Protein AF-0000000066776545 (afdb_homodimer)

InterPro domains:
  IPR000683 Gfo/Idh/MocA-like oxidoreductase, N-terminal [PF01408] (5-121)
  IPR036291 NAD(P)-binding domain superfamily [SSF51735] (5-149)
  IPR055170 GFO/IDH/MocA-like oxidoreductase domain [PF22725] (129-250)

Solvent-accessible surface area (backbone atoms only — not comparable to full-atom values): 34126 Å² total; per-residue (Å²): 132,77,63,41,29,28,17,36,33,22,62,47,73,67,16,47,54,49,51,53,38,33,64,67,34,86,52,36,38,50,50,31,20,13,30,97,48,59,68,50,10,39,56,55,12,60,75,68,73,26,39,54,48,50,57,68,52,49,48,66,38,88,80,40,51,28,38,35,39,38,51,61,48,83,49,35,43,61,52,52,46,54,26,40,74,58,65,23,29,36,40,34,41,65,43,50,34,84,42,65,70,61,32,52,55,43,48,67,65,42,59,82,65,71,53,59,53,35,33,56,58,31,67,62,45,27,70,57,50,42,49,49,42,53,43,53,72,69,44,66,23,54,64,70,45,39,34,46,36,39,45,29,30,24,63,67,74,59,67,73,53,53,71,69,48,68,31,46,42,54,58,58,47,26,60,53,46,38,45,50,30,66,63,67,73,49,52,68,39,35,25,33,30,50,64,38,36,77,86,53,58,70,44,43,79,74,76,32,44,40,33,38,42,37,41,35,35,32,68,87,64,25,37,35,39,39,38,39,28,38,53,40,38,59,26,23,39,51,33,41,35,43,30,18,71,55,12,70,50,71,40,60,72,53,53,61,87,69,69,75,48,79,54,93,96,38,78,46,61,64,57,37,30,72,34,61,59,81,70,46,54,68,11,53,44,46,38,50,50,48,51,51,43,35,76,70,70,44,87,58,87,82,66,42,26,65,66,51,47,48,40,20,44,31,46,22,51,21,34,51,51,4,50,74,67,57,34,62,25,69,33,66,77,75,122,131,76,63,41,28,28,16,34,33,22,60,48,74,67,16,46,54,48,50,53,38,33,64,67,35,86,52,36,37,51,49,30,20,13,31,97,50,59,70,51,11,40,55,55,11,60,76,68,74,26,41,55,45,51,58,69,52,51,48,65,38,88,79,40,52,29,38,36,40,38,52,62,47,85,50,35,43,60,52,51,46,53,27,40,74,59,67,25,29,36,41,36,39,64,45,50,34,82,42,64,70,61,32,51,54,43,48,67,64,42,58,83,64,71,52,60,54,36,35,55,59,31,66,61,45,28,70,57,51,42,50,50,40,53,43,54,74,68,43,66,23,55,64,70,47,38,34,45,36,38,45,31,29,24,61,68,73,58,67,74,53,52,74,70,47,68,30,47,42,53,56,59,48,28,60,53,46,38,47,52,29,64,63,65,73,49,50,68,39,35,26,31,30,49,65,40,37,78,86,51,58,71,45,43,78,74,75,32,45,41,33,37,42,38,43,34,35,32,68,86,63,26,38,37,37,38,39,38,27,36,54,41,36,58,27,23,39,50,32,41,34,42,30,17,71,54,13,69,50,70,41,61,74,53,53,62,88,67,69,76,48,77,53,94,95,38,77,46,62,63,56,38,31,70,35,62,59,81,70,46,54,67,11,52,43,45,37,50,49,49,51,52,42,35,77,69,70,45,88,56,89,81,66,43,28,67,64,51,49,49,40,19,44,31,48,24,51,21,32,53,51,4,51,73,66,57,34,63,25,68,33,66,77,74,120

Nearest PDB structures (foldseek):
  4hkt-assembly1_D  TM=9.482E-01  e=1.417E-42  Sinorhizobium meliloti 1021
  3ezy-assembly1_B  TM=9.574E-01  e=1.382E-38  Thermotoga maritima
  3ezy-assembly1_C  TM=9.567E-01  e=5.270E-38  Thermotoga maritima
  4mkx-assembly1_A  TM=9.131E-01  e=1.022E-31  Lacticaseibacillus casei BL23
  3e82-assembly2_D  TM=7.603E-01  e=9.235E-23  Klebsiella pneumoniae subsp. pneumoniae MGH 78578

Structure (mmCIF, N/CA/C/O backbone):
data_AF-0000000066776545-model_v1
#
loop_
_entity.id
_entity.type
_entity.pdbx_description
1 polymer Oxidoreductase
#
loop_
_atom_site.group_PDB
_atom_site.id
_atom_site.type_symbol
_atom_site.label_atom_id
_atom_site.label_alt_id
_atom_site.label_comp_id
_atom_site.label_asym_id
_atom_site.label_entity_id
_atom_site.label_seq_id
_atom_site.pdbx_PDB_ins_code
_atom_site.Cartn_x
_atom_site.Cartn_y
_atom_site.Cartn_z
_atom_site.occupancy
_atom_site.B_iso_or_equiv
_atom_site.auth_seq_id
_atom_site.auth_comp_id
_atom_site.auth_asym_id
_atom_site.auth_atom_id
_atom_site.pdbx_PDB_model_num
ATOM 1 N N . MET A 1 1 ? 12.984 31.203 28.656 1 68.56 1 MET A N 1
ATOM 2 C CA . MET A 1 1 ? 12.125 31.281 27.469 1 68.56 1 MET A CA 1
ATOM 3 C C . MET A 1 1 ? 11.086 32.375 27.625 1 68.56 1 MET A C 1
ATOM 5 O O . MET A 1 1 ? 10.469 32.5 28.688 1 68.56 1 MET A O 1
ATOM 9 N N . ILE A 1 2 ? 11.094 33.375 26.734 1 89.06 2 ILE A N 1
ATOM 10 C CA . ILE A 1 2 ? 10.109 34.438 26.812 1 89.06 2 ILE A CA 1
ATOM 11 C C . ILE A 1 2 ? 8.742 33.938 26.375 1 89.06 2 ILE A C 1
ATOM 13 O O . ILE A 1 2 ? 8.625 33.281 25.328 1 89.06 2 ILE A O 1
ATOM 17 N N . CYS A 1 3 ? 7.887 34.094 27.188 1 95.44 3 CYS A N 1
ATOM 18 C CA . CYS A 1 3 ? 6.516 33.688 26.906 1 95.44 3 CYS A CA 1
ATOM 19 C C . CYS A 1 3 ? 5.953 34.438 25.703 1 95.44 3 CYS A C 1
ATOM 21 O O . CYS A 1 3 ? 6.086 35.656 25.594 1 95.44 3 CYS A O 1
ATOM 23 N N . LYS A 1 4 ? 5.375 33.719 24.797 1 98.12 4 LYS A N 1
ATOM 24 C CA . LYS A 1 4 ? 4.781 34.312 23.609 1 98.12 4 LYS A CA 1
ATOM 25 C C . LYS A 1 4 ? 3.266 34.438 23.75 1 98.12 4 LYS A C 1
ATOM 27 O O . LYS A 1 4 ? 2.592 33.469 24.125 1 98.12 4 LYS A O 1
ATOM 32 N N . ARG A 1 5 ? 2.727 35.625 23.484 1 98.19 5 ARG A N 1
ATOM 33 C CA . ARG A 1 5 ? 1.294 35.906 23.562 1 98.19 5 ARG A CA 1
ATOM 34 C C . ARG A 1 5 ? 0.607 35.625 22.234 1 98.19 5 ARG A C 1
ATOM 36 O O . ARG A 1 5 ? 0.931 36.281 21.234 1 98.19 5 ARG A O 1
ATOM 43 N N . PHE A 1 6 ? -0.38 34.688 22.281 1 98.75 6 PHE A N 1
ATOM 44 C CA . PHE A 1 6 ? -1.037 34.25 21.062 1 98.75 6 PHE A CA 1
ATOM 45 C C . PHE A 1 6 ? -2.463 34.812 21 1 98.75 6 PHE A C 1
ATOM 47 O O . PHE A 1 6 ? -3.172 34.812 22 1 98.75 6 PHE A O 1
ATOM 54 N N . ALA A 1 7 ? -2.85 35.219 19.844 1 98.88 7 ALA A N 1
ATOM 55 C CA . ALA A 1 7 ? -4.262 35.281 19.484 1 98.88 7 ALA A CA 1
ATOM 56 C C . ALA A 1 7 ? -4.676 34.062 18.656 1 98.88 7 ALA A C 1
ATOM 58 O O . ALA A 1 7 ? -3.965 33.656 17.734 1 98.88 7 ALA A O 1
ATOM 59 N N . LEU A 1 8 ? -5.77 33.438 19 1 98.88 8 LEU A N 1
ATOM 60 C CA . LEU A 1 8 ? -6.344 32.312 18.266 1 98.88 8 LEU A CA 1
ATOM 61 C C . LEU A 1 8 ? -7.535 32.781 17.422 1 98.88 8 LEU A C 1
ATOM 63 O O . LEU A 1 8 ? -8.461 33.406 17.953 1 98.88 8 LEU A O 1
ATOM 67 N N . VAL A 1 9 ? -7.434 32.562 16.172 1 98.75 9 VAL A N 1
ATOM 68 C CA . VAL A 1 9 ? -8.555 32.844 15.281 1 98.75 9 VAL A CA 1
ATOM 69 C C . VAL A 1 9 ? -9.219 31.547 14.836 1 98.75 9 VAL A C 1
ATOM 71 O O . VAL A 1 9 ? -8.609 30.766 14.102 1 98.75 9 VAL A O 1
ATOM 74 N N . GLY A 1 10 ? -10.477 31.375 15.148 1 98.19 10 GLY A N 1
ATOM 75 C CA . GLY A 1 10 ? -11.203 30.141 14.914 1 98.19 10 GLY A CA 1
ATOM 76 C C . GLY A 1 10 ? -11.414 29.312 16.172 1 98.19 10 GLY A C 1
ATOM 77 O O . GLY A 1 10 ? -10.445 28.938 16.844 1 98.19 10 GLY A O 1
ATOM 78 N N . SER A 1 11 ? -12.68 28.984 16.453 1 96.75 11 SER A N 1
ATOM 79 C CA . SER A 1 11 ? -13.008 28.281 17.703 1 96.75 11 SER A CA 1
ATOM 80 C C . SER A 1 11 ? -13.68 26.953 17.422 1 96.75 11 SER A C 1
ATOM 82 O O . SER A 1 11 ? -14.422 26.438 18.266 1 96.75 11 SER A O 1
ATOM 84 N N . GLY A 1 12 ? -13.492 26.453 16.203 1 93.75 12 GLY A N 1
ATOM 85 C CA . GLY A 1 12 ? -13.984 25.109 15.891 1 93.75 12 GLY A CA 1
ATOM 86 C C . GLY A 1 12 ? -13.195 24.016 16.594 1 93.75 12 GLY A C 1
ATOM 87 O O . GLY A 1 12 ? -12.477 24.281 17.562 1 93.75 12 GLY A O 1
ATOM 88 N N . PHE A 1 13 ? -13.398 22.812 16.141 1 91.12 13 PHE A N 1
ATOM 89 C CA . PHE A 1 13 ? -12.797 21.656 16.781 1 91.12 13 PHE A CA 1
ATOM 90 C C . PHE A 1 13 ? -11.289 21.812 16.906 1 91.12 13 PHE A C 1
ATOM 92 O O . PHE A 1 13 ? -10.719 21.688 17.984 1 91.12 13 PHE A O 1
ATOM 99 N N . ILE A 1 14 ? -10.656 22.062 15.773 1 94.62 14 ILE A N 1
ATOM 100 C CA . ILE A 1 14 ? -9.203 22.203 15.758 1 94.62 14 ILE A CA 1
ATOM 101 C C . ILE A 1 14 ? -8.797 23.422 16.578 1 94.62 14 ILE A C 1
ATOM 103 O O . ILE A 1 14 ? -7.762 23.422 17.25 1 94.62 14 ILE A O 1
ATOM 107 N N . GLY A 1 15 ? -9.602 24.516 16.453 1 97.44 15 GLY A N 1
ATOM 108 C CA . GLY A 1 15 ? -9.359 25.672 17.297 1 97.44 15 GLY A CA 1
ATOM 109 C C . GLY A 1 15 ? -9.328 25.328 18.781 1 97.44 15 GLY A C 1
ATOM 110 O O . GLY A 1 15 ? -8.469 25.812 19.516 1 97.44 15 GLY A O 1
ATOM 111 N N . GLN A 1 16 ? -10.203 24.484 19.188 1 96.88 16 GLN A N 1
ATOM 112 C CA . GLN A 1 16 ? -10.266 24.062 20.578 1 96.88 16 GLN A CA 1
ATOM 113 C C . GLN A 1 16 ? -9.031 23.25 20.953 1 96.88 16 GLN A C 1
ATOM 115 O O . GLN A 1 16 ? -8.523 23.359 22.078 1 96.88 16 GLN A O 1
ATOM 120 N N . VAL A 1 17 ? -8.578 22.422 20.078 1 96.69 17 VAL A N 1
ATOM 121 C CA . VAL A 1 17 ? -7.375 21.641 20.297 1 96.69 17 VAL A CA 1
ATOM 122 C C . VAL A 1 17 ? -6.176 22.562 20.516 1 96.69 17 VAL A C 1
ATOM 124 O O . VAL A 1 17 ? -5.391 22.359 21.438 1 96.69 17 VAL A O 1
ATOM 127 N N . HIS A 1 18 ? -6.094 23.547 19.719 1 98.44 18 HIS A N 1
ATOM 128 C CA . HIS A 1 18 ? -4.988 24.5 19.812 1 98.44 18 HIS A CA 1
ATOM 129 C C . HIS A 1 18 ? -5.094 25.344 21.078 1 98.44 18 HIS A C 1
ATOM 131 O O . HIS A 1 18 ? -4.082 25.625 21.719 1 98.44 18 HIS A O 1
ATOM 137 N N . ALA A 1 19 ? -6.316 25.75 21.422 1 98.38 19 ALA A N 1
ATOM 138 C CA . ALA A 1 19 ? -6.516 26.516 22.641 1 98.38 19 ALA A CA 1
ATOM 139 C C . ALA A 1 19 ? -6.004 25.734 23.859 1 98.38 19 ALA A C 1
ATOM 141 O O . ALA A 1 19 ? -5.316 26.297 24.719 1 98.38 19 ALA A O 1
ATOM 142 N N . ALA A 1 20 ? -6.312 24.5 23.875 1 97.25 20 ALA A N 1
ATOM 143 C CA . ALA A 1 20 ? -5.867 23.656 24.969 1 97.25 20 ALA A CA 1
ATOM 144 C C . ALA A 1 20 ? -4.344 23.562 25.016 1 97.25 20 ALA A C 1
ATOM 146 O O . ALA A 1 20 ? -3.74 23.609 26.094 1 97.25 20 ALA A O 1
ATOM 147 N N . SER A 1 21 ? -3.756 23.406 23.859 1 97.5 21 SER A N 1
ATOM 148 C CA . SER A 1 21 ? -2.303 23.328 23.766 1 97.5 21 SER A CA 1
ATOM 149 C C . SER A 1 21 ? -1.642 24.625 24.219 1 97.5 21 SER A C 1
ATOM 151 O O . SER A 1 21 ? -0.654 24.609 24.953 1 97.5 21 SER A O 1
ATOM 153 N N . LEU A 1 22 ? -2.184 25.719 23.766 1 98.06 22 LEU A N 1
ATOM 154 C CA . LEU A 1 22 ? -1.65 27.031 24.125 1 98.06 22 LEU A CA 1
ATOM 155 C C . LEU A 1 22 ? -1.731 27.266 25.625 1 98.06 22 LEU A C 1
ATOM 157 O O . LEU A 1 22 ? -0.792 27.781 26.234 1 98.06 22 LEU A O 1
ATOM 161 N N . ALA A 1 23 ? -2.803 26.844 26.188 1 96.19 23 ALA A N 1
ATOM 162 C CA . ALA A 1 23 ? -3.027 27.031 27.609 1 96.19 23 ALA A CA 1
ATOM 163 C C . ALA A 1 23 ? -2.096 26.156 28.438 1 96.19 23 ALA A C 1
ATOM 165 O O . ALA A 1 23 ? -1.678 26.547 29.531 1 96.19 23 ALA A O 1
ATOM 166 N N . ARG A 1 24 ? -1.776 25.047 27.922 1 94.88 24 ARG A N 1
ATOM 167 C CA . ARG A 1 24 ? -0.968 24.078 28.641 1 94.88 24 ARG A CA 1
ATOM 168 C C . ARG A 1 24 ? 0.519 24.391 28.5 1 94.88 24 ARG A C 1
ATOM 170 O O . ARG A 1 24 ? 1.31 24.047 29.391 1 94.88 24 ARG A O 1
ATOM 177 N N . HIS A 1 25 ? 0.893 24.984 27.5 1 96.56 25 HIS A N 1
ATOM 178 C CA . HIS A 1 25 ? 2.301 25.203 27.203 1 96.56 25 HIS A CA 1
ATOM 179 C C . HIS A 1 25 ? 2.881 26.328 28.062 1 96.56 25 HIS A C 1
ATOM 181 O O . HIS A 1 25 ? 2.359 27.438 28.062 1 96.56 25 HIS A O 1
ATOM 187 N N . GLU A 1 26 ? 3.963 26.094 28.656 1 94.62 26 GLU A N 1
ATOM 188 C CA . GLU A 1 26 ? 4.555 27.047 29.594 1 94.62 26 GLU A CA 1
ATOM 189 C C . GLU A 1 26 ? 5.145 28.234 28.859 1 94.62 26 GLU A C 1
ATOM 191 O O . GLU A 1 26 ? 5.27 29.328 29.422 1 94.62 26 GLU A O 1
ATOM 196 N N . GLY A 1 27 ? 5.438 28.078 27.609 1 96.56 27 GLY A N 1
ATOM 197 C CA . GLY A 1 27 ? 6.062 29.141 26.844 1 96.56 27 GLY A CA 1
ATOM 198 C C . GLY A 1 27 ? 5.066 29.953 26.047 1 96.56 27 GLY A C 1
ATOM 199 O O . GLY A 1 27 ? 5.457 30.766 25.188 1 96.56 27 GLY A O 1
ATOM 200 N N . SER A 1 28 ? 3.816 29.734 26.328 1 97.5 28 SER A N 1
ATOM 201 C CA . SER A 1 28 ? 2.807 30.484 25.578 1 97.5 28 SER A CA 1
ATOM 202 C C . SER A 1 28 ? 1.689 30.969 26.5 1 97.5 28 SER A C 1
ATOM 204 O O . SER A 1 28 ? 1.51 30.453 27.594 1 97.5 28 SER A O 1
ATOM 206 N N . ALA A 1 29 ? 1.019 32 26.047 1 97.5 29 ALA A N 1
ATOM 207 C CA . ALA A 1 29 ? -0.207 32.5 26.672 1 97.5 29 ALA A CA 1
ATOM 208 C C . ALA A 1 29 ? -1.297 32.719 25.625 1 97.5 29 ALA A C 1
ATOM 210 O O . ALA A 1 29 ? -1.096 33.469 24.656 1 97.5 29 ALA A O 1
ATOM 211 N N . LEU A 1 30 ? -2.383 32.094 25.844 1 98.5 30 LEU A N 1
ATOM 212 C CA . LEU A 1 30 ? -3.562 32.406 25.047 1 98.5 30 LEU A CA 1
ATOM 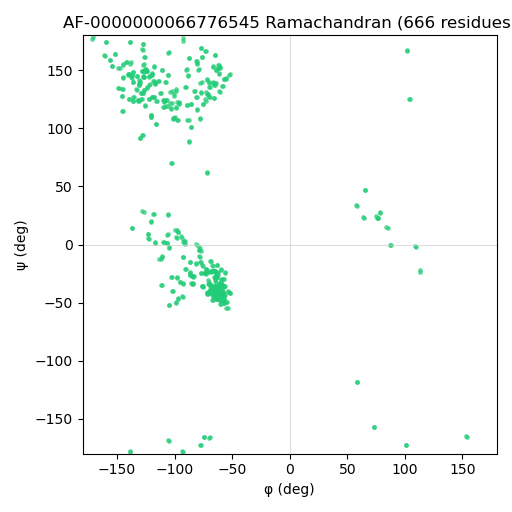213 C C . LEU A 1 30 ? -4.199 33.719 25.547 1 98.5 30 LEU A C 1
ATOM 215 O O . LEU A 1 30 ? -4.855 33.719 26.594 1 98.5 30 LEU A O 1
ATOM 219 N N . THR A 1 31 ? -4.055 34.75 24.766 1 98.25 31 THR A N 1
ATOM 220 C CA . THR A 1 31 ? -4.445 36.062 25.25 1 98.25 31 THR A CA 1
ATOM 221 C C . THR A 1 31 ? -5.801 36.469 24.672 1 98.25 31 THR A C 1
ATOM 223 O O . THR A 1 31 ? -6.609 37.094 25.359 1 98.25 31 THR A O 1
ATOM 226 N N . MET A 1 32 ? -5.949 36.125 23.406 1 98.62 32 MET A N 1
ATOM 227 C CA . MET A 1 32 ? -7.152 36.562 22.688 1 98.62 32 MET A CA 1
ATOM 228 C C . MET A 1 32 ? -7.715 35.406 21.859 1 98.62 32 MET A C 1
ATOM 230 O O . MET A 1 32 ? -6.965 34.562 21.359 1 98.62 32 MET A O 1
ATOM 234 N N . VAL A 1 33 ? -9.023 35.406 21.719 1 98.75 33 VAL A N 1
ATOM 235 C CA . VAL A 1 33 ? -9.734 34.5 20.844 1 98.75 33 VAL A CA 1
ATOM 236 C C . VAL A 1 33 ? -10.688 35.281 19.938 1 98.75 33 VAL A C 1
ATOM 238 O O . VAL A 1 33 ? -11.414 36.156 20.406 1 98.75 33 VAL A O 1
ATOM 241 N N . ALA A 1 34 ? -10.633 35.031 18.734 1 98.62 34 ALA A N 1
ATOM 242 C CA . ALA A 1 34 ? -11.539 35.625 17.75 1 98.62 34 ALA A CA 1
ATOM 243 C C . ALA A 1 34 ? -12.211 34.562 16.906 1 98.62 34 ALA A C 1
ATOM 245 O O . ALA A 1 34 ? -11.609 33.5 16.625 1 98.62 34 ALA A O 1
ATOM 246 N N . ASP A 1 35 ? -13.391 34.781 16.453 1 97.75 35 ASP A N 1
ATOM 247 C CA . ASP A 1 35 ? -14.18 33.906 15.578 1 97.75 35 ASP A CA 1
ATOM 248 C C . ASP A 1 35 ? -15.195 34.719 14.773 1 97.75 35 ASP A C 1
ATOM 250 O O . ASP A 1 35 ? -15.555 35.844 15.172 1 97.75 35 ASP A O 1
ATOM 254 N N . ALA A 1 36 ? -15.547 34.188 13.648 1 94.25 36 ALA A N 1
ATOM 255 C CA . ALA A 1 36 ? -16.609 34.844 12.875 1 94.25 36 ALA A CA 1
ATOM 256 C C . ALA A 1 36 ? -17.906 34.906 13.68 1 94.25 36 ALA A C 1
ATOM 258 O O . ALA A 1 36 ? -18.703 35.812 13.516 1 94.25 36 ALA A O 1
ATOM 259 N N . ALA A 1 37 ? -18.062 33.906 14.516 1 95.19 37 ALA A N 1
ATOM 260 C CA . ALA A 1 37 ? -19.172 33.906 15.461 1 95.19 37 ALA A CA 1
ATOM 261 C C . ALA A 1 37 ? -18.734 34.344 16.844 1 95.19 37 ALA A C 1
ATOM 263 O O . ALA A 1 37 ? -18.203 33.562 17.625 1 95.19 37 ALA A O 1
ATOM 264 N N . PRO A 1 38 ? -19.172 35.5 17.203 1 95.75 38 PRO A N 1
ATOM 265 C CA . PRO A 1 38 ? -18.656 36.062 18.469 1 95.75 38 PRO A CA 1
ATOM 266 C C . PRO A 1 38 ? -18.969 35.188 19.672 1 95.75 38 PRO A C 1
ATOM 268 O O . PRO A 1 38 ? -18.156 35.094 20.609 1 95.75 38 PRO A O 1
ATOM 271 N N . GLU A 1 39 ? -20.078 34.562 19.656 1 97.06 39 GLU A N 1
ATOM 272 C CA . GLU A 1 39 ? -20.469 33.75 20.797 1 97.06 39 GLU A CA 1
ATOM 273 C C . GLU A 1 39 ? -19.531 32.562 20.984 1 97.06 39 GLU A C 1
ATOM 275 O O . GLU A 1 39 ? -19.25 32.156 22.125 1 97.06 39 GLU A O 1
ATOM 280 N N . ARG A 1 40 ? -19.016 32.094 19.922 1 96.88 40 ARG A N 1
ATOM 281 C CA . ARG A 1 40 ? -18.078 30.969 19.984 1 96.88 40 ARG A CA 1
ATOM 282 C C . ARG A 1 40 ? -16.734 31.422 20.562 1 96.88 40 ARG A C 1
ATOM 284 O O . ARG A 1 40 ? -16.125 30.719 21.375 1 96.88 40 ARG A O 1
ATOM 291 N N . ALA A 1 41 ? -16.328 32.562 20.109 1 98 41 ALA A N 1
ATOM 292 C CA . ALA A 1 41 ? -15.102 33.125 20.641 1 98 41 ALA A CA 1
ATOM 293 C C . ALA A 1 41 ? -15.219 33.375 22.141 1 98 41 ALA A C 1
ATOM 295 O O . ALA A 1 41 ? -14.289 33.094 22.906 1 98 41 ALA A O 1
ATOM 296 N N . GLN A 1 42 ? -16.359 33.875 22.531 1 98.19 42 GLN A N 1
ATOM 297 C CA . GLN A 1 42 ? -16.594 34.188 23.938 1 98.19 42 GLN A CA 1
ATOM 298 C C . GLN A 1 42 ? -16.531 32.906 24.797 1 98.19 42 GLN A C 1
ATOM 300 O O . GLN A 1 42 ? -15.906 32.906 25.859 1 98.19 42 GLN A O 1
ATOM 305 N N . ALA A 1 43 ? -17.156 31.938 24.359 1 98.12 43 ALA A N 1
ATOM 306 C CA . ALA A 1 43 ? -17.203 30.688 25.109 1 98.12 43 ALA A CA 1
ATOM 307 C C . ALA A 1 43 ? -15.805 30.094 25.281 1 98.12 43 ALA A C 1
ATOM 309 O O . ALA A 1 43 ? -15.438 29.688 26.391 1 98.12 43 ALA A O 1
ATOM 310 N N . LEU A 1 44 ? -15.062 30.109 24.219 1 98.25 44 LEU A N 1
ATOM 311 C CA . LEU A 1 44 ? -13.727 29.531 24.281 1 98.25 44 LEU A CA 1
ATOM 312 C C . LEU A 1 44 ? -12.789 30.406 25.094 1 98.25 44 LEU A C 1
ATOM 314 O O . LEU A 1 44 ? -12 29.891 25.891 1 98.25 44 LEU A O 1
ATOM 318 N N . ALA A 1 45 ? -12.875 31.656 24.922 1 98.38 45 ALA A N 1
ATOM 319 C CA . ALA A 1 45 ? -12.047 32.594 25.688 1 98.38 45 ALA A CA 1
ATOM 320 C C . ALA A 1 45 ? -12.297 32.438 27.188 1 98.38 45 ALA A C 1
ATOM 322 O O . ALA A 1 45 ? -11.359 32.438 27.984 1 98.38 45 ALA A O 1
ATOM 323 N N . ALA A 1 46 ? -13.523 32.281 27.531 1 98.12 46 ALA A N 1
ATOM 324 C CA . ALA A 1 46 ? -13.906 32.156 28.938 1 98.12 46 ALA A CA 1
ATOM 325 C C . ALA A 1 46 ? -13.297 30.922 29.578 1 98.12 46 ALA A C 1
ATOM 327 O O . ALA A 1 46 ? -12.922 30.938 30.75 1 98.12 46 ALA A O 1
ATOM 328 N N . ARG A 1 47 ? -13.211 29.922 28.859 1 97.81 47 ARG A N 1
ATOM 329 C CA . ARG A 1 47 ? -12.688 28.656 29.359 1 97.81 47 ARG A CA 1
ATOM 330 C C . ARG A 1 47 ? -11.234 28.781 29.781 1 97.81 47 ARG A C 1
ATOM 332 O O . ARG A 1 47 ? -10.789 28.094 30.703 1 97.81 47 ARG A O 1
ATOM 339 N N . TYR A 1 48 ? -10.484 29.734 29.156 1 97.94 48 TYR A N 1
ATOM 340 C CA . TYR A 1 48 ? -9.039 29.75 29.375 1 97.94 48 TYR A CA 1
ATOM 341 C C . TYR A 1 48 ? -8.594 31.094 29.938 1 97.94 48 TYR A C 1
ATOM 343 O O . TYR A 1 48 ? -7.398 31.375 30.031 1 97.94 48 TYR A O 1
ATOM 351 N N . GLY A 1 49 ? -9.523 31.969 30.234 1 97.38 49 GLY A N 1
ATOM 352 C CA . GLY A 1 49 ? -9.203 33.281 30.797 1 97.38 49 GLY A CA 1
ATOM 353 C C . GLY A 1 49 ? -8.633 34.25 29.781 1 97.38 49 GLY A C 1
ATOM 354 O O . GLY A 1 49 ? -7.852 35.125 30.125 1 97.38 49 GLY A O 1
ATOM 355 N N . ALA A 1 50 ? -8.914 34.062 28.516 1 98.31 50 ALA A N 1
ATOM 356 C CA . ALA A 1 50 ? -8.508 34.969 27.438 1 98.31 50 ALA A CA 1
ATOM 357 C C . ALA A 1 50 ? -9.594 36 27.141 1 98.31 50 ALA A C 1
ATOM 359 O O . ALA A 1 50 ? -10.664 35.969 27.766 1 98.31 50 ALA A O 1
ATOM 360 N N . ARG A 1 51 ? -9.336 36.875 26.25 1 98.31 51 ARG A N 1
ATOM 361 C CA . ARG A 1 51 ? -10.312 37.875 25.828 1 98.31 51 ARG A CA 1
ATOM 362 C C . ARG A 1 51 ? -10.906 37.531 24.469 1 98.31 51 ARG A C 1
ATOM 364 O O . ARG A 1 51 ? -10.172 37.156 23.547 1 98.31 51 ARG A O 1
ATOM 371 N N . ALA A 1 52 ? -12.211 37.594 24.422 1 98.56 52 ALA A N 1
ATOM 372 C CA . ALA A 1 52 ? -12.867 37.5 23.125 1 98.56 52 ALA A CA 1
ATOM 373 C C . ALA A 1 52 ? -12.836 38.844 22.391 1 98.56 52 ALA A C 1
ATOM 375 O O . ALA A 1 52 ? -13.242 39.844 22.938 1 98.56 52 ALA A O 1
ATOM 376 N N . VAL A 1 53 ? -12.359 38.844 21.203 1 98.56 53 VAL A N 1
ATOM 377 C CA . VAL A 1 53 ? -12.188 40.094 20.438 1 98.56 53 VAL A CA 1
ATOM 378 C C . VAL A 1 53 ? -12.609 39.875 19 1 98.56 53 VAL A C 1
ATOM 380 O O . VAL A 1 53 ? -12.977 38.75 18.609 1 98.56 53 VAL A O 1
ATOM 383 N N . THR A 1 54 ? -12.609 40.938 18.234 1 98 54 THR A N 1
ATOM 384 C CA . THR A 1 54 ? -12.82 40.812 16.797 1 98 54 THR A CA 1
ATOM 385 C C . THR A 1 54 ? -11.555 40.281 16.109 1 98 54 THR A C 1
ATOM 387 O O . THR A 1 54 ? -10.469 40.344 16.672 1 98 54 THR A O 1
ATOM 390 N N . VAL A 1 55 ? -11.758 39.781 14.938 1 97.88 55 VAL A N 1
ATOM 391 C CA . VAL A 1 55 ? -10.625 39.25 14.164 1 97.88 55 VAL A CA 1
ATOM 392 C C . VAL A 1 55 ? -9.609 40.375 13.938 1 97.88 55 VAL A C 1
ATOM 394 O O . VAL A 1 55 ? -8.406 40.156 14.109 1 97.88 55 VAL A O 1
ATOM 397 N N . SER A 1 56 ? -10.078 41.531 13.562 1 97.56 56 SER A N 1
ATOM 398 C CA . SER A 1 56 ? -9.195 42.656 13.32 1 97.56 56 SER A CA 1
ATOM 399 C C . SER A 1 56 ? -8.391 43 14.562 1 97.56 56 SER A C 1
ATOM 401 O O . SER A 1 56 ? -7.188 43.25 14.484 1 97.56 56 SER A O 1
ATOM 403 N N . GLU A 1 57 ? -9 43.031 15.656 1 97.69 57 GLU A N 1
ATOM 404 C CA . GLU A 1 57 ? -8.305 43.344 16.906 1 97.69 57 GLU A CA 1
ATOM 405 C C . GLU A 1 57 ? -7.266 42.281 17.234 1 97.69 57 GLU A C 1
ATOM 407 O O . GLU A 1 57 ? -6.168 42.625 17.688 1 97.69 57 GLU A O 1
ATOM 412 N N . ALA A 1 58 ? -7.617 41.094 17.078 1 97.81 58 ALA A N 1
ATOM 413 C CA . ALA A 1 58 ? -6.707 39.969 17.359 1 97.81 58 ALA A CA 1
ATOM 414 C C . ALA A 1 58 ? -5.418 40.094 16.547 1 97.81 58 ALA A C 1
ATOM 416 O O . ALA A 1 58 ? -4.332 39.812 17.047 1 97.81 58 ALA A O 1
ATOM 417 N N . ILE A 1 59 ? -5.504 40.594 15.328 1 98 59 ILE A N 1
ATOM 418 C CA . ILE A 1 59 ? -4.379 40.625 14.398 1 98 59 ILE A CA 1
ATOM 419 C C . ILE A 1 59 ? -3.523 41.844 14.672 1 98 59 ILE A C 1
ATOM 421 O O . ILE A 1 59 ? -2.293 41.781 14.625 1 98 59 ILE A O 1
ATOM 425 N N . HIS A 1 60 ? -4.148 42.938 15.094 1 97.44 60 HIS A N 1
ATOM 426 C CA . HIS A 1 60 ? -3.436 44.219 15.109 1 97.44 60 HIS A CA 1
ATOM 427 C C . HIS A 1 60 ? -3.047 44.625 16.531 1 97.44 60 HIS A C 1
ATOM 429 O O . HIS A 1 60 ? -2.385 45.625 16.734 1 97.44 60 HIS A O 1
ATOM 435 N N . SER A 1 61 ? -3.453 43.812 17.453 1 97.81 61 SER A N 1
ATOM 436 C CA . SER A 1 61 ? -3.195 44.156 18.844 1 97.81 61 SER A CA 1
ATOM 437 C C . SER A 1 61 ? -1.702 44.125 19.156 1 97.81 61 SER A C 1
ATOM 439 O O . SER A 1 61 ? -1.004 43.188 18.781 1 97.81 61 SER A O 1
ATOM 441 N N . ASP A 1 62 ? -1.233 45.094 19.938 1 96.94 62 ASP A N 1
ATOM 442 C CA . ASP A 1 62 ? 0.147 45.125 20.406 1 96.94 62 ASP A CA 1
ATOM 443 C C . ASP A 1 62 ? 0.361 44.156 21.562 1 96.94 62 ASP A C 1
ATOM 445 O O . ASP A 1 62 ? 1.499 43.875 21.953 1 96.94 62 ASP A O 1
ATOM 449 N N . ALA A 1 63 ? -0.694 43.531 21.969 1 97 63 ALA A N 1
ATOM 450 C CA . ALA A 1 63 ? -0.624 42.656 23.109 1 97 63 ALA A CA 1
ATOM 451 C C . ALA A 1 63 ? -0.336 41.219 22.672 1 97 63 ALA A C 1
ATOM 453 O O . ALA A 1 63 ? -0.252 40.312 23.5 1 97 63 ALA A O 1
ATOM 454 N N . ILE A 1 64 ? -0.146 41 21.391 1 97.62 64 ILE A N 1
ATOM 455 C CA . ILE A 1 64 ? 0.1 39.656 20.922 1 97.62 64 ILE A CA 1
ATOM 456 C C . ILE A 1 64 ? 1.405 39.625 20.125 1 97.62 64 ILE A C 1
ATOM 458 O O . ILE A 1 64 ? 1.772 40.594 19.469 1 97.62 64 ILE A O 1
ATOM 462 N N . ASP A 1 65 ? 2.043 38.5 20.188 1 98.12 65 ASP A N 1
ATOM 463 C CA . ASP A 1 65 ? 3.283 38.25 19.453 1 98.12 65 ASP A CA 1
ATOM 464 C C . ASP A 1 65 ? 3.029 37.406 18.219 1 98.12 65 ASP A C 1
ATOM 466 O O . ASP A 1 65 ? 3.768 37.5 17.234 1 98.12 65 ASP A O 1
ATOM 470 N N . ALA A 1 66 ? 1.987 36.594 18.281 1 98.69 66 ALA A N 1
ATOM 471 C CA . ALA A 1 66 ? 1.725 35.594 17.234 1 98.69 66 ALA A CA 1
ATOM 472 C C . ALA A 1 66 ? 0.227 35.375 17.062 1 98.69 66 ALA A C 1
ATOM 474 O O . ALA A 1 66 ? -0.539 35.531 18.016 1 98.69 66 ALA A O 1
ATOM 475 N N . VAL A 1 67 ? -0.135 35 15.875 1 98.81 67 VAL A N 1
ATOM 476 C CA . VAL A 1 67 ? -1.516 34.656 15.562 1 98.81 67 VAL A CA 1
ATOM 477 C C . VAL A 1 67 ? -1.587 33.188 15.117 1 98.81 67 VAL A C 1
ATOM 479 O O . VAL A 1 67 ? -0.812 32.75 14.258 1 98.81 67 VAL A O 1
ATOM 482 N N . LEU A 1 68 ? -2.441 32.406 15.727 1 98.88 68 LEU A N 1
ATOM 483 C CA . LEU A 1 68 ? -2.752 31.031 15.305 1 98.88 68 LEU A CA 1
ATOM 484 C C . LEU A 1 68 ? -4.094 30.984 14.578 1 98.88 68 LEU A C 1
ATOM 486 O O . LEU A 1 68 ? -5.133 31.281 15.172 1 98.88 68 LEU A O 1
ATOM 490 N N . ILE A 1 69 ? -4.016 30.625 13.352 1 98.81 69 ILE A N 1
ATOM 491 C CA . ILE A 1 69 ? -5.191 30.609 12.484 1 98.81 69 ILE A CA 1
ATOM 492 C C . ILE A 1 69 ? -5.723 29.188 12.352 1 98.81 69 ILE A C 1
ATOM 494 O O . ILE A 1 69 ? -5.117 28.359 11.672 1 98.81 69 ILE A O 1
ATOM 498 N N . ALA A 1 70 ? -6.836 28.922 12.945 1 98.06 70 ALA A N 1
ATOM 499 C CA . ALA A 1 70 ? -7.516 27.625 12.898 1 98.06 70 ALA A CA 1
ATOM 500 C C . ALA A 1 70 ? -8.977 27.797 12.477 1 98.06 70 ALA A C 1
ATOM 502 O O . ALA A 1 70 ? -9.852 27.062 12.945 1 98.06 70 ALA A O 1
ATOM 503 N N . SER A 1 71 ? -9.25 28.844 11.695 1 95.56 71 SER A N 1
ATOM 504 C CA . SER A 1 71 ? -10.57 29.109 11.141 1 95.56 71 SER A CA 1
ATOM 505 C C . SER A 1 71 ? -10.859 28.203 9.945 1 95.56 71 SER A C 1
ATOM 507 O O . SER A 1 71 ? -10.125 27.25 9.695 1 95.56 71 SER A O 1
ATOM 509 N N . SER A 1 72 ? -11.984 28.484 9.273 1 91.56 72 SER A N 1
ATOM 510 C CA . SER A 1 72 ? -12.305 27.719 8.07 1 91.56 72 SER A CA 1
ATOM 511 C C . SER A 1 72 ? -11.312 28 6.949 1 91.56 72 SER A C 1
ATOM 513 O O . SER A 1 72 ? -10.797 29.125 6.844 1 91.56 72 SER A O 1
ATOM 515 N N . THR A 1 73 ? -11.156 27.062 6.082 1 90.62 73 THR A N 1
ATOM 516 C CA . THR A 1 73 ? -10.094 27.062 5.082 1 90.62 73 THR A CA 1
ATOM 517 C C . THR A 1 73 ? -10.195 28.281 4.18 1 90.62 73 THR A C 1
ATOM 519 O O . THR A 1 73 ? -9.195 28.938 3.898 1 90.62 73 THR A O 1
ATOM 522 N N . PRO A 1 74 ? -11.359 28.703 3.76 1 91.31 74 PRO A N 1
ATOM 523 C CA . PRO A 1 74 ? -11.438 29.844 2.828 1 91.31 74 PRO A CA 1
ATOM 524 C C . PRO A 1 74 ? -10.906 31.141 3.426 1 91.31 74 PRO A C 1
ATOM 526 O O . PRO A 1 74 ? -10.609 32.094 2.691 1 91.31 74 PRO A O 1
ATOM 529 N N . SER A 1 75 ? -10.789 31.203 4.73 1 94.69 75 SER A N 1
ATOM 530 C CA . SER A 1 75 ? -10.344 32.438 5.383 1 94.69 75 SER A CA 1
ATOM 531 C C . SER A 1 75 ? -8.836 32.438 5.594 1 94.69 75 SER A C 1
ATOM 533 O O . SER A 1 75 ? -8.25 33.469 5.938 1 94.69 75 SER A O 1
ATOM 535 N N . HIS A 1 76 ? -8.172 31.328 5.398 1 97.38 76 HIS A N 1
ATOM 536 C CA . HIS A 1 76 ? -6.781 31.156 5.793 1 97.38 76 HIS A CA 1
ATOM 537 C C . HIS A 1 76 ? -5.875 32.156 5.102 1 97.38 76 HIS A C 1
ATOM 539 O O . HIS A 1 76 ? -5.145 32.906 5.766 1 97.38 76 HIS A O 1
ATOM 545 N N . ALA A 1 77 ? -6.012 32.219 3.807 1 97.75 77 ALA A N 1
ATOM 546 C CA . ALA A 1 77 ? -5.098 33.062 3.014 1 97.75 77 ALA A CA 1
ATOM 547 C C . ALA A 1 77 ? -5.188 34.531 3.41 1 97.75 77 ALA A C 1
ATOM 549 O O . ALA A 1 77 ? -4.164 35.188 3.625 1 97.75 77 ALA A O 1
ATOM 550 N N . GLU A 1 78 ? -6.363 35 3.516 1 97.69 78 GLU A N 1
ATOM 551 C CA . GLU A 1 78 ? -6.582 36.375 3.873 1 97.69 78 GLU A CA 1
ATOM 552 C C . GLU A 1 78 ? -6.059 36.688 5.273 1 97.69 78 GLU A C 1
ATOM 554 O O . GLU A 1 78 ? -5.383 37.688 5.488 1 97.69 78 GLU A O 1
ATOM 559 N N . LEU A 1 79 ? -6.363 35.875 6.207 1 98.44 79 LEU A N 1
ATOM 560 C CA . LEU A 1 79 ? -5.934 36.062 7.59 1 98.44 79 LEU A CA 1
ATOM 561 C C . LEU A 1 79 ? -4.418 35.938 7.711 1 98.44 79 LEU A C 1
ATOM 563 O O . LEU A 1 79 ? -3.795 36.688 8.453 1 98.44 79 LEU A O 1
ATOM 567 N N . LEU A 1 80 ? -3.871 35 6.996 1 98.69 80 LEU A N 1
ATOM 568 C CA . LEU A 1 80 ? -2.424 34.812 6.957 1 98.69 80 LEU A CA 1
ATOM 569 C C . LEU A 1 80 ? -1.729 36.094 6.488 1 98.69 80 LEU A C 1
ATOM 571 O O . LEU A 1 80 ? -0.798 36.562 7.141 1 98.69 80 LEU A O 1
ATOM 575 N N . GLU A 1 81 ? -2.18 36.625 5.406 1 98.5 81 GLU A N 1
ATOM 576 C CA . GLU A 1 81 ? -1.582 37.844 4.859 1 98.5 81 GLU A CA 1
ATOM 577 C C . GLU A 1 81 ? -1.752 39 5.812 1 98.5 81 GLU A C 1
ATOM 579 O O . GLU A 1 81 ? -0.811 39.781 6.039 1 98.5 81 GLU A O 1
ATOM 584 N N . ALA A 1 82 ? -2.924 39.188 6.363 1 98.56 82 ALA A N 1
ATOM 585 C CA . ALA A 1 82 ? -3.199 40.281 7.289 1 98.56 82 ALA A CA 1
ATOM 586 C C . ALA A 1 82 ? -2.289 40.188 8.508 1 98.56 82 ALA A C 1
ATOM 588 O O . ALA A 1 82 ? -1.713 41.219 8.922 1 98.56 82 ALA A O 1
ATOM 589 N N . ALA A 1 83 ? -2.158 39.031 9.086 1 98.69 83 ALA A N 1
ATOM 590 C CA . ALA A 1 83 ? -1.331 38.844 10.273 1 98.69 83 ALA A CA 1
ATOM 591 C C . ALA A 1 83 ? 0.14 39.094 9.961 1 98.69 83 ALA A C 1
ATOM 593 O O . ALA A 1 83 ? 0.84 39.75 10.75 1 98.69 83 ALA A O 1
ATOM 594 N N . ALA A 1 84 ? 0.571 38.656 8.852 1 98.62 84 ALA A N 1
ATOM 595 C CA . ALA A 1 84 ? 1.96 38.844 8.445 1 98.62 84 ALA A CA 1
ATOM 596 C C . ALA A 1 84 ? 2.258 40.344 8.234 1 98.62 84 ALA A C 1
ATOM 598 O O . ALA A 1 84 ? 3.299 40.844 8.664 1 98.62 84 ALA A O 1
ATOM 599 N N . ARG A 1 85 ? 1.377 41.031 7.609 1 98.25 85 ARG A N 1
ATOM 600 C CA . ARG A 1 85 ? 1.552 42.469 7.359 1 98.25 85 ARG A CA 1
ATOM 601 C C . ARG A 1 85 ? 1.582 43.25 8.664 1 98.25 85 ARG A C 1
ATOM 603 O O . ARG A 1 85 ? 2.244 44.281 8.758 1 98.25 85 ARG A O 1
ATOM 610 N N . ALA A 1 86 ? 0.899 42.688 9.617 1 98.44 86 ALA A N 1
ATOM 611 C CA . ALA A 1 86 ? 0.882 43.344 10.93 1 98.44 86 ALA A CA 1
ATOM 612 C C . ALA A 1 86 ? 2.15 43 11.711 1 98.44 86 ALA A C 1
ATOM 614 O O . ALA A 1 86 ? 2.299 43.406 12.867 1 98.44 86 ALA A O 1
ATOM 615 N N . GLY A 1 87 ? 3.016 42.219 11.133 1 98.25 87 GLY A N 1
ATOM 616 C CA . GLY A 1 87 ? 4.301 41.906 11.734 1 98.25 87 GLY A CA 1
ATOM 617 C C . GLY A 1 87 ? 4.234 40.781 12.734 1 98.25 87 GLY A C 1
ATOM 618 O O . GLY A 1 87 ? 5.148 40.594 13.547 1 98.25 87 GLY A O 1
ATOM 619 N N . LYS A 1 88 ? 3.18 40.031 12.742 1 98.69 88 LYS A N 1
ATOM 620 C CA . LYS A 1 88 ? 2.996 38.938 13.703 1 98.69 88 LYS A CA 1
ATOM 621 C C . LYS A 1 88 ? 3.596 37.625 13.18 1 98.69 88 LYS A C 1
ATOM 623 O O . LYS A 1 88 ? 3.592 37.375 11.977 1 98.69 88 LYS A O 1
ATOM 628 N N . ALA A 1 89 ? 4.148 36.812 14.086 1 98.69 89 ALA A N 1
ATOM 629 C CA . ALA A 1 89 ? 4.371 35.406 13.734 1 98.69 89 ALA A CA 1
ATOM 630 C C . ALA A 1 89 ? 3.053 34.688 13.484 1 98.69 89 ALA A C 1
ATOM 632 O O . ALA A 1 89 ? 2.027 35.031 14.078 1 98.69 89 ALA A O 1
ATOM 633 N N . VAL A 1 90 ? 3.096 33.656 12.586 1 98.88 90 VAL A N 1
ATOM 634 C CA . VAL A 1 90 ? 1.811 33.062 12.227 1 98.88 90 VAL A CA 1
ATOM 635 C C . VAL A 1 90 ? 1.919 31.531 12.234 1 98.88 90 VAL A C 1
ATOM 637 O O . VAL A 1 90 ? 2.848 30.969 11.648 1 98.88 90 VAL A O 1
ATOM 640 N N . TYR A 1 91 ? 1.062 30.812 12.93 1 98.81 91 TYR A N 1
ATOM 641 C CA . TYR A 1 91 ? 0.701 29.422 12.742 1 98.81 91 TYR A CA 1
ATOM 642 C C . TYR A 1 91 ? -0.597 29.281 11.953 1 98.81 91 TYR A C 1
ATOM 644 O O . TYR A 1 91 ? -1.675 29.594 12.469 1 98.81 91 TYR A O 1
ATOM 652 N N . CYS A 1 92 ? -0.512 28.891 10.805 1 98.75 92 CYS A N 1
ATOM 653 C CA . CYS A 1 92 ? -1.688 28.75 9.953 1 98.75 92 CYS A CA 1
ATOM 654 C C . CYS A 1 92 ? -2.006 27.281 9.695 1 98.75 92 CYS A C 1
ATOM 656 O O . CYS A 1 92 ? -1.173 26.547 9.164 1 98.75 92 CYS A O 1
ATOM 658 N N . GLU A 1 93 ? -3.164 26.875 10.008 1 98.06 93 GLU A N 1
ATOM 659 C CA . GLU A 1 93 ? -3.588 25.516 9.711 1 98.06 93 GLU A CA 1
ATOM 660 C C . GLU A 1 93 ? -3.602 25.25 8.211 1 98.06 93 GLU A C 1
ATOM 662 O O . GLU A 1 93 ? -3.738 26.188 7.414 1 98.06 93 GLU A O 1
ATOM 667 N N . LYS A 1 94 ? -3.41 24.047 7.863 1 97.06 94 LYS A N 1
ATOM 668 C CA . LYS A 1 94 ? -3.459 23.625 6.465 1 97.06 94 LYS A CA 1
ATOM 669 C C . LYS A 1 94 ? -4.898 23.438 5.996 1 97.06 94 LYS A C 1
ATOM 671 O O . LYS A 1 94 ? -5.781 23.125 6.801 1 97.06 94 LYS A O 1
ATOM 676 N N . PRO A 1 95 ? -5.184 23.547 4.742 1 96.81 95 PRO A N 1
ATOM 677 C CA . PRO A 1 95 ? -4.316 24.125 3.707 1 96.81 95 PRO A CA 1
ATOM 678 C C . PRO A 1 95 ? -4.285 25.641 3.734 1 96.81 95 PRO A C 1
ATOM 680 O O . PRO A 1 95 ? -5.078 26.266 4.441 1 96.81 95 PRO A O 1
ATOM 683 N N . ILE A 1 96 ? -3.34 26.203 2.969 1 97.31 96 ILE A N 1
ATOM 684 C CA . ILE A 1 96 ? -3.197 27.656 2.938 1 97.31 96 ILE A CA 1
ATOM 685 C C . ILE A 1 96 ? -4.449 28.297 2.334 1 97.31 96 ILE A C 1
ATOM 687 O O . ILE A 1 96 ? -4.883 29.359 2.764 1 97.31 96 ILE A O 1
ATOM 691 N N . ASP A 1 97 ? -4.977 27.594 1.371 1 96.12 97 ASP A N 1
ATOM 692 C CA . ASP A 1 97 ? -6.223 27.984 0.718 1 96.12 97 ASP A CA 1
ATOM 693 C C . ASP A 1 97 ? -6.871 26.797 0.018 1 96.12 97 ASP A C 1
ATOM 695 O O . ASP A 1 97 ? -6.277 25.719 -0.059 1 96.12 97 ASP A O 1
ATOM 699 N N . LEU A 1 98 ? -8.078 27.078 -0.486 1 92.5 98 LEU A N 1
ATOM 700 C CA . LEU A 1 98 ? -8.789 26.016 -1.188 1 92.5 98 LEU A CA 1
ATOM 701 C C . LEU A 1 98 ? -8.219 25.812 -2.586 1 92.5 98 LEU A C 1
ATOM 703 O O . LEU A 1 98 ? -8.305 24.703 -3.137 1 92.5 98 LEU A O 1
ATOM 707 N N . THR A 1 99 ? -7.617 26.844 -3.107 1 94.31 99 THR A N 1
ATOM 708 C CA . THR A 1 99 ? -7.055 26.719 -4.445 1 94.31 99 THR A CA 1
ATOM 709 C C . THR A 1 99 ? -5.547 26.969 -4.426 1 94.31 99 THR A C 1
ATOM 711 O O . THR A 1 99 ? -5.062 27.812 -3.676 1 94.31 99 THR A O 1
ATOM 714 N N . LEU A 1 100 ? -4.914 26.281 -5.289 1 96.12 100 LEU A N 1
ATOM 715 C CA . LEU A 1 100 ? -3.467 26.438 -5.398 1 96.12 100 LEU A CA 1
ATOM 716 C C . LEU A 1 100 ? -3.109 27.844 -5.902 1 96.12 100 LEU A C 1
ATOM 718 O O . LEU A 1 100 ? -2.125 28.438 -5.457 1 96.12 100 LEU A O 1
ATOM 722 N N . ALA A 1 101 ? -3.857 28.344 -6.832 1 96.25 101 ALA A N 1
ATOM 723 C CA . ALA A 1 101 ? -3.604 29.672 -7.398 1 96.25 101 ALA A CA 1
ATOM 724 C C . ALA A 1 101 ? -3.627 30.75 -6.316 1 96.25 101 ALA A C 1
ATOM 726 O O . ALA A 1 101 ? -2.707 31.562 -6.223 1 96.25 101 ALA A O 1
ATOM 727 N N . ARG A 1 102 ? -4.629 30.734 -5.492 1 96.62 102 ARG A N 1
ATOM 728 C CA . ARG A 1 102 ? -4.742 31.703 -4.41 1 96.62 102 ARG A CA 1
ATOM 729 C C . ARG A 1 102 ? -3.645 31.5 -3.371 1 96.62 102 ARG A C 1
ATOM 731 O O . ARG A 1 102 ? -3.1 32.469 -2.84 1 96.62 102 ARG A O 1
ATOM 738 N N . ALA A 1 103 ? -3.346 30.266 -3.061 1 97.31 103 ALA A N 1
ATOM 739 C CA . ALA A 1 103 ? -2.26 29.969 -2.133 1 97.31 103 ALA A CA 1
ATOM 740 C C . ALA A 1 103 ? -0.937 30.531 -2.633 1 97.31 103 ALA A C 1
ATOM 742 O O . ALA A 1 103 ? -0.191 31.156 -1.871 1 97.31 103 ALA A O 1
ATOM 743 N N . ARG A 1 104 ? -0.665 30.344 -3.885 1 97.25 104 ARG A N 1
ATOM 744 C CA . ARG A 1 104 ? 0.559 30.859 -4.488 1 97.25 104 ARG A CA 1
ATOM 745 C C . ARG A 1 104 ? 0.623 32.375 -4.379 1 97.25 104 ARG A C 1
ATOM 747 O O . ARG A 1 104 ? 1.664 32.938 -4.031 1 97.25 104 ARG A O 1
ATOM 754 N N . GLU A 1 105 ? -0.433 33 -4.676 1 97.56 105 GLU A N 1
ATOM 755 C CA . GLU A 1 105 ? -0.513 34.438 -4.625 1 97.56 105 GLU A CA 1
ATOM 756 C C . GLU A 1 105 ? -0.188 34.969 -3.227 1 97.56 105 GLU A C 1
ATOM 758 O O . GLU A 1 105 ? 0.612 35.906 -3.074 1 97.56 105 GLU A O 1
ATOM 763 N N . VAL A 1 106 ? -0.77 34.375 -2.273 1 97.88 106 VAL A N 1
ATOM 764 C CA . VAL A 1 106 ? -0.6 34.844 -0.909 1 97.88 106 VAL A CA 1
ATOM 765 C C . VAL A 1 106 ? 0.82 34.562 -0.429 1 97.88 106 VAL A C 1
ATOM 767 O O . VAL A 1 106 ? 1.432 35.375 0.26 1 97.88 106 VAL A O 1
ATOM 770 N N . VAL A 1 107 ? 1.316 33.406 -0.744 1 97.88 107 VAL A N 1
ATOM 771 C CA . VAL A 1 107 ? 2.676 33.031 -0.345 1 97.88 107 VAL A CA 1
ATOM 772 C C . VAL A 1 107 ? 3.666 34.031 -0.946 1 97.88 107 VAL A C 1
ATOM 774 O O . VAL A 1 107 ? 4.59 34.5 -0.267 1 97.88 107 VAL A O 1
ATOM 777 N N . GLU A 1 108 ? 3.484 34.406 -2.172 1 97.31 108 GLU A N 1
ATOM 778 C CA . GLU A 1 108 ? 4.348 35.375 -2.85 1 97.31 108 GLU A CA 1
ATOM 779 C C . GLU A 1 108 ? 4.332 36.719 -2.135 1 97.31 108 GLU A C 1
ATOM 781 O O . GLU A 1 108 ? 5.344 37.438 -2.102 1 97.31 108 GLU A O 1
ATOM 786 N N . ARG A 1 109 ? 3.248 37.062 -1.564 1 97.88 109 ARG A N 1
ATOM 787 C CA . ARG A 1 109 ? 3.096 38.375 -0.896 1 97.88 109 ARG A CA 1
ATOM 788 C C . ARG A 1 109 ? 3.633 38.312 0.53 1 97.88 109 ARG A C 1
ATOM 790 O O . ARG A 1 109 ? 4.09 39.312 1.066 1 97.88 109 ARG A O 1
ATOM 797 N N . VAL A 1 110 ? 3.605 37.156 1.098 1 98.31 110 VAL A N 1
ATOM 798 C CA . VAL A 1 110 ? 3.902 37.062 2.521 1 98.31 110 VAL A CA 1
ATOM 799 C C . VAL A 1 110 ? 5.395 36.781 2.717 1 98.31 110 VAL A C 1
ATOM 801 O O . VAL A 1 110 ? 5.996 37.281 3.68 1 98.31 110 VAL A O 1
ATOM 804 N N . LEU A 1 111 ? 6.004 36.062 1.822 1 97.19 111 LEU A N 1
ATOM 805 C CA . LEU A 1 111 ? 7.387 3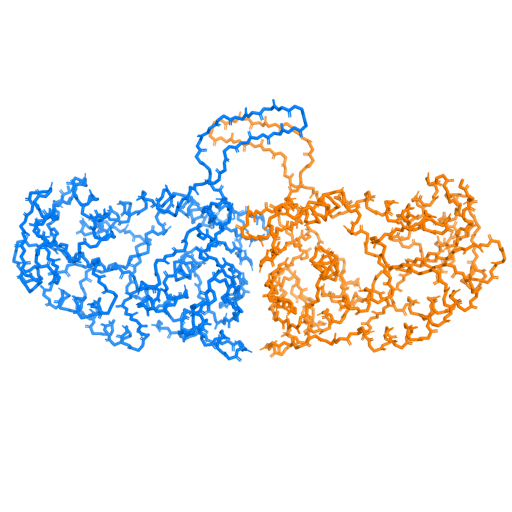5.625 1.972 1 97.19 111 LEU A CA 1
ATOM 806 C C . LEU A 1 111 ? 8.312 36.812 2.172 1 97.19 111 LEU A C 1
ATOM 808 O O . LEU A 1 111 ? 9.156 36.812 3.074 1 97.19 111 LEU A O 1
ATOM 812 N N . PRO A 1 112 ? 8.164 37.969 1.416 1 97.25 112 PRO A N 1
ATOM 813 C CA . PRO A 1 112 ? 9.078 39.094 1.543 1 97.25 112 PRO A CA 1
ATOM 814 C C . PRO A 1 112 ? 8.938 39.812 2.879 1 97.25 112 PRO A C 1
ATOM 816 O O . PRO A 1 112 ? 9.805 40.625 3.244 1 97.25 112 PRO A O 1
ATOM 819 N N . LEU A 1 113 ? 7.875 39.562 3.641 1 97.75 113 LEU A N 1
ATOM 820 C CA . LEU A 1 113 ? 7.656 40.219 4.918 1 97.75 113 LEU A CA 1
ATOM 821 C C . LEU A 1 113 ? 8.555 39.656 6 1 97.75 113 LEU A C 1
ATOM 823 O O . LEU A 1 113 ? 8.711 40.25 7.066 1 97.75 113 LEU A O 1
ATOM 827 N N . ASN A 1 114 ? 9.094 38.469 5.77 1 97 114 ASN A N 1
ATOM 828 C CA . ASN A 1 114 ? 10.117 37.812 6.586 1 97 114 ASN A CA 1
ATOM 829 C C . ASN A 1 114 ? 9.648 37.625 8.031 1 97 114 ASN A C 1
ATOM 831 O O . ASN A 1 114 ? 10.414 37.844 8.969 1 97 114 ASN A O 1
ATOM 835 N N . VAL A 1 115 ? 8.398 37.406 8.297 1 97.81 115 VAL A N 1
ATOM 836 C CA . VAL A 1 115 ? 7.895 37 9.609 1 97.81 115 VAL A CA 1
ATOM 837 C C . VAL A 1 115 ? 7.891 35.5 9.727 1 97.81 115 VAL A C 1
ATOM 839 O O . VAL A 1 115 ? 7.781 34.781 8.719 1 97.81 115 VAL A O 1
ATOM 842 N N . PRO A 1 116 ? 8.055 34.906 10.969 1 97.88 116 PRO A N 1
ATOM 843 C CA . PRO A 1 116 ? 7.98 33.469 11.125 1 97.88 116 PRO A CA 1
ATOM 844 C C . PRO A 1 116 ? 6.59 32.906 10.828 1 97.88 116 PRO A C 1
ATOM 846 O O . PRO A 1 116 ? 5.594 33.406 11.352 1 97.88 116 PRO A O 1
ATOM 849 N N . VAL A 1 117 ? 6.531 31.922 9.922 1 98.44 117 VAL A N 1
ATOM 850 C CA . VAL A 1 117 ? 5.262 31.281 9.594 1 98.44 117 VAL A CA 1
ATOM 851 C C . VAL A 1 117 ? 5.438 29.766 9.578 1 98.44 117 VAL A C 1
ATOM 853 O O . VAL A 1 117 ? 6.418 29.25 9.039 1 98.44 117 VAL A O 1
ATOM 856 N N . THR A 1 118 ? 4.508 29.062 10.219 1 98.62 118 THR A N 1
ATOM 857 C CA . THR A 1 118 ? 4.422 27.609 10.078 1 98.62 118 THR A CA 1
ATOM 858 C C . THR A 1 118 ? 3.035 27.188 9.602 1 98.62 118 THR A C 1
ATOM 860 O O . THR A 1 118 ? 2.055 27.906 9.836 1 98.62 118 THR A O 1
ATOM 863 N N . VAL A 1 119 ? 3.012 26.109 8.875 1 98.62 119 VAL A N 1
ATOM 864 C CA . VAL A 1 119 ? 1.761 25.547 8.375 1 98.62 119 VAL A CA 1
ATOM 865 C C . VAL A 1 119 ? 1.409 24.297 9.172 1 98.62 119 VAL A C 1
ATOM 867 O O . VAL A 1 119 ? 2.293 23.516 9.539 1 98.62 119 VAL A O 1
ATOM 870 N N . GLY A 1 120 ? 0.165 24.078 9.367 1 98.19 120 GLY A N 1
ATOM 871 C CA . GLY A 1 120 ? -0.36 23.078 10.289 1 98.19 120 GLY A CA 1
ATOM 872 C C . GLY A 1 120 ? -0.161 21.656 9.812 1 98.19 120 GLY A C 1
ATOM 873 O O . GLY A 1 120 ? -1.126 20.891 9.68 1 98.19 120 GLY A O 1
ATOM 874 N N . PHE A 1 121 ? 1.054 21.203 9.641 1 98.25 121 PHE A N 1
ATOM 875 C CA . PHE A 1 121 ? 1.412 19.812 9.383 1 98.25 121 PHE A CA 1
ATOM 876 C C . PHE A 1 121 ? 1.965 19.156 10.641 1 98.25 121 PHE A C 1
ATOM 878 O O . PHE A 1 121 ? 3.129 18.75 10.672 1 98.25 121 PHE A O 1
ATOM 885 N N . ASN A 1 122 ? 1.076 18.953 11.578 1 97.38 122 ASN A N 1
ATOM 886 C CA . ASN A 1 122 ? 1.428 18.469 12.914 1 97.38 122 ASN A CA 1
ATOM 887 C C . ASN A 1 122 ? 1.946 17.031 12.875 1 97.38 122 ASN A C 1
ATOM 889 O O . ASN A 1 122 ? 2.676 16.609 13.766 1 97.38 122 ASN A O 1
ATOM 893 N N . ARG A 1 123 ? 1.669 16.312 11.781 1 96.81 123 ARG A N 1
ATOM 894 C CA . ARG A 1 123 ? 2.051 14.906 11.711 1 96.81 123 ARG A CA 1
ATOM 895 C C . ARG A 1 123 ? 3.566 14.758 11.656 1 96.81 123 ARG A C 1
ATOM 897 O O . ARG A 1 123 ? 4.098 13.688 11.969 1 96.81 123 ARG A O 1
ATOM 904 N N . ARG A 1 124 ? 4.273 15.773 11.219 1 97.5 124 ARG A N 1
ATOM 905 C CA . ARG A 1 124 ? 5.73 15.734 11.258 1 97.5 124 ARG A CA 1
ATOM 906 C C . ARG A 1 124 ? 6.238 15.469 12.664 1 97.5 124 ARG A C 1
ATOM 908 O O . ARG A 1 124 ? 7.328 14.922 12.852 1 97.5 124 ARG A O 1
ATOM 915 N N . PHE A 1 125 ? 5.422 15.805 13.602 1 96.5 125 PHE A N 1
ATOM 916 C CA . PHE A 1 125 ? 5.902 15.805 14.977 1 96.5 125 PHE A CA 1
ATOM 917 C C . PHE A 1 125 ? 5.348 14.609 15.742 1 96.5 125 PHE A C 1
ATOM 919 O O . PHE A 1 125 ? 5.441 14.555 16.969 1 96.5 125 PHE A O 1
ATOM 926 N N . ASP A 1 126 ? 4.703 13.703 15.023 1 95.25 126 ASP A N 1
ATOM 927 C CA . ASP A 1 126 ? 4.414 12.391 15.594 1 95.25 126 ASP A CA 1
ATOM 928 C C . ASP A 1 126 ? 5.699 11.68 16.016 1 95.25 126 ASP A C 1
ATOM 930 O O . ASP A 1 126 ? 6.688 11.68 15.281 1 95.25 126 ASP A O 1
ATOM 934 N N . SER A 1 127 ? 5.648 11.062 17.203 1 93.75 127 SER A N 1
ATOM 935 C CA . SER A 1 127 ? 6.859 10.461 17.75 1 93.75 127 SER A CA 1
ATOM 936 C C . SER A 1 127 ? 7.426 9.398 16.812 1 93.75 127 SER A C 1
ATOM 938 O O . SER A 1 127 ? 8.641 9.32 16.625 1 93.75 127 SER A O 1
ATOM 940 N N . SER A 1 128 ? 6.625 8.586 16.281 1 94.94 128 SER A N 1
ATOM 941 C CA . SER A 1 128 ? 7.078 7.531 15.375 1 94.94 128 SER A CA 1
ATOM 942 C C . SER A 1 128 ? 7.656 8.109 14.094 1 94.94 128 SER A C 1
ATOM 944 O O . SER A 1 128 ? 8.656 7.609 13.578 1 94.94 128 SER A O 1
ATOM 946 N N . HIS A 1 129 ? 7.027 9.172 13.547 1 96.31 129 HIS A N 1
ATOM 947 C CA . HIS A 1 129 ? 7.52 9.797 12.328 1 96.31 129 HIS A CA 1
ATOM 948 C C . HIS A 1 129 ? 8.844 10.508 12.562 1 96.31 129 HIS A C 1
ATOM 950 O O . HIS A 1 129 ? 9.734 10.484 11.703 1 96.31 129 HIS A O 1
ATOM 956 N N . GLN A 1 130 ? 8.977 11.086 13.758 1 94.94 130 GLN A N 1
ATOM 957 C CA . GLN A 1 130 ? 10.25 11.688 14.125 1 94.94 130 GLN A CA 1
ATOM 958 C C . GLN A 1 130 ? 11.352 10.641 14.227 1 94.94 130 GLN A C 1
ATOM 960 O O . GLN A 1 130 ? 12.484 10.883 13.812 1 94.94 130 GLN A O 1
ATOM 965 N N . GLN A 1 131 ? 11.039 9.492 14.758 1 94.81 131 GLN A N 1
ATOM 966 C CA . GLN A 1 131 ? 12.016 8.406 14.828 1 94.81 131 GLN A CA 1
ATOM 967 C C . GLN A 1 131 ? 12.414 7.941 13.43 1 94.81 131 GLN A C 1
ATOM 969 O O . GLN A 1 131 ? 13.602 7.719 13.164 1 94.81 131 GLN A O 1
ATOM 974 N N . LEU A 1 132 ? 11.422 7.805 12.547 1 96.56 132 LEU A N 1
ATOM 975 C CA . LEU A 1 132 ? 11.727 7.453 11.156 1 96.56 132 LEU A CA 1
ATOM 976 C C . LEU A 1 132 ? 12.711 8.445 10.547 1 96.56 132 LEU A C 1
ATOM 978 O O . LEU A 1 132 ? 13.703 8.039 9.938 1 96.56 132 LEU A O 1
ATOM 982 N N . ARG A 1 133 ? 12.406 9.703 10.703 1 95.81 133 ARG A N 1
ATOM 983 C CA . ARG A 1 133 ? 13.242 10.758 10.141 1 95.81 133 ARG A CA 1
ATOM 984 C C . ARG A 1 133 ? 14.68 10.648 10.648 1 95.81 133 ARG A C 1
ATOM 986 O O . ARG A 1 133 ? 15.625 10.711 9.867 1 95.81 133 ARG A O 1
ATOM 993 N N . ARG A 1 134 ? 14.859 10.461 11.938 1 95 134 ARG A N 1
ATOM 994 C CA . ARG A 1 134 ? 16.188 10.344 12.539 1 95 134 ARG A CA 1
ATOM 995 C C . ARG A 1 134 ? 16.922 9.125 12.008 1 95 134 ARG A C 1
ATOM 997 O O . ARG A 1 134 ? 18.109 9.195 11.703 1 95 134 ARG A O 1
ATOM 1004 N N . GLN A 1 135 ? 16.266 8.047 11.922 1 96 135 GLN A N 1
ATOM 1005 C CA . GLN A 1 135 ? 16.859 6.805 11.461 1 96 135 GLN A CA 1
ATOM 1006 C C . GLN A 1 135 ? 17.234 6.895 9.984 1 96 135 GLN A C 1
ATOM 1008 O O . GLN A 1 135 ? 18.266 6.352 9.562 1 96 135 GLN A O 1
ATOM 1013 N N . LEU A 1 136 ? 16.438 7.574 9.188 1 96.19 136 LEU A N 1
ATOM 1014 C CA . LEU A 1 136 ? 16.75 7.809 7.785 1 96.19 136 LEU A CA 1
ATOM 1015 C C . LEU A 1 136 ? 18 8.688 7.648 1 96.19 136 LEU A C 1
ATOM 1017 O O . LEU A 1 136 ? 18.859 8.422 6.809 1 96.19 136 LEU A O 1
ATOM 1021 N N . GLU A 1 137 ? 18.094 9.664 8.461 1 94.69 137 GLU A N 1
ATOM 1022 C CA . GLU A 1 137 ? 19.234 10.555 8.445 1 94.69 137 GLU A CA 1
ATOM 1023 C C . GLU A 1 137 ? 20.516 9.812 8.82 1 94.69 137 GLU A C 1
ATOM 1025 O O . GLU A 1 137 ? 21.609 10.156 8.344 1 94.69 137 GLU A O 1
ATOM 1030 N N . GLN A 1 138 ? 20.344 8.773 9.633 1 96.12 138 GLN A N 1
ATOM 1031 C CA . GLN A 1 138 ? 21.484 7.961 10.031 1 96.12 138 GLN A CA 1
ATOM 1032 C C . GLN A 1 138 ? 21.891 6.996 8.922 1 96.12 138 GLN A C 1
ATOM 1034 O O . GLN A 1 138 ? 22.922 6.332 9.016 1 96.12 138 GLN A O 1
ATOM 1039 N N . GLY A 1 139 ? 21.078 6.883 7.934 1 95.81 139 GLY A N 1
ATOM 1040 C CA . GLY A 1 139 ? 21.391 6.055 6.781 1 95.81 139 GLY A CA 1
ATOM 1041 C C . GLY A 1 139 ? 21.172 4.574 7.031 1 95.81 139 GLY A C 1
ATOM 1042 O O . GLY A 1 139 ? 21.812 3.73 6.402 1 95.81 139 GLY A O 1
ATOM 1043 N N . LEU A 1 140 ? 20.297 4.227 7.875 1 94.75 140 LEU A N 1
ATOM 1044 C CA . LEU A 1 140 ? 20.156 2.854 8.344 1 94.75 140 LEU A CA 1
ATOM 1045 C C . LEU A 1 140 ? 19.656 1.946 7.223 1 94.75 140 LEU A C 1
ATOM 1047 O O . LEU A 1 140 ? 19.891 0.736 7.25 1 94.75 140 LEU A O 1
ATOM 1051 N N . ILE A 1 141 ? 18.984 2.535 6.211 1 96.38 141 ILE A N 1
ATOM 1052 C CA . ILE A 1 141 ? 18.422 1.662 5.184 1 96.38 141 ILE A CA 1
ATOM 1053 C C . ILE A 1 141 ? 18.953 2.066 3.812 1 96.38 141 ILE A C 1
ATOM 1055 O O . ILE A 1 141 ? 18.422 1.65 2.781 1 96.38 141 ILE A O 1
ATOM 1059 N N . GLY A 1 142 ? 19.906 2.928 3.76 1 95.5 142 GLY A N 1
ATOM 1060 C CA . GLY A 1 142 ? 20.391 3.463 2.494 1 95.5 142 GLY A CA 1
ATOM 1061 C C . GLY A 1 142 ? 19.422 4.453 1.864 1 95.5 142 GLY A C 1
ATOM 1062 O O . GLY A 1 142 ? 18.625 5.074 2.562 1 95.5 142 GLY A O 1
ATOM 1063 N N . ARG A 1 143 ? 19.562 4.582 0.577 1 95.19 143 ARG A N 1
ATOM 1064 C CA . ARG A 1 143 ? 18.672 5.48 -0.142 1 95.19 143 ARG A CA 1
ATOM 1065 C C . ARG A 1 143 ? 17.25 4.914 -0.2 1 95.19 143 ARG A C 1
ATOM 1067 O O . ARG A 1 143 ? 17.062 3.711 -0.406 1 95.19 143 ARG A O 1
ATOM 1074 N N . VAL A 1 144 ? 16.297 5.797 -0.024 1 97.25 144 VAL A N 1
ATOM 1075 C CA . VAL A 1 144 ? 14.898 5.359 -0.094 1 97.25 144 VAL A CA 1
ATOM 1076 C C . VAL A 1 144 ? 14.531 5.027 -1.539 1 97.25 144 VAL A C 1
ATOM 1078 O O . VAL A 1 144 ? 14.766 5.836 -2.443 1 97.25 144 VAL A O 1
ATOM 1081 N N . GLU A 1 145 ? 13.953 3.824 -1.735 1 97.62 145 GLU A N 1
ATOM 1082 C CA . GLU A 1 145 ? 13.57 3.375 -3.07 1 97.62 145 GLU A CA 1
ATOM 1083 C C . GLU A 1 145 ? 12.055 3.314 -3.217 1 97.62 145 GLU A C 1
ATOM 1085 O O . GLU A 1 145 ? 11.516 3.564 -4.301 1 97.62 145 GLU A O 1
ATOM 1090 N N . LEU A 1 146 ? 11.414 2.979 -2.186 1 98.5 146 LEU A N 1
ATOM 1091 C CA . LEU A 1 146 ? 9.969 2.764 -2.203 1 98.5 146 LEU A CA 1
ATOM 1092 C C . LEU A 1 146 ? 9.336 3.201 -0.886 1 98.5 146 LEU A C 1
ATOM 1094 O O . LEU A 1 146 ? 9.875 2.924 0.188 1 98.5 146 LEU A O 1
ATOM 1098 N N . VAL A 1 147 ? 8.25 3.924 -0.967 1 98.69 147 VAL A N 1
ATOM 1099 C CA . VAL A 1 147 ? 7.492 4.348 0.207 1 98.69 147 VAL A CA 1
ATOM 1100 C C . VAL A 1 147 ? 6.055 3.848 0.105 1 98.69 147 VAL A C 1
ATOM 1102 O O . VAL A 1 147 ? 5.387 4.062 -0.91 1 98.69 147 VAL A O 1
ATOM 1105 N N . GLN A 1 148 ? 5.582 3.146 1.075 1 98.38 148 GLN A N 1
ATOM 1106 C CA . GLN A 1 148 ? 4.184 2.74 1.193 1 98.38 148 GLN A CA 1
ATOM 1107 C C . GLN A 1 148 ? 3.49 3.482 2.332 1 98.38 148 GLN A C 1
ATOM 1109 O O . GLN A 1 148 ? 3.941 3.432 3.479 1 98.38 148 GLN A O 1
ATOM 1114 N N . MET A 1 149 ? 2.404 4.137 1.981 1 98.56 149 MET A N 1
ATOM 1115 C CA . MET A 1 149 ? 1.682 4.898 2.994 1 98.56 149 MET A CA 1
ATOM 1116 C C . MET A 1 149 ? 0.212 4.496 3.033 1 98.56 149 MET A C 1
ATOM 1118 O O . MET A 1 149 ? -0.375 4.168 2 1 98.56 149 MET A O 1
ATOM 1122 N N . VAL A 1 150 ? -0.345 4.488 4.211 1 97.88 150 VAL A N 1
ATOM 1123 C CA . VAL A 1 150 ? -1.743 4.172 4.484 1 97.88 150 VAL A CA 1
ATOM 1124 C C . VAL A 1 150 ? -2.361 5.277 5.34 1 97.88 150 VAL A C 1
ATOM 1126 O O . VAL A 1 150 ? -1.816 5.641 6.387 1 97.88 150 VAL A O 1
ATOM 1129 N N . CYS A 1 151 ? -3.412 5.824 4.895 1 97.19 151 CYS A N 1
ATOM 1130 C CA . CYS A 1 151 ? -4.215 6.781 5.648 1 97.19 151 CYS A CA 1
ATOM 1131 C C . CYS A 1 151 ? -5.688 6.391 5.629 1 97.19 151 CYS A C 1
ATOM 1133 O O . CYS A 1 151 ? -6.453 6.883 4.797 1 97.19 151 CYS A O 1
ATOM 1135 N N . ARG A 1 152 ? -6.137 5.633 6.613 1 96.69 152 ARG A N 1
ATOM 1136 C CA . ARG A 1 152 ? -7.5 5.125 6.664 1 96.69 152 ARG A CA 1
ATOM 1137 C C . ARG A 1 152 ? -8.219 5.605 7.922 1 96.69 152 ARG A C 1
ATOM 1139 O O . ARG A 1 152 ? -7.914 5.16 9.031 1 96.69 152 ARG A O 1
ATOM 1146 N N . ALA A 1 153 ? -9.188 6.465 7.68 1 93.06 153 ALA A N 1
ATOM 1147 C CA . ALA A 1 153 ? -9.961 6.996 8.789 1 93.06 153 ALA A CA 1
ATOM 1148 C C . ALA A 1 153 ? -1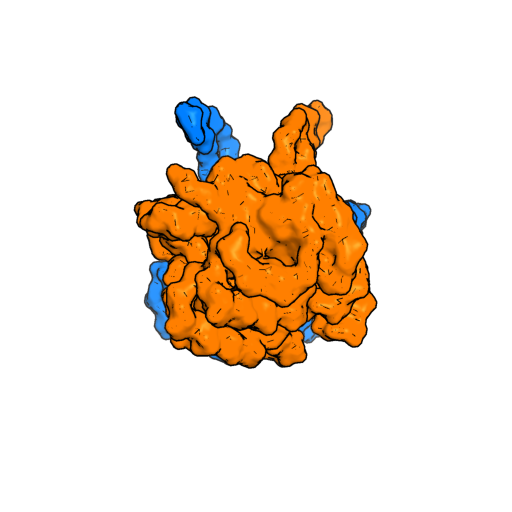1.141 6.082 9.125 1 93.06 153 ALA A C 1
ATOM 1150 O O . ALA A 1 153 ? -11.625 5.348 8.266 1 93.06 153 ALA A O 1
ATOM 1151 N N . SER A 1 154 ? -11.633 6.254 10.312 1 87.25 154 SER A N 1
ATOM 1152 C CA . SER A 1 154 ? -12.617 5.301 10.82 1 87.25 154 SER A CA 1
ATOM 1153 C C . SER A 1 154 ? -14.039 5.797 10.578 1 87.25 154 SER A C 1
ATOM 1155 O O . SER A 1 154 ? -14.953 4.996 10.383 1 87.25 154 SER A O 1
ATOM 1157 N N . SER A 1 155 ? -14.18 7.094 10.625 1 88.75 155 SER A N 1
ATOM 1158 C CA . SER A 1 155 ? -15.547 7.605 10.562 1 88.75 155 SER A CA 1
ATOM 1159 C C . SER A 1 155 ? -15.68 8.703 9.516 1 88.75 155 SER A C 1
ATOM 1161 O O . SER A 1 155 ? -14.844 9.602 9.438 1 88.75 155 SER A O 1
ATOM 1163 N N . MET A 1 156 ? -16.797 8.547 8.875 1 88.44 156 MET A N 1
ATOM 1164 C CA . MET A 1 156 ? -17.109 9.523 7.84 1 88.44 156 MET A C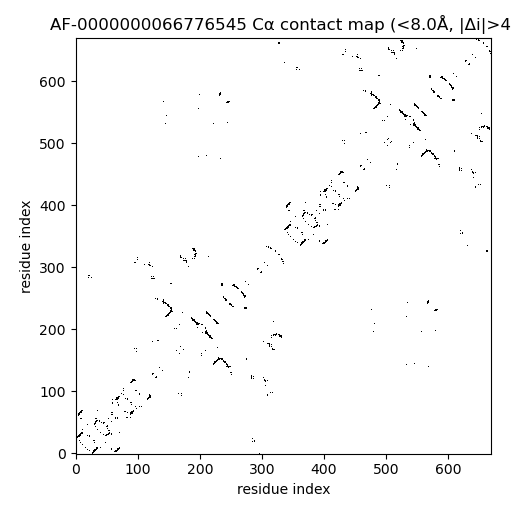A 1
ATOM 1165 C C . MET A 1 156 ? -17.438 10.883 8.453 1 88.44 156 MET A C 1
ATOM 1167 O O . MET A 1 156 ? -18.281 10.977 9.344 1 88.44 156 MET A O 1
ATOM 1171 N N . PRO A 1 157 ? -16.766 11.898 7.996 1 86.5 157 PRO A N 1
ATOM 1172 C CA . PRO A 1 157 ? -17.188 13.227 8.445 1 86.5 157 PRO A CA 1
ATOM 1173 C C . PRO A 1 157 ? -18.578 13.602 7.977 1 86.5 157 PRO A C 1
ATOM 1175 O O . PRO A 1 157 ? -19.109 12.977 7.055 1 86.5 157 PRO A O 1
ATOM 1178 N N . PRO A 1 158 ? -19.156 14.625 8.617 1 86.88 158 PRO A N 1
ATOM 1179 C CA . PRO A 1 158 ? -20.469 15.078 8.156 1 86.88 158 PRO A CA 1
ATOM 1180 C C . PRO A 1 158 ? -20.453 15.594 6.715 1 86.88 158 PRO A C 1
ATOM 1182 O O . PRO A 1 158 ? -19.453 16.203 6.289 1 86.88 158 PRO A O 1
ATOM 1185 N N . LEU A 1 159 ? -21.547 15.391 5.996 1 88.06 159 LEU A N 1
ATOM 1186 C CA . LEU A 1 159 ? -21.656 15.727 4.578 1 88.06 159 LEU A CA 1
ATOM 1187 C C . LEU A 1 159 ? -21.406 17.219 4.352 1 88.06 159 LEU A C 1
ATOM 1189 O O . LEU A 1 159 ? -20.766 17.594 3.369 1 88.06 159 LEU A O 1
ATOM 1193 N N . ASP A 1 160 ? -21.922 18.047 5.254 1 84.5 160 ASP A N 1
ATOM 1194 C CA . ASP A 1 160 ? -21.75 19.5 5.109 1 84.5 160 ASP A CA 1
ATOM 1195 C C . ASP A 1 160 ? -20.266 19.875 5.16 1 84.5 160 ASP A C 1
ATOM 1197 O O . ASP A 1 160 ? -19.828 20.766 4.418 1 84.5 160 ASP A O 1
ATOM 1201 N N . TYR A 1 161 ? -19.594 19.234 5.961 1 83.88 161 TYR A N 1
ATOM 1202 C CA . TYR A 1 161 ? -18.141 19.453 6.031 1 83.88 161 TYR A CA 1
ATOM 1203 C C . TYR A 1 161 ? -17.453 19 4.75 1 83.88 161 TYR A C 1
ATOM 1205 O O . TYR A 1 161 ? -16.609 19.719 4.207 1 83.88 161 TYR A O 1
ATOM 1213 N N . LEU A 1 162 ? -17.828 17.875 4.258 1 87.12 162 LEU A N 1
ATOM 1214 C CA . LEU A 1 162 ? -17.219 17.312 3.059 1 87.12 162 LEU A CA 1
ATOM 1215 C C . LEU A 1 162 ? -17.422 18.234 1.859 1 87.12 162 LEU A C 1
ATOM 1217 O O . LEU A 1 162 ? -16.531 18.406 1.039 1 87.12 162 LEU A O 1
ATOM 1221 N N . ARG A 1 163 ? -18.531 18.875 1.841 1 85.25 163 ARG A N 1
ATOM 1222 C CA . ARG A 1 163 ? -18.859 19.766 0.737 1 85.25 163 ARG A CA 1
ATOM 1223 C C . ARG A 1 163 ? -17.922 20.969 0.698 1 85.25 163 ARG A C 1
ATOM 1225 O O . ARG A 1 163 ? -17.594 21.469 -0.378 1 85.25 163 ARG A O 1
ATOM 1232 N N . SER A 1 164 ? -17.438 21.297 1.854 1 82 164 SER A N 1
ATOM 1233 C CA . SER A 1 164 ? -16.641 22.516 1.926 1 82 164 SER A CA 1
ATOM 1234 C C . SER A 1 164 ? -15.164 22.203 2.162 1 82 164 SER A C 1
ATOM 1236 O O . SER A 1 164 ? -14.336 23.109 2.254 1 82 164 SER A O 1
ATOM 1238 N N . SER A 1 165 ? -14.781 20.984 2.234 1 83.62 165 SER A N 1
ATOM 1239 C CA . SER A 1 165 ? -13.445 20.578 2.645 1 83.62 165 SER A CA 1
ATOM 1240 C C . SER A 1 165 ? -12.453 20.688 1.487 1 83.62 165 SER A C 1
ATOM 1242 O O . SER A 1 165 ? -11.242 20.656 1.696 1 83.62 165 SER A O 1
ATOM 1244 N N . GLY A 1 166 ? -12.961 20.781 0.273 1 87.88 166 GLY A N 1
ATOM 1245 C CA . GLY A 1 166 ? -12.109 20.812 -0.906 1 87.88 166 GLY A CA 1
ATOM 1246 C C . GLY A 1 166 ? -11.789 19.438 -1.441 1 87.88 166 GLY A C 1
ATOM 1247 O O . GLY A 1 166 ? -11.094 19.297 -2.447 1 87.88 166 GLY A O 1
ATOM 1248 N N . GLY A 1 167 ? -12.32 18.359 -0.746 1 92.75 167 GLY A N 1
ATOM 1249 C CA . GLY A 1 167 ? -12.133 17 -1.239 1 92.75 167 GLY A CA 1
ATOM 1250 C C . GLY A 1 167 ? -11.055 16.234 -0.49 1 92.75 167 GLY A C 1
ATOM 1251 O O . GLY A 1 167 ? -10.234 16.828 0.207 1 92.75 167 GLY A O 1
ATOM 1252 N N . GLN A 1 168 ? -11 14.945 -0.678 1 95.62 168 GLN A N 1
ATOM 1253 C CA . GLN A 1 168 ? -10.156 14.039 0.092 1 95.62 168 GLN A CA 1
ATOM 1254 C C . GLN A 1 168 ? -8.68 14.375 -0.085 1 95.62 168 GLN A C 1
ATOM 1256 O O . GLN A 1 168 ? -7.895 14.273 0.862 1 95.62 168 GLN A O 1
ATOM 1261 N N . MET A 1 169 ? -8.258 14.812 -1.273 1 97 169 MET A N 1
ATOM 1262 C CA . MET A 1 169 ? -6.852 15.078 -1.557 1 97 169 MET A CA 1
ATOM 1263 C C . MET A 1 169 ? -6.359 16.297 -0.783 1 97 169 MET A C 1
ATOM 1265 O O . MET A 1 169 ? -5.258 16.281 -0.228 1 97 169 MET A O 1
ATOM 1269 N N . ARG A 1 170 ? -7.156 17.312 -0.667 1 94.38 170 ARG A N 1
ATOM 1270 C CA . ARG A 1 170 ? -6.773 18.578 -0.045 1 94.38 170 ARG A CA 1
ATOM 1271 C C . ARG A 1 170 ? -6.984 18.531 1.465 1 94.38 170 ARG A C 1
ATOM 1273 O O . ARG A 1 170 ? -6.32 19.25 2.211 1 94.38 170 ARG A O 1
ATOM 1280 N N . ASP A 1 171 ? -7.824 17.703 1.845 1 92.62 171 ASP A N 1
ATOM 1281 C CA . ASP A 1 171 ? -8.25 17.672 3.24 1 92.62 171 ASP A CA 1
ATOM 1282 C C . ASP A 1 171 ? -7.508 16.578 4.012 1 92.62 171 ASP A C 1
ATOM 1284 O O . ASP A 1 171 ? -6.938 16.844 5.074 1 92.62 171 ASP A O 1
ATOM 1288 N N . GLN A 1 172 ? -7.477 15.398 3.504 1 94.38 172 GLN A N 1
ATOM 1289 C CA . GLN A 1 172 ? -6.977 14.227 4.215 1 94.38 172 GLN A CA 1
ATOM 1290 C C . GLN A 1 172 ? -5.598 13.82 3.701 1 94.38 172 GLN A C 1
ATOM 1292 O O . GLN A 1 172 ? -4.629 13.797 4.461 1 94.38 172 GLN A O 1
ATOM 1297 N N . ALA A 1 173 ? -5.457 13.664 2.441 1 97.75 173 ALA A N 1
ATOM 1298 C CA . ALA A 1 173 ? -4.238 13.117 1.848 1 97.75 173 ALA A CA 1
ATOM 1299 C C . ALA A 1 173 ? -3.084 14.109 1.949 1 97.75 173 ALA A C 1
ATOM 1301 O O . ALA A 1 173 ? -1.917 13.711 1.971 1 97.75 173 ALA A O 1
ATOM 1302 N N . ILE A 1 174 ? -3.352 15.352 2.062 1 98 174 ILE A N 1
ATOM 1303 C CA . ILE A 1 174 ? -2.35 16.406 2.021 1 98 174 ILE A CA 1
ATOM 1304 C C . ILE A 1 174 ? -1.339 16.203 3.148 1 98 174 ILE A C 1
ATOM 1306 O O . ILE A 1 174 ? -0.16 16.547 3.002 1 98 174 ILE A O 1
ATOM 1310 N N . HIS A 1 175 ? -1.766 15.672 4.309 1 98 175 HIS A N 1
ATOM 1311 C CA . HIS A 1 175 ? -0.842 15.352 5.395 1 98 175 HIS A CA 1
ATOM 1312 C C . HIS A 1 175 ? 0.242 14.391 4.926 1 98 175 HIS A C 1
ATOM 1314 O O . HIS A 1 175 ? 1.406 14.523 5.312 1 98 175 HIS A O 1
ATOM 1320 N N . PHE A 1 176 ? -0.117 13.5 4.082 1 98.5 176 PHE A N 1
ATOM 1321 C CA . PHE A 1 176 ? 0.807 12.453 3.66 1 98.5 176 PHE A CA 1
ATOM 1322 C C . PHE A 1 176 ? 1.66 12.93 2.49 1 98.5 176 PHE A C 1
ATOM 1324 O O . PHE A 1 176 ? 2.797 12.484 2.324 1 98.5 176 PHE A O 1
ATOM 1331 N N . PHE A 1 177 ? 1.103 13.867 1.74 1 98.69 177 PHE A N 1
ATOM 1332 C CA . PHE A 1 177 ? 1.949 14.523 0.748 1 98.69 177 PHE A CA 1
ATOM 1333 C C . PHE A 1 177 ? 3.094 15.273 1.421 1 98.69 177 PHE A C 1
ATOM 1335 O O . PHE A 1 177 ? 4.242 15.18 0.982 1 98.69 177 PHE A O 1
ATOM 1342 N N . ASP A 1 178 ? 2.795 15.914 2.467 1 98.62 178 ASP A N 1
ATOM 1343 C CA . ASP A 1 178 ? 3.824 16.625 3.223 1 98.62 178 ASP A CA 1
ATOM 1344 C C . ASP A 1 178 ? 4.797 15.641 3.873 1 98.62 178 ASP A C 1
ATOM 1346 O O . ASP A 1 178 ? 6.012 15.836 3.82 1 98.62 178 ASP A O 1
ATOM 1350 N N . LEU A 1 179 ? 4.281 14.609 4.527 1 98.56 179 LEU A N 1
ATOM 1351 C CA . LEU A 1 179 ? 5.121 13.625 5.199 1 98.56 179 LEU A CA 1
ATOM 1352 C C . LEU A 1 179 ? 6.07 12.953 4.211 1 98.56 179 LEU A C 1
ATOM 1354 O O . LEU A 1 179 ? 7.227 12.68 4.543 1 98.56 179 LEU A O 1
ATOM 1358 N N . LEU A 1 180 ? 5.539 12.664 3.027 1 98.75 180 LEU A N 1
ATOM 1359 C CA . LEU A 1 180 ? 6.371 12.055 1.996 1 98.75 180 LEU A CA 1
ATOM 1360 C C . LEU A 1 180 ? 7.578 12.938 1.688 1 98.75 180 LEU A C 1
ATOM 1362 O O . LEU A 1 180 ? 8.711 12.461 1.662 1 98.75 180 LEU A O 1
ATOM 1366 N N . ARG A 1 181 ? 7.367 14.195 1.503 1 98.06 181 ARG A N 1
ATOM 1367 C CA . ARG A 1 181 ? 8.43 15.156 1.248 1 98.06 181 ARG A CA 1
ATOM 1368 C C . ARG A 1 181 ? 9.367 15.273 2.451 1 98.06 181 ARG A C 1
ATOM 1370 O O . ARG A 1 181 ? 10.586 15.258 2.299 1 98.06 181 ARG A O 1
ATOM 1377 N N . PHE A 1 182 ? 8.805 15.367 3.615 1 98.19 182 PHE A N 1
ATOM 1378 C CA . PHE A 1 182 ? 9.523 15.547 4.871 1 98.19 182 PHE A CA 1
ATOM 1379 C C . PHE A 1 182 ? 10.477 14.383 5.117 1 98.19 182 PHE A C 1
ATOM 1381 O O . PHE A 1 182 ? 11.656 14.586 5.41 1 98.19 182 PHE A O 1
ATOM 1388 N N . LEU A 1 183 ? 9.984 13.164 4.961 1 98.06 183 LEU A N 1
ATOM 1389 C CA . LEU A 1 183 ? 10.758 11.977 5.297 1 98.06 183 LEU A CA 1
ATOM 1390 C C . LEU A 1 183 ? 11.82 11.695 4.234 1 98.06 183 LEU A C 1
ATOM 1392 O O . LEU A 1 183 ? 12.945 11.32 4.562 1 98.06 183 LEU A O 1
ATOM 1396 N N . THR A 1 184 ? 11.531 11.945 2.988 1 97.19 184 THR A N 1
ATOM 1397 C CA . THR A 1 184 ? 12.453 11.578 1.919 1 97.19 184 THR A CA 1
ATOM 1398 C C . THR A 1 184 ? 13.422 12.719 1.622 1 97.19 184 THR A C 1
ATOM 1400 O O . THR A 1 184 ? 14.469 12.508 1 1 97.19 184 THR A O 1
ATOM 1403 N N . GLY A 1 185 ? 13.047 13.945 2.006 1 95.88 185 GLY A N 1
ATOM 1404 C CA . GLY A 1 185 ? 13.82 15.102 1.592 1 95.88 185 GLY A CA 1
ATOM 1405 C C . GLY A 1 185 ? 13.82 15.32 0.09 1 95.88 185 GLY A C 1
ATOM 1406 O O . GLY A 1 185 ? 14.789 15.828 -0.471 1 95.88 185 GLY A O 1
ATOM 1407 N N . ASP A 1 186 ? 12.828 14.812 -0.568 1 96.69 186 ASP A N 1
ATOM 1408 C CA . ASP A 1 186 ? 12.68 14.844 -2.02 1 96.69 186 ASP A CA 1
ATOM 1409 C C . ASP A 1 186 ? 11.312 15.406 -2.42 1 96.69 186 ASP A C 1
ATOM 1411 O O . ASP A 1 186 ? 10.5 15.742 -1.561 1 96.69 186 ASP A O 1
ATOM 1415 N N . GLU A 1 187 ? 11.125 15.633 -3.738 1 98.19 187 GLU A N 1
ATOM 1416 C CA . GLU A 1 187 ? 9.867 16.188 -4.238 1 98.19 187 GLU A CA 1
ATOM 1417 C C . GLU A 1 187 ? 9.164 15.219 -5.18 1 98.19 187 GLU A C 1
ATOM 1419 O O . GLU A 1 187 ? 9.812 14.398 -5.832 1 98.19 187 GLU A O 1
ATOM 1424 N N . VAL A 1 188 ? 7.859 15.344 -5.25 1 98.56 188 VAL A N 1
ATOM 1425 C CA . VAL A 1 188 ? 7.062 14.508 -6.141 1 98.56 188 VAL A CA 1
ATOM 1426 C C . VAL A 1 188 ? 7.078 15.086 -7.551 1 98.56 188 VAL A C 1
ATOM 1428 O O . VAL A 1 188 ? 6.824 16.281 -7.738 1 98.56 188 VAL A O 1
ATOM 1431 N N . ARG A 1 189 ? 7.324 14.273 -8.516 1 98.12 189 ARG A N 1
ATOM 1432 C CA . ARG A 1 189 ? 7.371 14.695 -9.914 1 98.12 189 ARG A CA 1
ATOM 1433 C C . ARG A 1 189 ? 6.043 14.414 -10.617 1 98.12 189 ARG A C 1
ATOM 1435 O O . ARG A 1 189 ? 5.547 15.25 -11.375 1 98.12 189 ARG A O 1
ATOM 1442 N N . THR A 1 190 ? 5.523 13.234 -10.414 1 98.44 190 THR A N 1
ATOM 1443 C CA . THR A 1 190 ? 4.328 12.773 -11.109 1 98.44 190 THR A CA 1
ATOM 1444 C C . THR A 1 190 ? 3.391 12.047 -10.148 1 98.44 190 THR A C 1
ATOM 1446 O O . THR A 1 190 ? 3.846 11.328 -9.25 1 98.44 190 THR A O 1
ATOM 1449 N N . VAL A 1 191 ? 2.062 12.258 -10.406 1 98.44 191 VAL A N 1
ATOM 1450 C CA . VAL A 1 191 ? 1.052 11.586 -9.602 1 98.44 191 VAL A CA 1
ATOM 1451 C C . VAL A 1 191 ? 0.023 10.922 -10.508 1 98.44 191 VAL A C 1
ATOM 1453 O O . VAL A 1 191 ? -0.309 11.445 -11.57 1 98.44 191 VAL A O 1
ATOM 1456 N N . ALA A 1 192 ? -0.431 9.742 -10.133 1 98.69 192 ALA A N 1
ATOM 1457 C CA . ALA A 1 192 ? -1.636 9.109 -10.656 1 98.69 192 ALA A CA 1
ATOM 1458 C C . ALA A 1 192 ? -2.568 8.688 -9.523 1 98.69 192 ALA A C 1
ATOM 1460 O O . ALA A 1 192 ? -2.111 8.266 -8.461 1 98.69 192 ALA A O 1
ATOM 1461 N N . ALA A 1 193 ? -3.848 8.805 -9.797 1 98.62 193 ALA A N 1
ATOM 1462 C CA . ALA A 1 193 ? -4.805 8.484 -8.742 1 98.62 193 ALA A CA 1
ATOM 1463 C C . ALA A 1 193 ? -6.059 7.84 -9.32 1 98.62 193 ALA A C 1
ATOM 1465 O O . ALA A 1 193 ? -6.469 8.156 -10.438 1 98.62 193 ALA A O 1
ATOM 1466 N N . MET A 1 194 ? -6.617 6.883 -8.562 1 98.19 194 MET A N 1
ATOM 1467 C CA . MET A 1 194 ? -7.957 6.328 -8.734 1 98.19 194 MET A CA 1
ATOM 1468 C C . MET A 1 194 ? -8.781 6.496 -7.461 1 98.19 194 MET A C 1
ATOM 1470 O O . MET A 1 194 ? -8.234 6.465 -6.355 1 98.19 194 MET A O 1
ATOM 1474 N N . GLY A 1 195 ? -10.062 6.723 -7.645 1 97.56 195 GLY A N 1
ATOM 1475 C CA . GLY A 1 195 ? -10.922 6.859 -6.48 1 97.56 195 GLY A CA 1
ATOM 1476 C C . GLY A 1 195 ? -12.391 6.664 -6.797 1 97.56 195 GLY A C 1
ATOM 1477 O O . GLY A 1 195 ? -12.781 6.648 -7.969 1 97.56 195 GLY A O 1
ATOM 1478 N N . ALA A 1 196 ? -13.156 6.422 -5.719 1 95.81 196 ALA A N 1
ATOM 1479 C CA . ALA A 1 196 ? -14.609 6.266 -5.828 1 95.81 196 ALA A CA 1
ATOM 1480 C C . ALA A 1 196 ? -15.297 6.574 -4.504 1 95.81 196 ALA A C 1
ATOM 1482 O O . ALA A 1 196 ? -14.648 6.617 -3.455 1 95.81 196 ALA A O 1
ATOM 1483 N N . ALA A 1 197 ? -16.578 6.887 -4.637 1 95.19 197 ALA A N 1
ATOM 1484 C CA . ALA A 1 197 ? -17.438 6.984 -3.457 1 95.19 197 ALA A CA 1
ATOM 1485 C C . ALA A 1 197 ? -18.031 5.625 -3.104 1 95.19 197 ALA A C 1
ATOM 1487 O O . ALA A 1 197 ? -19.172 5.332 -3.465 1 95.19 197 ALA A O 1
ATOM 1488 N N . LEU A 1 198 ? -17.328 4.871 -2.307 1 92.5 198 LEU A N 1
ATOM 1489 C CA . LEU A 1 198 ? -17.719 3.484 -2.057 1 92.5 198 LEU A CA 1
ATOM 1490 C C . LEU A 1 198 ? -18.5 3.363 -0.751 1 92.5 198 LEU A C 1
ATOM 1492 O O . LEU A 1 198 ? -19.328 2.463 -0.599 1 92.5 198 LEU A O 1
ATOM 1496 N N . ALA A 1 199 ? -18.219 4.238 0.169 1 90.69 199 ALA A N 1
ATOM 1497 C CA . ALA A 1 199 ? -18.859 4.188 1.477 1 90.69 199 ALA A CA 1
ATOM 1498 C C . ALA A 1 199 ? -20.109 5.066 1.505 1 90.69 199 ALA A C 1
ATOM 1500 O O . ALA A 1 199 ? -21.141 4.68 2.061 1 90.69 199 ALA A O 1
ATOM 1501 N N . LEU A 1 200 ? -19.953 6.254 0.965 1 90.81 200 LEU A N 1
ATOM 1502 C CA . LEU A 1 200 ? -21.047 7.223 0.895 1 90.81 200 LEU A CA 1
ATOM 1503 C C . LEU A 1 200 ? -21.234 7.734 -0.53 1 90.81 200 LEU A C 1
ATOM 1505 O O . LEU A 1 200 ? -20.672 8.773 -0.896 1 90.81 200 LEU A O 1
ATOM 1509 N N . PRO A 1 201 ? -22.078 7.141 -1.238 1 90.25 201 PRO A N 1
ATOM 1510 C CA . PRO A 1 201 ? -22.234 7.465 -2.658 1 90.25 201 PRO A CA 1
ATOM 1511 C C . PRO A 1 201 ? -22.609 8.922 -2.895 1 90.25 201 PRO A C 1
ATOM 1513 O O . PRO A 1 201 ? -22.281 9.492 -3.938 1 90.25 201 PRO A O 1
ATOM 1516 N N . ASP A 1 202 ? -23.141 9.594 -1.952 1 89.56 202 ASP A N 1
ATOM 1517 C CA . ASP A 1 202 ? -23.641 10.961 -2.09 1 89.56 202 ASP A CA 1
ATOM 1518 C C . ASP A 1 202 ? -22.516 11.938 -2.369 1 89.56 202 ASP A C 1
ATOM 1520 O O . ASP A 1 202 ? -22.734 12.992 -2.975 1 89.56 202 ASP A O 1
ATOM 1524 N N . ILE A 1 203 ? -21.359 11.586 -2.016 1 90.06 203 ILE A N 1
ATOM 1525 C CA . ILE A 1 203 ? -20.281 12.57 -2.139 1 90.06 203 ILE A CA 1
ATOM 1526 C C . ILE A 1 203 ? -19.844 12.68 -3.598 1 90.06 203 ILE A C 1
ATOM 1528 O O . ILE A 1 203 ? -19.172 13.633 -3.977 1 90.06 203 ILE A O 1
ATOM 1532 N N . ALA A 1 204 ? -20.266 11.711 -4.363 1 88.56 204 ALA A N 1
ATOM 1533 C CA . ALA A 1 204 ? -19.984 11.766 -5.793 1 88.56 204 ALA A CA 1
ATOM 1534 C C . ALA A 1 204 ? -20.703 12.945 -6.449 1 88.56 204 ALA A C 1
ATOM 1536 O O . ALA A 1 204 ? -20.281 13.445 -7.492 1 88.56 204 ALA A O 1
ATOM 1537 N N . GLU A 1 205 ? -21.703 13.359 -5.832 1 89 205 GLU A N 1
ATOM 1538 C CA . GLU A 1 205 ? -22.516 14.438 -6.375 1 89 205 GLU A CA 1
ATOM 1539 C C . GLU A 1 205 ? -21.719 15.734 -6.477 1 89 205 GLU A C 1
ATOM 1541 O O . GLU A 1 205 ? -22.031 16.594 -7.312 1 89 205 GLU A O 1
ATOM 1546 N N . PHE A 1 206 ? -20.734 15.82 -5.621 1 87.56 206 PHE A N 1
ATOM 1547 C CA . PHE A 1 206 ? -19.938 17.031 -5.727 1 87.56 206 PHE A CA 1
ATOM 1548 C C . PHE A 1 206 ? -18.484 16.703 -6.078 1 87.56 206 PHE A C 1
ATOM 1550 O O . PHE A 1 206 ? -17.562 17.406 -5.656 1 87.56 206 PHE A O 1
ATOM 1557 N N . GLY A 1 207 ? -18.312 15.57 -6.734 1 89.31 207 GLY A N 1
ATOM 1558 C CA . GLY A 1 207 ? -17.062 15.227 -7.375 1 89.31 207 GLY A CA 1
ATOM 1559 C C . GLY A 1 207 ? -15.992 14.773 -6.391 1 89.31 207 GLY A C 1
ATOM 1560 O O . GLY A 1 207 ? -14.797 14.875 -6.672 1 89.31 207 GLY A O 1
ATOM 1561 N N . ASP A 1 208 ? -16.375 14.312 -5.234 1 92.19 208 ASP A N 1
ATOM 1562 C CA . ASP A 1 208 ? -15.422 13.844 -4.227 1 92.19 208 ASP A CA 1
ATOM 1563 C C . ASP A 1 208 ? -15.398 12.32 -4.156 1 92.19 208 ASP A C 1
ATOM 1565 O O . ASP A 1 208 ? -16.203 11.656 -4.82 1 92.19 208 ASP A O 1
ATOM 1569 N N . VAL A 1 209 ? -14.391 11.797 -3.516 1 95.62 209 VAL A N 1
ATOM 1570 C CA . VAL A 1 209 ? -14.258 10.359 -3.283 1 95.62 209 VAL A CA 1
ATOM 1571 C C . VAL A 1 209 ? -14.031 10.094 -1.797 1 95.62 209 VAL A C 1
ATOM 1573 O O . VAL A 1 209 ? -13.617 10.992 -1.057 1 95.62 209 VAL A O 1
ATOM 1576 N N . ASP A 1 210 ? -14.406 8.875 -1.333 1 96.62 210 ASP A N 1
ATOM 1577 C CA . ASP A 1 210 ? -14.141 8.508 0.055 1 96.62 210 ASP A CA 1
ATOM 1578 C C . ASP A 1 210 ? -13.102 7.395 0.14 1 96.62 210 ASP A C 1
ATOM 1580 O O . ASP A 1 210 ? -12.625 7.062 1.229 1 96.62 210 ASP A O 1
ATOM 1584 N N . THR A 1 211 ? -12.812 6.785 -0.983 1 97.38 211 THR A N 1
ATOM 1585 C CA . THR A 1 211 ? -11.773 5.773 -1.136 1 97.38 211 THR A CA 1
ATOM 1586 C C . THR A 1 211 ? -10.898 6.078 -2.35 1 97.38 211 THR A C 1
ATOM 1588 O O . THR A 1 211 ? -11.406 6.285 -3.453 1 97.38 211 THR A O 1
ATOM 1591 N N . SER A 1 212 ? -9.586 6.184 -2.111 1 98.31 212 SER A N 1
ATOM 1592 C CA . SER A 1 212 ? -8.688 6.48 -3.223 1 98.31 212 SER A CA 1
ATOM 1593 C C . SER A 1 212 ? -7.355 5.758 -3.061 1 98.31 212 SER A C 1
ATOM 1595 O O . SER A 1 212 ? -6.988 5.359 -1.954 1 98.31 212 SER A O 1
ATOM 1597 N N . ILE A 1 213 ? -6.68 5.516 -4.168 1 98.75 213 ILE A N 1
ATOM 1598 C CA . ILE A 1 213 ? -5.328 4.973 -4.23 1 98.75 213 ILE A CA 1
ATOM 1599 C C . ILE A 1 213 ? -4.477 5.824 -5.172 1 98.75 213 ILE A C 1
ATOM 1601 O O . ILE A 1 213 ? -4.961 6.297 -6.203 1 98.75 213 ILE A O 1
ATOM 1605 N N . LEU A 1 214 ? -3.234 6.074 -4.719 1 98.81 214 LEU A N 1
ATOM 1606 C CA . LEU A 1 214 ? -2.344 6.941 -5.484 1 98.81 214 LEU A CA 1
ATOM 1607 C C . LEU A 1 214 ? -0.997 6.27 -5.719 1 98.81 214 LEU A C 1
ATOM 1609 O O . LEU A 1 214 ? -0.533 5.492 -4.883 1 98.81 214 LEU A O 1
ATOM 1613 N N . MET A 1 215 ? -0.398 6.617 -6.844 1 98.75 215 MET A N 1
ATOM 1614 C CA . MET A 1 215 ? 1.013 6.391 -7.145 1 98.75 215 MET A CA 1
ATOM 1615 C C . MET A 1 215 ? 1.742 7.711 -7.367 1 98.75 215 MET A C 1
ATOM 1617 O O . MET A 1 215 ? 1.201 8.625 -7.992 1 98.75 215 MET A O 1
ATOM 1621 N N . MET A 1 216 ? 2.926 7.754 -6.875 1 98.81 216 MET A N 1
ATOM 1622 C CA . MET A 1 216 ? 3.752 8.945 -7.059 1 98.81 216 MET A CA 1
ATOM 1623 C C . MET A 1 216 ? 5.184 8.562 -7.43 1 98.81 216 MET A C 1
ATOM 1625 O O . MET A 1 216 ? 5.727 7.59 -6.898 1 98.81 216 MET A O 1
ATOM 1629 N N . GLN A 1 217 ? 5.734 9.297 -8.32 1 98.62 217 GLN A N 1
ATOM 1630 C CA . GLN A 1 217 ? 7.152 9.219 -8.648 1 98.62 217 GLN A CA 1
ATOM 1631 C C . GLN A 1 217 ? 7.906 10.438 -8.109 1 98.62 217 GLN A C 1
ATOM 1633 O O . GLN A 1 217 ? 7.547 11.578 -8.414 1 98.62 217 GLN A O 1
ATOM 1638 N N . MET A 1 218 ? 8.906 10.141 -7.34 1 98.31 218 MET A N 1
ATOM 1639 C CA . MET A 1 218 ? 9.734 11.211 -6.793 1 98.31 218 MET A CA 1
ATOM 1640 C C . MET A 1 218 ? 10.758 11.688 -7.82 1 98.31 218 MET A C 1
ATOM 1642 O O . MET A 1 218 ? 11.133 10.938 -8.719 1 98.31 218 MET A O 1
ATOM 1646 N N . ARG A 1 219 ? 11.266 12.883 -7.684 1 97.44 219 ARG A N 1
ATOM 1647 C CA . ARG A 1 219 ? 12.281 13.43 -8.578 1 97.44 219 ARG A CA 1
ATOM 1648 C C . ARG A 1 219 ? 13.562 12.609 -8.516 1 97.44 219 ARG A C 1
ATOM 1650 O O . ARG A 1 219 ? 14.219 12.391 -9.539 1 97.44 219 ARG A O 1
ATOM 1657 N N . GLY A 1 220 ? 13.859 12.148 -7.344 1 96.06 220 GLY A N 1
ATOM 1658 C CA . GLY A 1 220 ? 15.07 11.359 -7.156 1 96.06 220 GLY A CA 1
ATOM 1659 C C . GLY A 1 220 ? 14.922 9.922 -7.621 1 96.06 220 GLY A C 1
ATOM 1660 O O . GLY A 1 220 ? 15.875 9.148 -7.551 1 96.06 220 GLY A O 1
ATOM 1661 N N . GLY A 1 221 ? 13.781 9.531 -8.031 1 95.75 221 GLY A N 1
ATOM 1662 C CA . GLY A 1 221 ? 13.617 8.211 -8.625 1 95.75 221 GLY A CA 1
ATOM 1663 C C . GLY A 1 221 ? 12.766 7.281 -7.785 1 95.75 221 GLY A C 1
ATOM 1664 O O . GLY A 1 221 ? 12.195 6.32 -8.297 1 95.75 221 GLY A O 1
ATOM 1665 N N . ALA A 1 222 ? 12.641 7.48 -6.52 1 97.56 222 ALA A N 1
ATOM 1666 C CA . ALA A 1 222 ? 11.852 6.617 -5.641 1 97.56 222 ALA A CA 1
ATOM 1667 C C . ALA A 1 222 ? 10.383 6.613 -6.051 1 97.56 222 ALA A C 1
ATOM 1669 O O . ALA A 1 222 ? 9.914 7.539 -6.715 1 97.56 222 ALA A O 1
ATOM 1670 N N . LEU A 1 223 ? 9.734 5.543 -5.703 1 98.62 223 LEU A N 1
ATOM 1671 C CA . LEU A 1 223 ? 8.297 5.414 -5.934 1 98.62 223 LEU A CA 1
ATOM 1672 C C . LEU A 1 223 ? 7.535 5.438 -4.613 1 98.62 223 LEU A C 1
ATOM 1674 O O . LEU A 1 223 ? 8.062 5.023 -3.578 1 98.62 223 LEU A O 1
ATOM 1678 N N . ALA A 1 224 ? 6.309 5.945 -4.68 1 98.81 224 ALA A N 1
ATOM 1679 C CA . ALA A 1 224 ? 5.492 6 -3.469 1 98.81 224 ALA A CA 1
ATOM 1680 C C . ALA A 1 224 ? 4.039 5.641 -3.768 1 98.81 224 ALA A C 1
ATOM 1682 O O . ALA A 1 224 ? 3.523 5.957 -4.84 1 98.81 224 ALA A O 1
ATOM 1683 N N . GLN A 1 225 ? 3.396 4.988 -2.777 1 98.75 225 GLN A N 1
ATOM 1684 C CA . GLN A 1 225 ? 1.975 4.664 -2.822 1 98.75 225 GLN A CA 1
ATOM 1685 C C . GLN A 1 225 ? 1.247 5.203 -1.595 1 98.75 225 GLN A C 1
ATOM 1687 O O . GLN A 1 225 ? 1.835 5.312 -0.516 1 98.75 225 GLN A O 1
ATOM 1692 N N . LEU A 1 226 ? -0.006 5.48 -1.833 1 98.75 226 LEU A N 1
ATOM 1693 C CA . LEU A 1 226 ? -0.883 5.91 -0.75 1 98.75 226 LEU A CA 1
ATOM 1694 C C . LEU A 1 226 ? -2.301 5.391 -0.958 1 98.75 226 LEU A C 1
ATOM 1696 O O . LEU A 1 226 ? -2.84 5.469 -2.064 1 98.75 226 LEU A O 1
ATOM 1700 N N . ASP A 1 227 ? -2.871 4.762 -0.004 1 98 227 ASP A N 1
ATOM 1701 C CA . ASP A 1 227 ? -4.312 4.539 -0.057 1 98 227 ASP A CA 1
ATOM 1702 C C . ASP A 1 227 ? -5.027 5.297 1.061 1 98 227 ASP A C 1
ATOM 1704 O O . ASP A 1 227 ? -4.496 5.426 2.166 1 98 227 ASP A O 1
ATOM 1708 N N . ASN A 1 228 ? -6.152 5.844 0.745 1 97.12 228 ASN A N 1
ATOM 1709 C CA . ASN A 1 228 ? -6.957 6.691 1.621 1 97.12 228 ASN A CA 1
ATOM 1710 C C . ASN A 1 228 ? -8.391 6.188 1.718 1 97.12 228 ASN A C 1
ATOM 1712 O O . ASN A 1 228 ? -9.016 5.879 0.702 1 97.12 228 ASN A O 1
ATOM 1716 N N . THR A 1 229 ? -8.883 6.121 2.957 1 96.75 229 THR A N 1
ATOM 1717 C CA . THR A 1 229 ? -10.312 5.898 3.15 1 96.75 229 THR A CA 1
ATOM 1718 C C . THR A 1 229 ? -10.875 6.879 4.176 1 96.75 229 THR A C 1
ATOM 1720 O O . THR A 1 229 ? -10.188 7.242 5.137 1 96.75 229 THR A O 1
ATOM 1723 N N . ARG A 1 230 ? -12.086 7.309 3.99 1 95.56 230 ARG A N 1
ATOM 1724 C CA . ARG A 1 230 ? -12.773 8.156 4.961 1 95.56 230 ARG A CA 1
ATOM 1725 C C . ARG A 1 230 ? -13.477 7.312 6.02 1 95.56 230 ARG A C 1
ATOM 1727 O O . ARG A 1 230 ? -13.883 7.828 7.062 1 95.56 230 ARG A O 1
ATOM 1734 N N . ARG A 1 231 ? -13.609 6.059 5.727 1 92.62 231 ARG A N 1
ATOM 1735 C CA . ARG A 1 231 ? -14.305 5.156 6.641 1 92.62 231 ARG A CA 1
ATOM 1736 C C . ARG A 1 231 ? -13.727 3.748 6.562 1 92.62 231 ARG A C 1
ATOM 1738 O O . ARG A 1 231 ? -13.43 3.252 5.473 1 92.62 231 ARG A O 1
ATOM 1745 N N . THR A 1 232 ? -13.523 3.205 7.762 1 91.69 232 THR A N 1
ATOM 1746 C CA . THR A 1 232 ? -13.18 1.791 7.84 1 91.69 232 THR A CA 1
ATOM 1747 C C . THR A 1 232 ? -14.102 1.062 8.82 1 91.69 232 THR A C 1
ATOM 1749 O O . THR A 1 232 ? -14.859 1.696 9.555 1 91.69 232 THR A O 1
ATOM 1752 N N . GLY A 1 233 ? -14.047 -0.278 8.797 1 91.62 233 GLY A N 1
ATOM 1753 C CA . GLY A 1 233 ? -14.711 -1.089 9.805 1 91.62 233 GLY A CA 1
ATOM 1754 C C . GLY A 1 233 ? -13.758 -1.586 10.883 1 91.62 233 GLY A C 1
ATOM 1755 O O . GLY A 1 233 ? -14.117 -2.463 11.672 1 91.62 233 GLY A O 1
ATOM 1756 N N . HIS A 1 234 ? -12.508 -1.014 10.938 1 92.5 234 HIS A N 1
ATOM 1757 C CA . HIS A 1 234 ? -11.523 -1.634 11.82 1 92.5 234 HIS A CA 1
ATOM 1758 C C . HIS A 1 234 ? -10.742 -0.582 12.594 1 92.5 234 HIS A C 1
ATOM 1760 O O . HIS A 1 234 ? -9.656 -0.864 13.109 1 92.5 234 HIS A O 1
ATOM 1766 N N . GLY A 1 235 ? -11.148 0.647 12.641 1 93.12 235 GLY A N 1
ATOM 1767 C CA . GLY A 1 235 ? -10.453 1.687 13.391 1 93.12 235 GLY A CA 1
ATOM 1768 C C . GLY A 1 235 ? -9.594 2.576 12.516 1 93.12 235 GLY A C 1
ATOM 1769 O O . GLY A 1 235 ? -9.688 2.529 11.289 1 93.12 235 GLY A O 1
ATOM 1770 N N . TYR A 1 236 ? -8.82 3.443 13.148 1 94.56 236 TYR A N 1
ATOM 1771 C CA . TYR A 1 236 ? -7.949 4.367 12.43 1 94.56 236 TYR A CA 1
ATOM 1772 C C . TYR A 1 236 ? -6.613 3.711 12.102 1 94.56 236 TYR A C 1
ATOM 1774 O O . TYR A 1 236 ? -5.891 3.275 13 1 94.56 236 TYR A O 1
ATOM 1782 N N . ASP A 1 237 ? -6.309 3.652 10.828 1 95.62 237 ASP A N 1
ATOM 1783 C CA . ASP A 1 237 ? -5.094 2.982 10.367 1 95.62 237 ASP A CA 1
ATOM 1784 C C . ASP A 1 237 ? -4.184 3.951 9.609 1 95.62 237 ASP A C 1
ATOM 1786 O O . ASP A 1 237 ? -4.516 4.395 8.516 1 95.62 237 ASP A O 1
ATOM 1790 N N . GLU A 1 238 ? -3.088 4.301 10.195 1 95.88 238 GLU A N 1
ATOM 1791 C CA . GLU A 1 238 ? -2.053 5.16 9.625 1 95.88 238 GLU A CA 1
ATOM 1792 C C . GLU A 1 238 ? -0.687 4.48 9.672 1 95.88 238 GLU A C 1
ATOM 1794 O O . GLU A 1 238 ? -0.204 4.117 10.75 1 95.88 238 GLU A O 1
ATOM 1799 N N . ARG A 1 239 ? -0.066 4.254 8.508 1 96.69 239 ARG A N 1
ATOM 1800 C CA . ARG A 1 239 ? 1.225 3.582 8.414 1 96.69 239 ARG A CA 1
ATOM 1801 C C . ARG A 1 239 ? 2.105 4.242 7.355 1 96.69 239 ARG A C 1
ATOM 1803 O O . ARG A 1 239 ? 1.604 4.75 6.352 1 96.69 239 ARG A O 1
ATOM 1810 N N . ILE A 1 240 ? 3.344 4.23 7.605 1 98.31 240 ILE A N 1
ATOM 1811 C CA . ILE A 1 240 ? 4.344 4.625 6.617 1 98.31 240 ILE A CA 1
ATOM 1812 C C . ILE A 1 240 ? 5.508 3.637 6.641 1 98.31 240 ILE A C 1
ATOM 1814 O O . ILE A 1 240 ? 6.102 3.393 7.695 1 98.31 240 ILE A O 1
ATOM 1818 N N . THR A 1 241 ? 5.82 3.047 5.535 1 98.06 241 THR A N 1
ATOM 1819 C CA . THR A 1 241 ? 6.965 2.154 5.383 1 98.06 241 THR A CA 1
ATOM 1820 C C . THR A 1 241 ? 7.93 2.691 4.328 1 98.06 241 THR A C 1
ATOM 1822 O O . THR A 1 241 ? 7.52 3.029 3.217 1 98.06 241 THR A O 1
ATOM 1825 N N . LEU A 1 242 ? 9.148 2.818 4.672 1 98.12 242 LEU A N 1
ATOM 1826 C CA . LEU A 1 242 ? 10.203 3.217 3.75 1 98.12 242 LEU A CA 1
ATOM 1827 C C . LEU A 1 242 ? 11.18 2.07 3.52 1 98.12 242 LEU A C 1
ATOM 1829 O O . LEU A 1 242 ? 11.664 1.457 4.473 1 98.12 242 LEU A O 1
ATOM 1833 N N . LEU A 1 243 ? 11.438 1.821 2.254 1 97.56 243 LEU A N 1
ATOM 1834 C CA . LEU A 1 243 ? 12.336 0.734 1.881 1 97.56 243 LEU A CA 1
ATOM 1835 C C . LEU A 1 243 ? 13.57 1.271 1.161 1 97.56 243 LEU A C 1
ATOM 1837 O O . LEU A 1 243 ? 13.461 2.146 0.301 1 97.56 243 LEU A O 1
ATOM 1841 N N . GLY A 1 244 ? 14.688 0.688 1.529 1 96.12 244 GLY A N 1
ATOM 1842 C CA . GLY A 1 244 ? 15.945 0.874 0.83 1 96.12 244 GLY A CA 1
ATOM 1843 C C . GLY A 1 244 ? 16.734 -0.41 0.68 1 96.12 244 GLY A C 1
ATOM 1844 O O . GLY A 1 244 ? 16.266 -1.487 1.046 1 96.12 244 GLY A O 1
ATOM 1845 N N . ALA A 1 245 ? 17.875 -0.295 0.116 1 93.31 245 ALA A N 1
ATOM 1846 C CA . ALA A 1 245 ? 18.688 -1.455 -0.225 1 93.31 245 ALA A CA 1
ATOM 1847 C C . ALA A 1 245 ? 19.109 -2.225 1.027 1 93.31 245 ALA A C 1
ATOM 1849 O O . ALA A 1 245 ? 19.328 -3.438 0.973 1 93.31 245 ALA A O 1
ATOM 1850 N N . GLU A 1 246 ? 19.156 -1.559 2.166 1 95.12 246 GLU A N 1
ATOM 1851 C CA . GLU A 1 246 ? 19.734 -2.186 3.35 1 95.12 246 GLU A CA 1
ATOM 1852 C C . GLU A 1 246 ? 18.656 -2.57 4.355 1 95.12 246 GLU A C 1
ATOM 1854 O O . GLU A 1 246 ? 18.969 -3.047 5.449 1 95.12 246 GLU A O 1
ATOM 1859 N N . GLY A 1 247 ? 17.469 -2.309 3.994 1 95.75 247 GLY A N 1
ATOM 1860 C CA . GLY A 1 247 ? 16.391 -2.672 4.91 1 95.75 247 GLY A CA 1
ATOM 1861 C C . GLY A 1 247 ? 15.156 -1.811 4.75 1 95.75 247 GLY A C 1
ATOM 1862 O O . GLY A 1 247 ? 14.953 -1.188 3.703 1 95.75 247 GLY A O 1
ATOM 1863 N N . ALA A 1 248 ? 14.305 -1.935 5.809 1 96.75 248 ALA A N 1
ATOM 1864 C CA . ALA A 1 248 ? 13.07 -1.159 5.828 1 96.75 248 ALA A CA 1
ATOM 1865 C C . ALA A 1 248 ? 12.812 -0.568 7.215 1 96.75 248 ALA A C 1
ATOM 1867 O O . ALA A 1 248 ? 13.211 -1.151 8.227 1 96.75 248 ALA A O 1
ATOM 1868 N N . LEU A 1 249 ? 12.219 0.637 7.238 1 97.19 249 LEU A N 1
ATOM 1869 C CA . LEU A 1 249 ? 11.734 1.305 8.438 1 97.19 249 LEU A CA 1
ATOM 1870 C C . LEU A 1 249 ? 10.219 1.491 8.375 1 97.19 249 LEU A C 1
ATOM 1872 O O . LEU A 1 249 ? 9.672 1.817 7.324 1 97.19 249 LEU A O 1
ATOM 1876 N N . GLU A 1 250 ? 9.57 1.243 9.57 1 96.88 250 GLU A N 1
ATOM 1877 C CA . GLU A 1 250 ? 8.117 1.344 9.523 1 96.88 250 GLU A CA 1
ATOM 1878 C C . GLU A 1 250 ? 7.574 2.033 10.773 1 96.88 250 GLU A C 1
ATOM 1880 O O . GLU A 1 250 ? 7.965 1.695 11.898 1 96.88 250 GLU A O 1
ATOM 1885 N N . SER A 1 251 ? 6.762 3.135 10.562 1 97.12 251 SER A N 1
ATOM 1886 C CA . SER A 1 251 ? 5.73 3.535 11.516 1 97.12 251 SER A CA 1
ATOM 1887 C C . SER A 1 251 ? 4.426 2.785 11.266 1 97.12 251 SER A C 1
ATOM 1889 O O . SER A 1 251 ? 3.676 3.123 10.352 1 97.12 251 SER A O 1
ATOM 1891 N N . GLY A 1 252 ? 4.168 1.754 12.086 1 95.12 252 GLY A N 1
ATOM 1892 C CA . GLY A 1 252 ? 3.088 0.822 11.797 1 95.12 252 GLY A CA 1
ATOM 1893 C C . GLY A 1 252 ? 1.783 1.198 12.477 1 95.12 252 GLY A C 1
ATOM 1894 O O . GLY A 1 252 ? 1.683 2.256 13.102 1 95.12 252 GLY A O 1
ATOM 1895 N N . SER A 1 253 ? 0.779 0.309 12.25 1 93.88 253 SER A N 1
ATOM 1896 C CA . SER A 1 253 ? -0.512 0.476 12.906 1 93.88 253 SER A CA 1
ATOM 1897 C C . SER A 1 253 ? -0.359 0.506 14.43 1 93.88 253 SER A C 1
ATOM 1899 O O . SER A 1 253 ? 0.453 -0.232 14.984 1 93.88 253 SER A O 1
ATOM 1901 N N . GLN A 1 254 ? -1.16 1.357 15.039 1 92.44 254 GLN A N 1
ATOM 1902 C CA . GLN A 1 254 ? -1.004 1.524 16.484 1 92.44 254 GLN A CA 1
ATOM 1903 C C . GLN A 1 254 ? -2.303 1.204 17.219 1 92.44 254 GLN A C 1
ATOM 1905 O O . GLN A 1 254 ? -3.389 1.545 16.75 1 92.44 254 GLN A O 1
ATOM 1910 N N . SER A 1 255 ? -2.137 0.518 18.281 1 91 255 SER A N 1
ATOM 1911 C CA . SER A 1 255 ? -3.211 0.112 19.188 1 91 255 SER A CA 1
ATOM 1912 C C . SER A 1 255 ? -2.99 0.666 20.594 1 91 255 SER A C 1
ATOM 1914 O O . SER A 1 255 ? -1.849 0.839 21.031 1 91 255 SER A O 1
ATOM 1916 N N . PRO A 1 256 ? -4.176 0.975 21.234 1 88 256 PRO A N 1
ATOM 1917 C CA . PRO A 1 256 ? -3.986 1.219 22.672 1 88 256 PRO A CA 1
ATOM 1918 C C . PRO A 1 256 ? -3.428 0.003 23.406 1 88 256 PRO A C 1
ATOM 1920 O O . PRO A 1 256 ? -3.588 -1.13 22.938 1 88 256 PRO A O 1
ATOM 1923 N N . ALA A 1 257 ? -2.744 0.292 24.438 1 84.31 257 ALA A N 1
ATOM 1924 C CA . ALA A 1 257 ? -2.277 -0.826 25.25 1 84.31 257 ALA A CA 1
ATOM 1925 C C . ALA A 1 257 ? -3.449 -1.579 25.875 1 84.31 257 ALA A C 1
ATOM 1927 O O . ALA A 1 257 ? -4.477 -0.979 26.203 1 84.31 257 ALA A O 1
ATOM 1928 N N . GLY A 1 258 ? -3.355 -2.912 25.891 1 87.88 258 GLY A N 1
ATOM 1929 C CA . GLY A 1 258 ? -4.406 -3.719 26.5 1 87.88 258 GLY A CA 1
ATOM 1930 C C . GLY A 1 258 ? -4.031 -5.184 26.625 1 87.88 258 GLY A C 1
ATOM 1931 O O . GLY A 1 258 ? -2.969 -5.602 26.156 1 87.88 258 GLY A O 1
ATOM 1932 N N . PRO A 1 259 ? -4.93 -5.957 27.203 1 88.69 259 PRO A N 1
ATOM 1933 C CA . PRO A 1 259 ? -4.629 -7.367 27.453 1 88.69 259 PRO A CA 1
ATOM 1934 C C . PRO A 1 259 ? -4.797 -8.242 26.219 1 88.69 259 PRO A C 1
ATOM 1936 O O . PRO A 1 259 ? -5.555 -7.891 25.312 1 88.69 259 PRO A O 1
ATOM 1939 N N . THR A 1 260 ? -4.016 -9.289 26.188 1 89.69 260 THR A N 1
ATOM 1940 C CA . THR A 1 260 ? -4.211 -10.359 25.219 1 89.69 260 THR A CA 1
ATOM 1941 C C . THR A 1 260 ? -5.016 -11.508 25.828 1 89.69 260 THR A C 1
ATOM 1943 O O . THR A 1 260 ? -4.695 -11.984 26.922 1 89.69 260 THR A O 1
ATOM 1946 N N . LEU A 1 261 ? -6.117 -11.812 25.203 1 90.06 261 LEU A N 1
ATOM 1947 C CA . LEU A 1 261 ? -6.926 -12.961 25.594 1 90.06 261 LEU A CA 1
ATOM 1948 C C . LEU A 1 261 ? -6.645 -14.164 24.703 1 90.06 261 LEU A C 1
ATOM 1950 O O . LEU A 1 261 ? -6.754 -14.062 23.469 1 90.06 261 LEU A O 1
ATOM 1954 N N . TRP A 1 262 ? -6.168 -15.227 25.219 1 91.31 262 TRP A N 1
ATOM 1955 C CA . TRP A 1 262 ? -6.027 -16.5 24.516 1 91.31 262 TRP A CA 1
ATOM 1956 C C . TRP A 1 262 ? -7.195 -17.422 24.844 1 91.31 262 TRP A C 1
ATOM 1958 O O . TRP A 1 262 ? -7.426 -17.766 26 1 91.31 262 TRP A O 1
ATOM 1968 N N . ARG A 1 263 ? -7.934 -17.875 23.781 1 89.56 263 ARG A N 1
ATOM 1969 C CA . ARG A 1 263 ? -9.086 -18.75 23.953 1 89.56 263 ARG A CA 1
ATOM 1970 C C . ARG A 1 263 ? -9.188 -19.734 22.797 1 89.56 263 ARG A C 1
ATOM 1972 O O . ARG A 1 263 ? -9.445 -19.344 21.656 1 89.56 263 ARG A O 1
ATOM 1979 N N . GLY A 1 264 ? -9.031 -21.062 23.047 1 91.81 264 GLY A N 1
ATOM 1980 C CA . GLY A 1 264 ? -9.031 -22.047 21.969 1 91.81 264 GLY A CA 1
ATOM 1981 C C . GLY A 1 264 ? -7.953 -21.781 20.938 1 91.81 264 GLY A C 1
ATOM 1982 O O . GLY A 1 264 ? -6.77 -21.703 21.281 1 91.81 264 GLY A O 1
ATOM 1983 N N . ASN A 1 265 ? -8.461 -21.562 19.781 1 89.56 265 ASN A N 1
ATOM 1984 C CA . ASN A 1 265 ? -7.527 -21.312 18.688 1 89.56 265 ASN A CA 1
ATOM 1985 C C . ASN A 1 265 ? -7.504 -19.828 18.297 1 89.56 265 ASN A C 1
ATOM 1987 O O . ASN A 1 265 ? -7.133 -19.484 17.172 1 89.56 265 ASN A O 1
ATOM 1991 N N . GLN A 1 266 ? -7.875 -19.062 19.375 1 90.06 266 GLN A N 1
ATOM 1992 C CA . GLN A 1 266 ? -7.973 -17.641 19.047 1 90.06 266 GLN A CA 1
ATOM 1993 C C . GLN A 1 266 ? -7.086 -16.797 19.969 1 90.06 266 GLN A C 1
ATOM 1995 O O . GLN A 1 266 ? -6.953 -17.094 21.156 1 90.06 266 GLN A O 1
ATOM 2000 N N . ARG A 1 267 ? -6.426 -15.938 19.391 1 90.38 267 ARG A N 1
ATOM 2001 C CA . ARG A 1 267 ? -5.762 -14.844 20.094 1 90.38 267 ARG A CA 1
ATOM 2002 C C . ARG A 1 267 ? -6.449 -13.516 19.812 1 90.38 267 ARG A C 1
ATOM 2004 O O . ARG A 1 267 ? -6.562 -13.102 18.656 1 90.38 267 ARG A O 1
ATOM 2011 N N . ILE A 1 268 ? -6.961 -12.898 20.812 1 90.5 268 ILE A N 1
ATOM 2012 C CA . ILE A 1 268 ? -7.719 -11.656 20.672 1 90.5 268 ILE A CA 1
ATOM 2013 C C . ILE A 1 268 ? -6.98 -10.523 21.391 1 90.5 268 ILE A C 1
ATOM 2015 O O . ILE A 1 268 ? -6.609 -10.648 22.562 1 90.5 268 ILE A O 1
ATOM 2019 N N . GLU A 1 269 ? -6.672 -9.477 20.688 1 91.81 269 GLU A N 1
ATOM 2020 C CA . GLU A 1 269 ? -6.004 -8.281 21.188 1 91.81 269 GLU A CA 1
ATOM 2021 C C . GLU A 1 269 ? -6.797 -7.02 20.859 1 91.81 269 GLU A C 1
ATOM 2023 O O . GLU A 1 269 ? -7.676 -7.039 20 1 91.81 269 GLU A O 1
ATOM 2028 N N . PRO A 1 270 ? -6.484 -5.906 21.609 1 90 270 PRO A N 1
ATOM 2029 C CA . PRO A 1 270 ? -7.164 -4.656 21.25 1 90 270 PRO A CA 1
ATOM 2030 C C . PRO A 1 270 ? -6.969 -4.277 19.781 1 90 270 PRO A C 1
ATOM 2032 O O . PRO A 1 270 ? -5.887 -4.492 19.234 1 90 270 PRO A O 1
ATOM 2035 N N . GLY A 1 271 ? -7.977 -3.752 19.234 1 91.31 271 GLY A N 1
ATOM 2036 C CA . GLY A 1 271 ? -7.891 -3.24 17.875 1 91.31 271 GLY A CA 1
ATOM 2037 C C . GLY A 1 271 ? -7.129 -1.931 17.781 1 91.31 271 GLY A C 1
ATOM 2038 O O . GLY A 1 271 ? -6.402 -1.559 18.703 1 91.31 271 GLY A O 1
ATOM 2039 N N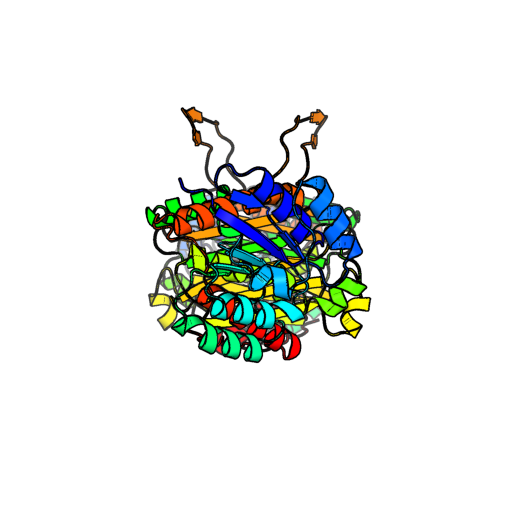 . LEU A 1 272 ? -7.262 -1.294 16.703 1 93.25 272 LEU A N 1
ATOM 2040 C CA . LEU A 1 272 ? -6.625 -0.001 16.469 1 93.25 272 LEU A CA 1
ATOM 2041 C C . LEU A 1 272 ? -7.32 1.097 17.266 1 93.25 272 LEU A C 1
ATOM 2043 O O . LEU A 1 272 ? -8.383 0.869 17.844 1 93.25 272 LEU A O 1
ATOM 2047 N N . TRP A 1 273 ? -6.621 2.309 17.344 1 90.12 273 TRP A N 1
ATOM 2048 C CA . TRP A 1 273 ? -7.309 3.473 17.906 1 90.12 273 TRP A CA 1
ATOM 2049 C C . TRP A 1 273 ? -8.641 3.701 17.188 1 90.12 273 TRP A C 1
ATOM 2051 O O . TRP A 1 273 ? -8.742 3.539 15.977 1 90.12 273 TRP A O 1
ATOM 2061 N N . PRO A 1 274 ? -9.633 4.184 17.953 1 87.19 274 PRO A N 1
ATOM 2062 C CA . PRO A 1 274 ? -10.969 4.285 17.344 1 87.19 274 PRO A CA 1
ATOM 2063 C C . PRO A 1 274 ? -11.078 5.43 16.344 1 87.19 274 PRO A C 1
ATOM 2065 O O . PRO A 1 274 ? -11.953 5.402 15.469 1 87.19 274 PRO A O 1
ATOM 2068 N N . ASP A 1 275 ? -10.203 6.426 16.531 1 89.69 275 ASP A N 1
ATOM 2069 C CA . ASP A 1 275 ? -10.273 7.59 15.656 1 89.69 275 ASP A CA 1
ATOM 2070 C C . ASP A 1 275 ? -8.906 8.258 15.516 1 89.69 275 ASP A C 1
ATOM 2072 O O . ASP A 1 275 ? -8 7.992 16.312 1 89.69 275 ASP A O 1
ATOM 2076 N N . TRP A 1 276 ?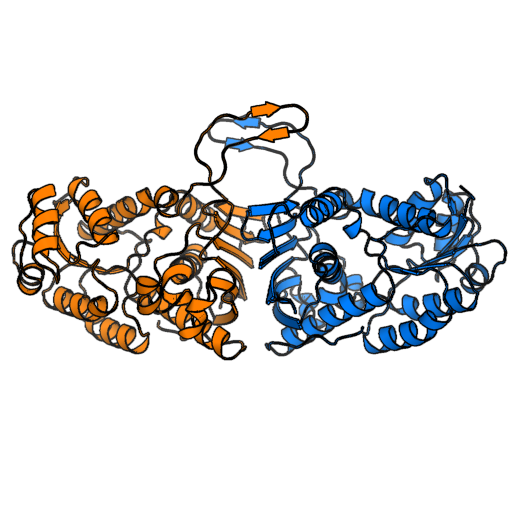 -8.828 9.102 14.492 1 86.06 276 TRP A N 1
ATOM 2077 C CA . TRP A 1 276 ? -7.559 9.727 14.156 1 86.06 276 TRP A CA 1
ATOM 2078 C C . TRP A 1 276 ? -7.055 10.594 15.305 1 86.06 276 TRP A C 1
ATOM 2080 O O . TRP A 1 276 ? -5.852 10.633 15.578 1 86.06 276 TRP A O 1
ATOM 2090 N N . PHE A 1 277 ? -7.922 11.281 15.969 1 85.44 277 PHE A N 1
ATOM 2091 C CA . PHE A 1 277 ? -7.527 12.234 17 1 85.44 277 PHE A CA 1
ATOM 2092 C C . PHE A 1 277 ? -6.875 11.523 18.172 1 85.44 277 PHE A C 1
ATOM 2094 O O . PHE A 1 277 ? -5.867 11.984 18.703 1 85.44 277 PHE A O 1
ATOM 2101 N N . SER A 1 278 ? -7.352 10.398 18.578 1 87.31 278 SER A N 1
ATOM 2102 C CA . SER A 1 278 ? -6.754 9.594 19.641 1 87.31 278 SER A CA 1
ATOM 2103 C C . SER A 1 278 ? -5.305 9.242 19.312 1 87.31 278 SER A C 1
ATOM 2105 O O . SER A 1 278 ? -4.457 9.18 20.203 1 87.31 278 SER A O 1
ATOM 2107 N N . ARG A 1 279 ? -5.082 9.148 18.047 1 86.94 279 ARG A N 1
ATOM 2108 C CA . ARG A 1 279 ? -3.762 8.727 17.594 1 86.94 279 ARG A CA 1
ATOM 2109 C C . ARG A 1 279 ? -2.805 9.906 17.5 1 86.94 279 ARG A C 1
ATOM 2111 O O . ARG A 1 279 ? -1.62 9.781 17.812 1 86.94 279 ARG A O 1
ATOM 2118 N N . VAL A 1 280 ? -3.326 11.109 17.141 1 88.94 280 VAL A N 1
ATOM 2119 C CA . VAL A 1 280 ? -2.387 12.148 16.719 1 88.94 280 VAL A CA 1
ATOM 2120 C C . VAL A 1 280 ? -2.461 13.328 17.688 1 88.94 280 VAL A C 1
ATOM 2122 O O . VAL A 1 280 ? -1.781 14.336 17.5 1 88.94 280 VAL A O 1
ATOM 2125 N N . GLN A 1 281 ? -3.234 13.289 18.688 1 87.81 281 GLN A N 1
ATOM 2126 C CA . GLN A 1 281 ? -3.512 14.406 19.578 1 87.81 281 GLN A CA 1
ATOM 2127 C C . GLN A 1 281 ? -2.219 15.031 20.094 1 87.81 281 GLN A C 1
ATOM 2129 O O . GLN A 1 281 ? -2.08 16.266 20.125 1 87.81 281 GLN A O 1
ATOM 2134 N N . GLY A 1 282 ? -1.291 14.273 20.438 1 91.81 282 GLY A N 1
ATOM 2135 C CA . GLY A 1 282 ? -0.04 14.766 20.984 1 91.81 282 GLY A CA 1
ATOM 2136 C C . GLY A 1 282 ? 0.784 15.555 19.984 1 91.81 282 GLY A C 1
ATOM 2137 O O . GLY A 1 282 ? 1.57 16.422 20.375 1 91.81 282 GLY A O 1
ATOM 2138 N N . SER A 1 283 ? 0.544 15.328 18.734 1 95.38 283 SER A N 1
ATOM 2139 C CA . SER A 1 283 ? 1.36 15.969 17.719 1 95.38 283 SER A CA 1
ATOM 2140 C C . SER A 1 283 ? 1.026 17.453 17.594 1 95.38 283 SER A C 1
ATOM 2142 O O . SER A 1 283 ? 1.862 18.25 17.172 1 95.38 283 SER A O 1
ATOM 2144 N N . TYR A 1 284 ? -0.152 17.891 17.953 1 96.62 284 TYR A N 1
ATOM 2145 C CA . TYR A 1 284 ? -0.518 19.312 17.938 1 96.62 284 TYR A CA 1
ATOM 2146 C C . TYR A 1 284 ? 0.305 20.094 18.953 1 96.62 284 TYR A C 1
ATOM 2148 O O . TYR A 1 284 ? 0.841 21.156 18.625 1 96.62 284 TYR A O 1
ATOM 2156 N N . TYR A 1 285 ? 0.421 19.516 20.109 1 96.31 285 TYR A N 1
ATOM 2157 C CA . TYR A 1 285 ? 1.23 20.156 21.141 1 96.31 285 TYR A CA 1
ATOM 2158 C C . TYR A 1 285 ? 2.695 20.219 20.734 1 96.31 285 TYR A C 1
ATOM 2160 O O . TYR A 1 285 ? 3.35 21.25 20.891 1 96.31 285 TYR A O 1
ATOM 2168 N N . GLN A 1 286 ? 3.152 19.141 20.188 1 96.81 286 GLN A N 1
ATOM 2169 C CA . GLN A 1 286 ? 4.562 19.062 19.812 1 96.81 286 GLN A CA 1
ATOM 2170 C C . GLN A 1 286 ? 4.891 20.047 18.703 1 96.81 286 GLN A C 1
ATOM 2172 O O . GLN A 1 286 ? 5.973 20.641 18.688 1 96.81 286 GLN A O 1
ATOM 2177 N N . HIS A 1 287 ? 3.984 20.203 17.766 1 98.12 287 HIS A N 1
ATOM 2178 C CA . HIS A 1 287 ? 4.172 21.188 16.719 1 98.12 287 HIS A CA 1
ATOM 2179 C C . HIS A 1 287 ? 4.188 22.594 17.266 1 98.12 287 HIS A C 1
ATOM 2181 O O . HIS A 1 287 ? 5.047 23.406 16.906 1 98.12 287 HIS A O 1
ATOM 2187 N N . LEU A 1 288 ? 3.264 22.891 18.156 1 97.88 288 LEU A N 1
ATOM 2188 C CA . LEU A 1 288 ? 3.215 24.203 18.797 1 97.88 288 LEU A CA 1
ATOM 2189 C C . LEU A 1 288 ? 4.5 24.469 19.578 1 97.88 288 LEU A C 1
ATOM 2191 O O . LEU A 1 288 ? 5.066 25.562 19.484 1 97.88 288 LEU A O 1
ATOM 2195 N N . ASP A 1 289 ? 4.945 23.469 20.297 1 97.5 289 ASP A N 1
ATOM 2196 C CA . ASP A 1 289 ? 6.188 23.578 21.047 1 97.5 289 ASP A CA 1
ATOM 2197 C C . ASP A 1 289 ? 7.359 23.922 20.125 1 97.5 289 ASP A C 1
ATOM 2199 O O . ASP A 1 289 ? 8.156 24.812 20.438 1 97.5 289 ASP A O 1
ATOM 2203 N N . ALA A 1 290 ? 7.43 23.234 19.062 1 97.69 290 ALA A N 1
ATOM 2204 C CA . ALA A 1 290 ? 8.5 23.469 18.094 1 97.69 290 ALA A CA 1
ATOM 2205 C C . ALA A 1 290 ? 8.445 24.906 17.562 1 97.69 290 ALA A C 1
ATOM 2207 O O . ALA A 1 290 ? 9.484 25.547 17.406 1 97.69 290 ALA A O 1
ATOM 2208 N N . PHE A 1 291 ? 7.266 25.344 17.25 1 98.38 291 PHE A N 1
ATOM 2209 C CA . PHE A 1 291 ? 7.098 26.703 16.734 1 98.38 291 PHE A CA 1
ATOM 2210 C C . PHE A 1 291 ? 7.527 27.734 17.766 1 98.38 291 PHE A C 1
ATOM 2212 O O . PHE A 1 291 ? 8.273 28.656 17.453 1 98.38 291 PHE A O 1
ATOM 2219 N N . ILE A 1 292 ? 7.125 27.562 19 1 98 292 ILE A N 1
ATOM 2220 C CA . ILE A 1 292 ? 7.441 28.5 20.078 1 98 292 ILE A CA 1
ATOM 2221 C C . ILE A 1 292 ? 8.953 28.516 20.312 1 98 292 ILE A C 1
ATOM 2223 O O . ILE A 1 292 ? 9.547 29.578 20.5 1 98 292 ILE A O 1
ATOM 2227 N N . ARG A 1 293 ? 9.516 27.359 20.297 1 97.06 293 ARG A N 1
ATOM 2228 C CA . ARG A 1 293 ? 10.969 27.297 20.438 1 97.06 293 ARG A CA 1
ATOM 2229 C C . ARG A 1 293 ? 11.656 28.062 19.328 1 97.06 293 ARG A C 1
ATOM 2231 O O . ARG A 1 293 ? 12.633 28.781 19.562 1 97.06 293 ARG A O 1
ATOM 2238 N N . SER A 1 294 ? 11.164 27.922 18.156 1 97.38 294 SER A N 1
ATOM 2239 C CA . SER A 1 294 ? 11.734 28.656 17.031 1 97.38 294 SER A CA 1
ATOM 2240 C C . SER A 1 294 ? 11.578 30.156 17.219 1 97.38 294 SER A C 1
ATOM 2242 O O . SER A 1 294 ? 12.484 30.938 16.875 1 97.38 294 SER A O 1
ATOM 2244 N N . LEU A 1 295 ? 10.469 30.641 17.719 1 97.25 295 LEU A N 1
ATOM 2245 C CA . LEU A 1 295 ? 10.227 32.062 17.969 1 97.25 295 LEU A CA 1
ATOM 2246 C C . LEU A 1 295 ? 11.195 32.594 19.016 1 97.25 295 LEU A C 1
ATOM 2248 O O . LEU A 1 295 ? 11.461 33.812 19.062 1 97.25 295 LEU A O 1
ATOM 2252 N N . ASN A 1 296 ? 11.664 31.688 19.828 1 96.75 296 ASN A N 1
ATOM 2253 C CA . ASN A 1 296 ? 12.602 32.094 20.875 1 96.75 296 ASN A CA 1
ATOM 2254 C C . ASN A 1 296 ? 14.047 31.922 20.422 1 96.75 296 ASN A C 1
ATOM 2256 O O . ASN A 1 296 ? 14.969 31.953 21.234 1 96.75 296 ASN A O 1
ATOM 2260 N N . GLY A 1 297 ? 14.273 31.594 19.156 1 95.31 297 GLY A N 1
ATOM 2261 C CA . GLY A 1 297 ? 15.609 31.672 18.578 1 95.31 297 GLY A CA 1
ATOM 2262 C C . GLY A 1 297 ? 16.234 30.312 18.312 1 95.31 297 GLY A C 1
ATOM 2263 O O . GLY A 1 297 ? 17.328 30.234 17.766 1 95.31 297 GLY A O 1
ATOM 2264 N N . GLU A 1 298 ? 15.531 29.266 18.641 1 95.5 298 GLU A N 1
ATOM 2265 C CA . GLU A 1 298 ? 16.047 27.938 18.359 1 95.5 298 GLU A CA 1
ATOM 2266 C C . GLU A 1 298 ? 15.875 27.578 16.891 1 95.5 298 GLU A C 1
ATOM 2268 O O . GLU A 1 298 ? 14.844 27.875 16.297 1 95.5 298 GLU A O 1
ATOM 2273 N N . THR A 1 299 ? 16.891 26.953 16.359 1 93.12 299 THR A N 1
ATOM 2274 C CA . THR A 1 299 ? 16.734 26.406 15.023 1 93.12 299 THR A CA 1
ATOM 2275 C C . THR A 1 299 ? 15.992 25.078 15.055 1 93.12 299 THR A C 1
ATOM 2277 O O . THR A 1 299 ? 16.469 24.109 15.664 1 93.12 299 THR A O 1
ATOM 2280 N N . VAL A 1 300 ? 14.867 25.094 14.445 1 92.62 300 VAL A N 1
ATOM 2281 C CA . VAL A 1 300 ? 14.055 23.891 14.359 1 92.62 300 VAL A CA 1
ATOM 2282 C C . VAL A 1 300 ? 13.914 23.453 12.906 1 92.62 300 VAL A C 1
ATOM 2284 O O . VAL A 1 300 ? 13.078 23.984 12.172 1 92.62 300 VAL A O 1
ATOM 2287 N N . ALA A 1 301 ? 14.578 22.469 12.438 1 86.94 301 ALA A N 1
ATOM 2288 C CA . ALA A 1 301 ? 14.703 22.078 11.031 1 86.94 301 ALA A CA 1
ATOM 2289 C C . ALA A 1 301 ? 13.406 21.469 10.516 1 86.94 301 ALA A C 1
ATOM 2291 O O . ALA A 1 301 ? 13.086 21.578 9.328 1 86.94 301 ALA A O 1
ATOM 2292 N N . ASP A 1 302 ? 12.57 20.969 11.336 1 90.88 302 ASP A N 1
ATOM 2293 C CA . ASP A 1 302 ? 11.43 20.172 10.883 1 90.88 302 ASP A CA 1
ATOM 2294 C C . ASP A 1 302 ? 10.156 21 10.82 1 90.88 302 ASP A C 1
ATOM 2296 O O . ASP A 1 302 ? 9.086 20.5 10.5 1 90.88 302 ASP A O 1
ATOM 2300 N N . LEU A 1 303 ? 10.227 22.297 11.031 1 96.94 303 LEU A N 1
ATOM 2301 C CA . LEU A 1 303 ? 9.047 23.141 11.023 1 96.94 303 LEU A CA 1
ATOM 2302 C C . LEU A 1 303 ? 8.562 23.391 9.602 1 96.94 303 LEU A C 1
ATOM 2304 O O . LEU A 1 303 ? 9.305 23.906 8.766 1 96.94 303 LEU A O 1
ATOM 2308 N N . PRO A 1 304 ? 7.34 23.016 9.312 1 98.19 304 PRO A N 1
ATOM 2309 C CA . PRO A 1 304 ? 6.832 23.266 7.965 1 98.19 304 PRO A CA 1
ATOM 2310 C C . PRO A 1 304 ? 6.543 24.734 7.699 1 98.19 304 PRO A C 1
ATOM 2312 O O . PRO A 1 304 ? 5.855 25.391 8.492 1 98.19 304 PRO A O 1
ATOM 2315 N N . GLY A 1 305 ? 7.023 25.266 6.633 1 97.56 305 GLY A N 1
ATOM 2316 C CA . GLY A 1 305 ? 6.789 26.641 6.242 1 97.56 305 GLY A CA 1
ATOM 2317 C C . GLY A 1 305 ? 5.797 26.781 5.105 1 97.56 305 GLY A C 1
ATOM 2318 O O . GLY A 1 305 ? 5.109 25.828 4.75 1 97.56 305 GLY A O 1
ATOM 2319 N N . LEU A 1 306 ? 5.754 28.016 4.578 1 97.88 306 LEU A N 1
ATOM 2320 C CA . LEU A 1 306 ? 4.793 28.328 3.527 1 97.88 306 LEU A CA 1
ATOM 2321 C C . LEU A 1 306 ? 5.086 27.531 2.26 1 97.88 306 LEU A C 1
ATOM 2323 O O . LEU A 1 306 ? 4.164 27.047 1.598 1 97.88 306 LEU A O 1
ATOM 2327 N N . LEU A 1 307 ? 6.324 27.328 1.949 1 97 307 LEU A N 1
ATOM 2328 C CA . LEU A 1 307 ? 6.68 26.594 0.738 1 97 307 LEU A CA 1
ATOM 2329 C C . LEU A 1 307 ? 6.328 25.109 0.875 1 97 307 LEU A C 1
ATOM 2331 O O . LEU A 1 307 ? 5.961 24.469 -0.107 1 97 307 LEU A O 1
ATOM 2335 N N . ASP A 1 308 ? 6.457 24.594 2.09 1 97.62 308 ASP A N 1
ATOM 2336 C CA . ASP A 1 308 ? 6.004 23.234 2.332 1 97.62 308 ASP A CA 1
ATOM 2337 C C . ASP A 1 308 ? 4.5 23.109 2.096 1 97.62 308 ASP A C 1
ATOM 2339 O O . ASP A 1 308 ? 4.043 22.141 1.477 1 97.62 308 ASP A O 1
ATOM 2343 N N . GLY A 1 309 ? 3.775 24.094 2.652 1 97.94 309 GLY A N 1
ATOM 2344 C CA . GLY A 1 309 ? 2.338 24.094 2.436 1 97.94 309 GLY A CA 1
ATOM 2345 C C . GLY A 1 309 ? 1.955 24.156 0.969 1 97.94 309 GLY A C 1
ATOM 2346 O O . GLY A 1 309 ? 1.068 23.438 0.521 1 97.94 309 GLY A O 1
ATOM 2347 N N . LEU A 1 310 ? 2.629 24.984 0.24 1 97.56 310 LEU A N 1
ATOM 2348 C CA . LEU A 1 310 ? 2.352 25.156 -1.181 1 97.56 310 LEU A CA 1
ATOM 2349 C C . LEU A 1 310 ? 2.641 23.875 -1.953 1 97.56 310 LEU A C 1
ATOM 2351 O O . LEU A 1 310 ? 1.835 23.438 -2.785 1 97.56 310 LEU A O 1
ATOM 2355 N N . GLN A 1 311 ? 3.74 23.266 -1.704 1 97.88 311 GLN A N 1
ATOM 2356 C CA . GLN A 1 311 ? 4.133 22.078 -2.449 1 97.88 311 GLN A CA 1
ATOM 2357 C C . GLN A 1 311 ? 3.203 20.906 -2.15 1 97.88 311 GLN A C 1
ATOM 2359 O O . GLN A 1 311 ? 2.873 20.125 -3.045 1 97.88 311 GLN A O 1
ATOM 2364 N N . ALA A 1 312 ? 2.855 20.734 -0.888 1 98.19 312 ALA A N 1
ATOM 2365 C CA . ALA A 1 312 ? 1.881 19.688 -0.552 1 98.19 312 ALA A CA 1
ATOM 2366 C C . ALA A 1 312 ? 0.562 19.922 -1.284 1 98.19 312 ALA A C 1
ATOM 2368 O O . ALA A 1 312 ? -0.047 18.984 -1.79 1 98.19 312 ALA A O 1
ATOM 2369 N N . GLN A 1 313 ? 0.168 21.156 -1.349 1 97.75 313 GLN A N 1
ATOM 2370 C CA . GLN A 1 313 ? -1.071 21.484 -2.045 1 97.75 313 GLN A CA 1
ATOM 2371 C C . GLN A 1 313 ? -0.936 21.266 -3.547 1 97.75 313 GLN A C 1
ATOM 2373 O O . GLN A 1 313 ? -1.904 20.875 -4.211 1 97.75 313 GLN A O 1
ATOM 2378 N N . ALA A 1 314 ? 0.23 21.516 -4.121 1 98.44 314 ALA A N 1
ATOM 2379 C CA . ALA A 1 314 ? 0.465 21.25 -5.539 1 98.44 314 ALA A CA 1
ATOM 2380 C C . ALA A 1 314 ? 0.29 19.766 -5.848 1 98.44 314 ALA A C 1
ATOM 2382 O O . ALA A 1 314 ? -0.271 19.406 -6.887 1 98.44 314 ALA A O 1
ATOM 2383 N N . ILE A 1 315 ? 0.746 18.922 -5.004 1 98.62 315 ILE A N 1
ATOM 2384 C CA . ILE A 1 315 ? 0.564 17.484 -5.176 1 98.62 315 ILE A CA 1
ATOM 2385 C C . ILE A 1 315 ? -0.923 17.141 -5.125 1 98.62 315 ILE A C 1
ATOM 2387 O O . ILE A 1 315 ? -1.417 16.375 -5.949 1 98.62 315 ILE A O 1
ATOM 2391 N N . ALA A 1 316 ? -1.624 17.75 -4.16 1 98.25 316 ALA A N 1
ATOM 2392 C CA . ALA A 1 316 ? -3.062 17.531 -4.039 1 98.25 316 ALA A CA 1
ATOM 2393 C C . ALA A 1 316 ? -3.789 17.906 -5.324 1 98.25 316 ALA A C 1
ATOM 2395 O O . ALA A 1 316 ? -4.668 17.188 -5.793 1 98.25 316 ALA A O 1
ATOM 2396 N N . GLU A 1 317 ? -3.41 19.031 -5.875 1 97.56 317 GLU A N 1
ATOM 2397 C CA . GLU A 1 317 ? -4.043 19.5 -7.109 1 97.56 317 GLU A CA 1
ATOM 2398 C C . GLU A 1 317 ? -3.785 18.531 -8.258 1 97.56 317 GLU A C 1
ATOM 2400 O O . GLU A 1 317 ? -4.695 18.219 -9.031 1 97.56 317 GLU A O 1
ATOM 2405 N N . ALA A 1 318 ? -2.586 18.094 -8.359 1 98.31 318 ALA A N 1
ATOM 2406 C CA . ALA A 1 318 ? -2.256 17.125 -9.391 1 98.31 318 ALA A CA 1
ATOM 2407 C C . ALA A 1 318 ? -3.055 15.836 -9.211 1 98.31 318 ALA A C 1
ATOM 2409 O O . ALA A 1 318 ? -3.533 15.25 -10.18 1 98.31 318 ALA A O 1
ATOM 2410 N N . ALA A 1 319 ? -3.207 15.398 -8.023 1 98.31 319 ALA A N 1
ATOM 2411 C CA . ALA A 1 319 ? -3.973 14.188 -7.719 1 98.31 319 ALA A CA 1
ATOM 2412 C C . ALA A 1 319 ? -5.438 14.359 -8.117 1 98.31 319 ALA A C 1
ATOM 2414 O O . ALA A 1 319 ? -6.047 13.438 -8.664 1 98.31 319 ALA A O 1
ATOM 2415 N N . VAL A 1 320 ? -6 15.539 -7.805 1 97.06 320 VAL A N 1
ATOM 2416 C CA . VAL A 1 320 ? -7.387 15.812 -8.164 1 97.06 320 VAL A CA 1
ATOM 2417 C C . VAL A 1 320 ? -7.547 15.75 -9.688 1 97.06 320 VAL A C 1
ATOM 2419 O O . VAL A 1 320 ? -8.516 15.172 -10.188 1 97.06 320 VAL A O 1
ATOM 2422 N N . GLN A 1 321 ? -6.605 16.328 -10.375 1 97.19 321 GLN A N 1
ATOM 2423 C CA . GLN A 1 321 ? -6.648 16.281 -11.836 1 97.19 321 GLN A CA 1
ATOM 2424 C C . GLN A 1 321 ? -6.566 14.844 -12.336 1 97.19 321 GLN A C 1
ATOM 2426 O O . GLN A 1 321 ? -7.273 14.469 -13.273 1 97.19 321 GLN A O 1
ATOM 2431 N N . SER A 1 322 ? -5.711 14.078 -11.742 1 98.19 322 SER A N 1
ATOM 2432 C CA . SER A 1 322 ? -5.578 12.68 -12.125 1 98.19 322 SER A CA 1
ATOM 2433 C C . SER A 1 322 ? -6.875 11.914 -11.883 1 98.19 322 SER A C 1
ATOM 2435 O O . SER A 1 322 ? -7.301 11.117 -12.719 1 98.19 322 SER A O 1
ATOM 2437 N N . LEU A 1 323 ? -7.52 12.117 -10.758 1 96.62 323 LEU A N 1
ATOM 2438 C CA . LEU A 1 323 ? -8.797 11.484 -10.43 1 96.62 323 LEU A CA 1
ATOM 2439 C C . LEU A 1 323 ? -9.852 11.82 -11.477 1 96.62 323 LEU A C 1
ATOM 2441 O O . LEU A 1 323 ? -10.633 10.953 -11.875 1 96.62 323 LEU A O 1
ATOM 2445 N N . GLN A 1 324 ? -9.844 13 -11.883 1 95.12 324 GLN A N 1
ATOM 2446 C CA . GLN A 1 324 ? -10.883 13.492 -12.773 1 95.12 324 GLN A CA 1
ATOM 2447 C C . GLN A 1 324 ? -10.672 13 -14.203 1 95.12 324 GLN A C 1
ATOM 2449 O O . GLN A 1 324 ? -11.633 12.656 -14.898 1 95.12 324 GLN A O 1
ATOM 2454 N N . HIS A 1 325 ? -9.391 12.898 -14.594 1 95.56 325 HIS A N 1
ATOM 2455 C CA . HIS A 1 325 ? -9.148 12.695 -16.016 1 95.56 325 HIS A CA 1
ATOM 2456 C C . HIS A 1 325 ? -8.602 11.297 -16.281 1 95.56 325 HIS A C 1
ATOM 2458 O O . HIS A 1 325 ? -8.5 10.875 -17.438 1 95.56 325 HIS A O 1
ATOM 2464 N N . GLY A 1 326 ? -8.234 10.594 -15.297 1 95.5 326 GLY A N 1
ATOM 2465 C CA . GLY A 1 326 ? -7.68 9.266 -15.492 1 95.5 326 GLY A CA 1
ATOM 2466 C C . GLY A 1 326 ? -6.352 9.281 -16.219 1 95.5 326 GLY A C 1
ATOM 2467 O O . GLY A 1 326 ? -6.164 8.531 -17.188 1 95.5 326 GLY A O 1
ATOM 2468 N N . GLN A 1 327 ? -5.473 10.18 -15.75 1 96.88 327 GLN A N 1
ATOM 2469 C CA . GLN A 1 327 ? -4.172 10.328 -16.391 1 96.88 327 GLN A CA 1
ATOM 2470 C C . GLN A 1 327 ? -3.076 10.586 -15.367 1 96.88 327 GLN A C 1
ATOM 2472 O O . GLN A 1 327 ? -3.357 11.016 -14.242 1 96.88 327 GLN A O 1
ATOM 2477 N N . PHE A 1 328 ? -1.891 10.25 -15.805 1 98.06 328 PHE A N 1
ATOM 2478 C CA . PHE A 1 328 ? -0.732 10.695 -15.039 1 98.06 328 PHE A CA 1
ATOM 2479 C C . PHE A 1 328 ? -0.564 12.203 -15.141 1 98.06 328 PHE A C 1
ATOM 2481 O O . PHE A 1 328 ? -0.678 12.773 -16.219 1 98.06 328 PHE A O 1
ATOM 2488 N N . VAL A 1 329 ? -0.284 12.867 -13.992 1 98.38 329 VAL A N 1
ATOM 2489 C CA . VAL A 1 329 ? -0.224 14.328 -13.984 1 98.38 329 VAL A CA 1
ATOM 2490 C C . VAL A 1 329 ? 1.098 14.789 -13.375 1 98.38 329 VAL A C 1
ATOM 2492 O O . VAL A 1 329 ? 1.488 14.32 -12.305 1 98.38 329 VAL A O 1
ATOM 2495 N N . ALA A 1 330 ? 1.787 15.664 -14.031 1 98.12 330 ALA A N 1
ATOM 2496 C CA . ALA A 1 330 ? 2.994 16.281 -13.484 1 98.12 330 ALA A CA 1
ATOM 2497 C C . ALA A 1 330 ? 2.65 17.266 -12.359 1 98.12 330 ALA A C 1
ATOM 2499 O O . ALA A 1 330 ? 1.663 18 -12.445 1 98.12 330 ALA A O 1
ATOM 2500 N N . VAL A 1 331 ? 3.502 17.234 -11.359 1 97.5 331 VAL A N 1
ATOM 2501 C CA . VAL A 1 331 ? 3.281 18.141 -10.234 1 97.5 331 VAL A CA 1
ATOM 2502 C C . VAL A 1 331 ? 4.008 19.469 -10.492 1 97.5 331 VAL A C 1
ATOM 2504 O O . VAL A 1 331 ? 5.176 19.469 -10.883 1 97.5 331 VAL A O 1
ATOM 2507 N N . ASP A 1 332 ? 3.357 20.547 -10.227 1 89.81 332 ASP A N 1
ATOM 2508 C CA . ASP A 1 332 ? 3.967 21.859 -10.359 1 89.81 332 ASP A CA 1
ATOM 2509 C C . ASP A 1 332 ? 5.098 22.047 -9.352 1 89.81 332 ASP A C 1
ATOM 2511 O O . ASP A 1 332 ? 4.98 21.625 -8.195 1 89.81 332 ASP A O 1
ATOM 2515 N N . ASP A 1 333 ? 6.121 22.609 -9.836 1 84.62 333 ASP A N 1
ATOM 2516 C CA . ASP A 1 333 ? 7.207 22.953 -8.922 1 84.62 333 ASP A CA 1
ATOM 2517 C C . ASP A 1 333 ? 6.996 24.359 -8.336 1 84.62 333 ASP A C 1
ATOM 2519 O O . ASP A 1 333 ? 7.117 25.359 -9.047 1 84.62 333 ASP A O 1
ATOM 2523 N N . CYS A 1 334 ? 6.625 24.406 -7.07 1 78.12 334 CYS A N 1
ATOM 2524 C CA . CYS A 1 334 ? 6.301 25.672 -6.418 1 78.12 334 CYS A CA 1
ATOM 2525 C C . CYS A 1 334 ? 7.527 26.281 -5.75 1 78.12 334 CYS A C 1
ATOM 2527 O O . CYS A 1 334 ? 7.441 27.312 -5.102 1 78.12 334 CYS A O 1
ATOM 2529 N N . ARG A 1 335 ? 8.664 25.594 -5.875 1 68.88 335 ARG A N 1
ATOM 2530 C CA . ARG A 1 335 ? 9.883 26.141 -5.281 1 68.88 335 ARG A CA 1
ATOM 2531 C C . ARG A 1 335 ? 10.539 27.156 -6.219 1 68.88 335 ARG A C 1
ATOM 2533 O O . ARG A 1 335 ? 10.391 27.062 -7.438 1 68.88 335 ARG A O 1
ATOM 2540 N N . MET B 1 1 ? -8.492 -43.844 -4.008 1 68.75 1 MET B N 1
ATOM 2541 C CA . MET B 1 1 ? -7.992 -42.875 -4.992 1 68.75 1 MET B CA 1
ATOM 2542 C C . MET B 1 1 ? -7.098 -43.594 -6.012 1 68.75 1 MET B C 1
ATOM 2544 O O . MET B 1 1 ? -6.246 -44.406 -5.648 1 68.75 1 MET B O 1
ATOM 2548 N N . ILE B 1 2 ? -7.473 -43.531 -7.305 1 89.12 2 ILE B N 1
ATOM 2549 C CA . ILE B 1 2 ? -6.648 -44.156 -8.328 1 89.12 2 ILE B CA 1
ATOM 2550 C C . ILE B 1 2 ? -5.383 -43.312 -8.547 1 89.12 2 ILE B C 1
ATOM 2552 O O . ILE B 1 2 ? -5.449 -42.094 -8.688 1 89.12 2 ILE B O 1
ATOM 2556 N N . CYS B 1 3 ? -4.371 -43.969 -8.422 1 95.44 3 CYS B N 1
ATOM 2557 C CA . CYS B 1 3 ? -3.078 -43.312 -8.625 1 95.44 3 CYS B CA 1
ATOM 2558 C C . CYS B 1 3 ? -2.943 -42.781 -10.047 1 95.44 3 CYS B C 1
ATOM 2560 O O . CYS B 1 3 ? -3.25 -43.5 -11.008 1 95.44 3 CYS B O 1
ATOM 2562 N N . LYS B 1 4 ? -2.533 -41.594 -10.188 1 98.12 4 LYS B N 1
ATOM 2563 C CA . LYS B 1 4 ? -2.348 -40.969 -11.492 1 98.12 4 LYS B CA 1
ATOM 2564 C C . LYS B 1 4 ? -0.877 -40.969 -11.898 1 98.12 4 LYS B C 1
ATOM 2566 O O . LYS B 1 4 ? -0.014 -40.562 -11.117 1 98.12 4 LYS B O 1
ATOM 2571 N N . ARG B 1 5 ? -0.567 -41.469 -13.109 1 98.12 5 ARG B N 1
ATOM 2572 C CA . ARG B 1 5 ? 0.792 -41.531 -13.641 1 98.12 5 ARG B CA 1
ATOM 2573 C C . ARG B 1 5 ? 1.137 -40.25 -14.406 1 98.12 5 ARG B C 1
ATOM 2575 O O . ARG B 1 5 ? 0.488 -39.906 -15.398 1 98.12 5 ARG B O 1
ATOM 2582 N N . PHE B 1 6 ? 2.203 -39.562 -13.906 1 98.75 6 PHE B N 1
ATOM 2583 C CA . PHE B 1 6 ? 2.568 -38.281 -14.477 1 98.75 6 PHE B CA 1
ATOM 2584 C C . PHE B 1 6 ? 3.852 -38.375 -15.289 1 98.75 6 PHE B C 1
ATOM 2586 O O . PHE B 1 6 ? 4.789 -39.094 -14.891 1 98.75 6 PHE B O 1
ATOM 2593 N N . ALA B 1 7 ? 3.877 -37.719 -16.375 1 98.88 7 ALA B N 1
ATOM 2594 C CA . ALA B 1 7 ? 5.129 -37.312 -17 1 98.88 7 ALA B CA 1
ATOM 2595 C C . ALA B 1 7 ? 5.465 -35.844 -16.656 1 98.88 7 ALA B C 1
ATOM 2597 O O . ALA B 1 7 ? 4.594 -34.969 -16.719 1 98.88 7 ALA B O 1
ATOM 2598 N N . LEU B 1 8 ? 6.68 -35.594 -16.281 1 98.88 8 LEU B N 1
ATOM 2599 C CA . LEU B 1 8 ? 7.176 -34.25 -16.016 1 98.88 8 LEU B CA 1
ATOM 2600 C C . LEU B 1 8 ? 8.047 -33.75 -17.156 1 98.88 8 LEU B C 1
ATOM 2602 O O . LEU B 1 8 ? 8.984 -34.438 -17.578 1 98.88 8 LEU B O 1
ATOM 2606 N N . VAL B 1 9 ? 7.652 -32.656 -17.703 1 98.75 9 VAL B N 1
ATOM 2607 C CA . VAL B 1 9 ? 8.461 -32.031 -18.734 1 98.75 9 VAL B CA 1
ATOM 2608 C C . VAL B 1 9 ? 9.141 -30.766 -18.188 1 98.75 9 VAL B C 1
ATOM 2610 O O . VAL B 1 9 ? 8.469 -29.781 -17.844 1 98.75 9 VAL B O 1
ATOM 2613 N N . GLY B 1 10 ? 10.445 -30.75 -18.188 1 98.19 10 GLY B N 1
ATOM 2614 C CA . GLY B 1 10 ? 11.242 -29.688 -17.562 1 98.19 10 GLY B CA 1
ATOM 2615 C C . GLY B 1 10 ? 11.867 -30.109 -16.25 1 98.19 10 GLY B C 1
ATOM 2616 O O . GLY B 1 10 ? 11.156 -30.516 -15.32 1 98.19 10 GLY B O 1
ATOM 2617 N N . SER B 1 11 ? 13.195 -29.969 -16.156 1 96.81 11 SER B N 1
ATOM 2618 C CA . SER B 1 11 ? 13.914 -30.438 -14.977 1 96.81 11 SER B CA 1
ATOM 2619 C C . SER B 1 11 ? 14.656 -29.297 -14.289 1 96.81 11 SER B C 1
ATOM 2621 O O . SER B 1 11 ? 15.648 -29.531 -13.602 1 96.81 11 SER B O 1
ATOM 2623 N N . GLY B 1 12 ? 14.242 -28.078 -14.578 1 93.62 12 GLY B N 1
ATOM 2624 C CA . GLY B 1 12 ? 14.797 -26.938 -13.859 1 93.62 12 GLY B CA 1
ATOM 2625 C C . GLY B 1 12 ? 14.367 -26.875 -12.406 1 93.62 12 GLY B C 1
ATOM 2626 O O . GLY B 1 12 ? 13.906 -27.875 -11.852 1 93.62 12 GLY B O 1
ATOM 2627 N N . PHE B 1 13 ? 14.578 -25.75 -11.797 1 91 13 PHE B N 1
ATOM 2628 C CA . PHE B 1 13 ? 14.312 -25.594 -10.375 1 91 13 PHE B CA 1
ATOM 2629 C C . PHE B 1 13 ? 12.875 -25.969 -10.047 1 91 13 PHE B C 1
ATOM 2631 O O . PHE B 1 13 ? 12.633 -26.781 -9.156 1 91 13 PHE B O 1
ATOM 2638 N N . ILE B 1 14 ? 11.953 -25.344 -10.742 1 94.62 14 ILE B N 1
ATOM 2639 C CA . ILE B 1 14 ? 10.539 -25.594 -10.477 1 94.62 14 ILE B CA 1
ATOM 2640 C C . ILE B 1 14 ? 10.211 -27.047 -10.82 1 94.62 14 ILE B C 1
ATOM 2642 O O . ILE B 1 14 ? 9.391 -27.688 -10.148 1 94.62 14 ILE B O 1
ATOM 2646 N N . GLY B 1 15 ? 10.805 -27.531 -11.93 1 97.44 15 GLY B N 1
ATOM 2647 C CA . GLY B 1 15 ? 10.648 -28.938 -12.25 1 97.44 15 GLY B CA 1
ATOM 2648 C C . GLY B 1 15 ? 11.047 -29.859 -11.117 1 97.44 15 GLY B C 1
ATOM 2649 O O . GLY B 1 15 ? 10.352 -30.844 -10.828 1 97.44 15 GLY B O 1
ATOM 2650 N N . GLN B 1 16 ? 12.094 -29.531 -10.461 1 96.94 16 GLN B N 1
ATOM 2651 C CA . GLN B 1 16 ? 12.562 -30.328 -9.336 1 96.94 16 GLN B CA 1
ATOM 2652 C C . GLN B 1 16 ? 11.586 -30.266 -8.164 1 96.94 16 GLN B C 1
ATOM 2654 O O . GLN B 1 16 ? 11.375 -31.25 -7.469 1 96.94 16 GLN B O 1
ATOM 2659 N N . VAL B 1 17 ? 11.031 -29.125 -7.934 1 96.62 17 VAL B N 1
ATOM 2660 C CA . VAL B 1 17 ? 10.031 -28.938 -6.879 1 96.62 17 VAL B CA 1
ATOM 2661 C C . VAL B 1 17 ? 8.82 -29.828 -7.156 1 96.62 17 VAL B C 1
ATOM 2663 O O . VAL B 1 17 ? 8.336 -30.516 -6.258 1 96.62 17 VAL B O 1
ATOM 2666 N N . HIS B 1 18 ? 8.414 -29.844 -8.367 1 98.44 18 HIS B N 1
ATOM 2667 C CA . HIS B 1 18 ? 7.262 -30.656 -8.75 1 98.44 18 HIS B CA 1
ATOM 2668 C C . HIS B 1 18 ? 7.582 -32.156 -8.68 1 98.44 18 HIS B C 1
ATOM 2670 O O . HIS B 1 18 ? 6.746 -32.938 -8.258 1 98.44 18 HIS B O 1
ATOM 2676 N N . ALA B 1 19 ? 8.789 -32.5 -9.102 1 98.38 19 ALA B N 1
ATOM 2677 C CA . ALA B 1 19 ? 9.203 -33.906 -9.016 1 98.38 19 ALA B CA 1
ATOM 2678 C C . ALA B 1 19 ? 9.125 -34.406 -7.578 1 98.38 19 ALA B C 1
ATOM 2680 O O . ALA B 1 19 ? 8.609 -35.5 -7.324 1 98.38 19 ALA B O 1
ATOM 2681 N N . ALA B 1 20 ? 9.586 -33.625 -6.707 1 97.25 20 ALA B N 1
ATOM 2682 C CA . ALA B 1 20 ? 9.547 -33.969 -5.293 1 97.25 20 ALA B CA 1
ATOM 2683 C C . ALA B 1 20 ? 8.117 -34.125 -4.801 1 97.25 20 ALA B C 1
ATOM 2685 O O . ALA B 1 20 ? 7.805 -35.062 -4.051 1 97.25 20 ALA B O 1
ATOM 2686 N N . SER B 1 21 ? 7.27 -33.219 -5.215 1 97.5 21 SER B N 1
ATOM 2687 C CA . SER B 1 21 ? 5.863 -33.281 -4.824 1 97.5 21 SER B CA 1
ATOM 2688 C C . SER B 1 21 ? 5.18 -34.531 -5.387 1 97.5 21 SER B C 1
ATOM 2690 O O . SER B 1 21 ? 4.43 -35.188 -4.676 1 97.5 21 SER B O 1
ATOM 2692 N N . LEU B 1 22 ? 5.441 -34.812 -6.633 1 98.06 22 LEU B N 1
ATOM 2693 C CA . LEU B 1 22 ? 4.855 -35.969 -7.285 1 98.06 22 LEU B CA 1
ATOM 2694 C C . LEU B 1 22 ? 5.293 -37.281 -6.594 1 98.06 22 LEU B C 1
ATOM 2696 O O . LEU B 1 22 ? 4.48 -38.188 -6.391 1 98.06 22 LEU B O 1
ATOM 2700 N N . ALA B 1 23 ? 6.516 -37.281 -6.227 1 96.25 23 ALA B N 1
ATOM 2701 C CA . ALA B 1 23 ? 7.074 -38.5 -5.59 1 96.25 23 ALA B CA 1
ATOM 2702 C C . ALA B 1 23 ? 6.508 -38.688 -4.188 1 96.25 23 ALA B C 1
ATOM 2704 O O . ALA B 1 23 ? 6.344 -39.812 -3.729 1 96.25 23 ALA B O 1
ATOM 2705 N N . ARG B 1 24 ? 6.207 -37.625 -3.572 1 94.94 24 ARG B N 1
ATOM 2706 C CA . ARG B 1 24 ? 5.742 -37.656 -2.189 1 94.94 24 ARG B CA 1
ATOM 2707 C C . ARG B 1 24 ? 4.242 -37.938 -2.121 1 94.94 24 ARG B C 1
ATOM 2709 O O . ARG B 1 24 ? 3.756 -38.5 -1.135 1 94.94 24 ARG B O 1
ATOM 2716 N N . HIS B 1 25 ? 3.551 -37.594 -3.082 1 96.56 25 HIS B N 1
ATOM 2717 C CA . HIS B 1 25 ? 2.094 -37.656 -3.066 1 96.56 25 HIS B CA 1
ATOM 2718 C C . HIS B 1 25 ? 1.62 -39.094 -3.266 1 96.56 25 HIS B C 1
ATOM 2720 O O . HIS B 1 25 ? 1.989 -39.75 -4.246 1 96.56 25 HIS B O 1
ATOM 2726 N N . GLU B 1 26 ? 0.764 -39.531 -2.439 1 94.62 26 GLU B N 1
ATOM 2727 C CA . GLU B 1 26 ? 0.315 -40.938 -2.465 1 94.62 26 GLU B CA 1
ATOM 2728 C C . GLU B 1 26 ? -0.587 -41.188 -3.666 1 94.62 26 GLU B C 1
ATOM 2730 O O . GLU B 1 26 ? -0.701 -42.344 -4.125 1 94.62 26 GLU B O 1
ATOM 2735 N N . GLY B 1 27 ? -1.162 -40.188 -4.207 1 96.56 27 GLY B N 1
ATOM 2736 C CA . GLY B 1 27 ? -2.092 -40.344 -5.316 1 96.56 27 GLY B CA 1
ATOM 2737 C C . GLY B 1 27 ? -1.447 -40.125 -6.672 1 96.56 27 GLY B C 1
ATOM 2738 O O . GLY B 1 27 ? -2.141 -40.031 -7.684 1 96.56 27 GLY B O 1
ATOM 2739 N N . SER B 1 28 ? -0.149 -40.062 -6.66 1 97.5 28 SER B N 1
ATOM 2740 C CA . SER B 1 28 ? 0.533 -39.812 -7.93 1 97.5 28 SER B CA 1
ATOM 2741 C C . SER B 1 28 ? 1.779 -40.688 -8.055 1 97.5 28 SER B C 1
ATOM 2743 O O . SER B 1 28 ? 2.303 -41.188 -7.051 1 97.5 28 SER B O 1
ATOM 2745 N N . ALA B 1 29 ? 2.178 -40.938 -9.273 1 97.56 29 ALA B N 1
ATOM 2746 C CA . ALA B 1 29 ? 3.451 -41.562 -9.602 1 97.56 29 ALA B CA 1
ATOM 2747 C C . ALA B 1 29 ? 4.195 -40.781 -10.672 1 97.56 29 ALA B C 1
ATOM 2749 O O . ALA B 1 29 ? 3.662 -40.531 -11.758 1 97.56 29 ALA B O 1
ATOM 2750 N N . LEU B 1 30 ? 5.367 -40.406 -10.336 1 98.5 30 LEU B N 1
ATOM 2751 C CA . LEU B 1 30 ? 6.246 -39.844 -11.367 1 98.5 30 LEU B CA 1
ATOM 2752 C C . LEU B 1 30 ? 6.828 -40.969 -12.227 1 98.5 30 LEU B C 1
ATOM 2754 O O . LEU B 1 30 ? 7.73 -41.688 -11.789 1 98.5 30 LEU B O 1
ATOM 2758 N N . THR B 1 31 ? 6.367 -41.031 -13.438 1 98.31 31 THR B N 1
ATOM 2759 C CA . THR B 1 31 ? 6.707 -42.188 -14.273 1 98.31 31 THR B CA 1
ATOM 2760 C C . THR B 1 31 ? 7.805 -41.844 -15.266 1 98.31 31 THR B C 1
ATOM 2762 O O . THR B 1 31 ? 8.68 -42.656 -15.562 1 98.31 31 THR B O 1
ATOM 2765 N N . MET B 1 32 ? 7.656 -40.625 -15.789 1 98.69 32 MET B N 1
ATOM 2766 C CA . MET B 1 32 ? 8.57 -40.219 -16.844 1 98.69 32 MET B CA 1
ATOM 2767 C C . MET B 1 32 ? 9.039 -38.781 -16.609 1 98.69 32 MET B C 1
ATOM 2769 O O . MET B 1 32 ? 8.297 -37.969 -16.047 1 98.69 32 MET B O 1
ATOM 2773 N N . VAL B 1 33 ? 10.25 -38.5 -17.031 1 98.75 33 VAL B N 1
ATOM 2774 C CA . VAL B 1 33 ? 10.82 -37.156 -17.031 1 98.75 33 VAL B CA 1
ATOM 2775 C C . VAL B 1 33 ? 11.398 -36.844 -18.406 1 98.75 33 VAL B C 1
ATOM 2777 O O . VAL B 1 33 ? 12.102 -37.688 -18.984 1 98.75 33 VAL B O 1
ATOM 2780 N N . ALA B 1 34 ? 11.07 -35.781 -18.906 1 98.69 34 ALA B N 1
ATOM 2781 C CA . ALA B 1 34 ? 11.609 -35.281 -20.172 1 98.69 34 ALA B CA 1
ATOM 2782 C C . ALA B 1 34 ? 12.164 -33.875 -20.031 1 98.69 34 ALA B C 1
ATOM 2784 O O . ALA B 1 34 ? 11.656 -33.094 -19.234 1 98.69 34 ALA B O 1
ATOM 2785 N N . ASP B 1 35 ? 13.148 -33.531 -20.766 1 97.75 35 ASP B N 1
ATOM 2786 C CA . ASP B 1 35 ? 13.789 -32.219 -20.828 1 97.75 35 ASP B CA 1
ATOM 2787 C C . ASP B 1 35 ? 14.445 -32 -22.188 1 97.75 35 ASP B C 1
ATOM 2789 O O . ASP B 1 35 ? 14.766 -32.938 -22.906 1 97.75 35 ASP B O 1
ATOM 2793 N N . ALA B 1 36 ? 14.555 -30.75 -22.547 1 94.31 36 ALA B N 1
ATOM 2794 C CA . ALA B 1 36 ? 15.297 -30.438 -23.766 1 94.31 36 ALA B CA 1
ATOM 2795 C C . ALA B 1 36 ? 16.734 -30.922 -23.672 1 94.31 36 ALA B C 1
ATOM 2797 O O . ALA B 1 36 ? 17.344 -31.281 -24.672 1 94.31 36 ALA B O 1
ATOM 2798 N N . ALA B 1 37 ? 17.219 -30.938 -22.453 1 95.19 37 ALA B N 1
ATOM 2799 C CA . ALA B 1 37 ? 18.547 -31.5 -22.172 1 95.19 37 ALA B CA 1
ATOM 2800 C C . ALA B 1 37 ? 18.422 -32.906 -21.578 1 95.19 37 ALA B C 1
ATOM 2802 O O . ALA B 1 37 ? 18.188 -33.062 -20.391 1 95.19 37 ALA B O 1
ATOM 2803 N N . PRO B 1 38 ? 18.781 -33.844 -22.359 1 95.81 38 PRO B N 1
ATOM 2804 C CA . PRO B 1 38 ? 18.562 -35.219 -21.922 1 95.81 38 PRO B CA 1
ATOM 2805 C C . PRO B 1 38 ? 19.266 -35.562 -20.625 1 95.81 38 PRO B C 1
ATOM 2807 O O . PRO B 1 38 ? 18.75 -36.344 -19.797 1 95.81 38 PRO B O 1
ATOM 2810 N N . GLU B 1 39 ? 20.422 -35.031 -20.438 1 97.06 39 GLU B N 1
ATOM 2811 C CA . GLU B 1 39 ? 21.188 -35.344 -19.25 1 97.06 39 GLU B CA 1
ATOM 2812 C C . GLU B 1 39 ? 20.469 -34.844 -17.984 1 97.06 39 GLU B C 1
ATOM 2814 O O . GLU B 1 39 ? 20.547 -35.5 -16.938 1 97.06 39 GLU B O 1
ATOM 2819 N N . ARG B 1 40 ? 19.766 -33.781 -18.109 1 96.94 40 ARG B N 1
ATOM 2820 C CA . ARG B 1 40 ? 19.016 -33.25 -16.984 1 96.94 40 ARG B CA 1
ATOM 2821 C C . ARG B 1 40 ? 17.828 -34.125 -16.641 1 96.94 40 ARG B C 1
ATOM 2823 O O . ARG B 1 40 ? 17.547 -34.406 -15.477 1 96.94 40 ARG B O 1
ATOM 2830 N N . ALA B 1 41 ? 17.188 -34.562 -17.688 1 98 41 ALA B N 1
ATOM 2831 C CA . ALA B 1 41 ? 16.078 -35.5 -17.484 1 98 41 ALA B CA 1
ATOM 2832 C C . ALA B 1 41 ? 16.547 -36.781 -16.828 1 98 41 ALA B C 1
ATOM 2834 O O . ALA B 1 41 ? 15.883 -37.312 -15.922 1 98 41 ALA B O 1
ATOM 2835 N N . GLN B 1 42 ? 17.672 -37.25 -17.266 1 98.19 42 GLN B N 1
ATOM 2836 C CA . GLN B 1 42 ? 18.219 -38.5 -16.734 1 98.19 42 GLN B CA 1
ATOM 2837 C C . GLN B 1 42 ? 18.547 -38.344 -15.242 1 98.19 42 GLN B C 1
ATOM 2839 O O . GLN B 1 42 ? 18.219 -39.25 -14.453 1 98.19 42 GLN B O 1
ATOM 2844 N N . ALA B 1 43 ? 19.141 -37.312 -14.914 1 98.12 43 ALA B N 1
ATOM 2845 C CA . ALA B 1 43 ? 19.547 -37.094 -13.531 1 98.12 43 ALA B CA 1
ATOM 2846 C C . ALA B 1 43 ? 18.328 -37.031 -12.609 1 98.12 43 ALA B C 1
ATOM 2848 O O . ALA B 1 43 ? 18.312 -37.656 -11.547 1 98.12 43 ALA B O 1
ATOM 2849 N N . LEU B 1 44 ? 17.344 -36.312 -13.062 1 98.25 44 LEU B N 1
ATOM 2850 C CA . LEU B 1 44 ? 16.141 -36.156 -12.227 1 98.25 44 LEU B CA 1
ATOM 2851 C C . LEU B 1 44 ? 15.352 -37.469 -12.172 1 98.25 44 LEU B C 1
ATOM 2853 O O . LEU B 1 44 ? 14.875 -37.844 -11.102 1 98.25 44 LEU B O 1
ATOM 2857 N N . ALA B 1 45 ? 15.227 -38.094 -13.266 1 98.38 45 ALA B N 1
ATOM 2858 C CA . ALA B 1 45 ? 14.516 -39.375 -13.305 1 98.38 45 ALA B CA 1
ATOM 2859 C C . ALA B 1 45 ? 15.164 -40.406 -12.375 1 98.38 45 ALA B C 1
ATOM 2861 O O . ALA B 1 45 ? 14.469 -41.125 -11.648 1 98.38 45 ALA B O 1
ATOM 2862 N N . ALA B 1 46 ? 16.438 -40.406 -12.352 1 98.12 46 ALA B N 1
ATOM 2863 C CA . ALA B 1 46 ? 17.188 -41.375 -11.539 1 98.12 46 ALA B CA 1
ATOM 2864 C C . ALA B 1 46 ? 16.922 -41.156 -10.055 1 98.12 46 ALA B C 1
ATOM 2866 O O . ALA B 1 46 ? 16.859 -42.094 -9.273 1 98.12 46 ALA B O 1
ATOM 2867 N N . ARG B 1 47 ? 16.766 -39.969 -9.688 1 97.81 47 ARG B N 1
ATOM 2868 C CA . ARG B 1 47 ? 16.562 -39.625 -8.289 1 97.81 47 ARG B CA 1
ATOM 2869 C C . ARG B 1 47 ? 15.258 -40.219 -7.766 1 97.81 47 ARG B C 1
ATOM 2871 O O . ARG B 1 47 ? 15.148 -40.531 -6.578 1 97.81 47 ARG B O 1
ATOM 2878 N N . TYR B 1 48 ? 14.258 -40.438 -8.688 1 97.94 48 TYR B N 1
ATOM 2879 C CA . TYR B 1 48 ? 12.938 -40.812 -8.195 1 97.94 48 TYR B CA 1
ATOM 2880 C C . TYR B 1 48 ? 12.484 -42.125 -8.781 1 97.94 48 TYR B C 1
ATOM 2882 O O . TYR B 1 48 ? 11.328 -42.531 -8.625 1 97.94 48 TYR B O 1
ATOM 2890 N N . GLY B 1 49 ? 13.352 -42.781 -9.523 1 97.31 49 GLY B N 1
ATOM 2891 C CA . GLY B 1 49 ? 13.023 -44.094 -10.102 1 97.31 49 GLY B CA 1
ATOM 2892 C C . GLY B 1 49 ? 12.102 -44 -11.305 1 97.31 49 GLY B C 1
ATOM 2893 O O . GLY B 1 49 ? 11.32 -44.906 -11.57 1 97.31 49 GLY B O 1
ATOM 2894 N N . ALA B 1 50 ? 12.062 -42.875 -11.977 1 98.31 50 ALA B N 1
ATOM 2895 C CA . ALA B 1 50 ? 11.289 -42.656 -13.195 1 98.31 50 ALA B CA 1
ATOM 2896 C C . ALA B 1 50 ? 12.125 -42.938 -14.438 1 98.31 50 ALA B C 1
ATOM 2898 O O . ALA B 1 50 ? 13.312 -43.281 -14.328 1 98.31 50 ALA B O 1
ATOM 2899 N N . ARG B 1 51 ? 11.555 -42.875 -15.562 1 98.38 51 ARG B N 1
ATOM 2900 C CA . ARG B 1 51 ? 12.25 -43.062 -16.828 1 98.38 51 ARG B CA 1
ATOM 2901 C C . ARG B 1 51 ? 12.508 -41.719 -17.516 1 98.38 51 ARG B C 1
ATOM 2903 O O . ARG B 1 51 ? 11.617 -40.875 -17.594 1 98.38 51 ARG B O 1
ATOM 2910 N N . ALA B 1 52 ? 13.727 -41.562 -17.938 1 98.56 52 ALA B N 1
ATOM 2911 C CA . ALA B 1 52 ? 14.023 -40.406 -18.797 1 98.56 52 ALA B CA 1
ATOM 2912 C C . ALA B 1 52 ? 13.641 -40.688 -20.234 1 98.56 52 ALA B C 1
ATOM 2914 O O . ALA B 1 52 ? 14.039 -41.719 -20.812 1 98.56 52 ALA B O 1
ATOM 2915 N N . VAL B 1 53 ? 12.883 -39.844 -20.812 1 98.56 53 VAL B N 1
ATOM 2916 C CA . VAL B 1 53 ? 12.375 -40.062 -22.156 1 98.56 53 VAL B CA 1
ATOM 2917 C C . VAL B 1 53 ? 12.43 -38.781 -22.953 1 98.56 53 VAL B C 1
ATOM 2919 O O . VAL B 1 53 ? 12.797 -37.719 -22.422 1 98.56 53 VAL B O 1
ATOM 2922 N N . THR B 1 54 ? 12.102 -38.875 -24.234 1 98 54 THR B N 1
ATOM 2923 C CA . THR B 1 54 ? 11.945 -37.656 -25.031 1 98 54 THR B CA 1
ATOM 2924 C C . THR B 1 54 ? 10.633 -36.969 -24.719 1 98 54 THR B C 1
ATOM 2926 O O . THR B 1 54 ? 9.719 -37.594 -24.141 1 98 54 THR B O 1
ATOM 2929 N N . VAL B 1 55 ? 10.562 -35.719 -25.078 1 97.88 55 VAL B N 1
ATOM 2930 C CA . VAL B 1 55 ? 9.352 -34.969 -24.844 1 97.88 55 VAL B CA 1
ATOM 2931 C C . VAL B 1 55 ? 8.18 -35.594 -25.562 1 97.88 55 VAL B C 1
ATOM 2933 O O . VAL B 1 55 ? 7.094 -35.75 -25 1 97.88 55 VAL B O 1
ATOM 2936 N N . SER B 1 56 ? 8.383 -35.969 -26.781 1 97.62 56 SER B N 1
ATOM 2937 C CA . SER B 1 56 ? 7.34 -36.625 -27.578 1 97.62 56 SER B CA 1
ATOM 2938 C C . SER B 1 56 ? 6.844 -37.906 -26.906 1 97.62 56 SER B C 1
ATOM 2940 O O . SER B 1 56 ? 5.637 -38.125 -26.812 1 97.62 56 SER B O 1
ATOM 2942 N N . GLU B 1 57 ? 7.703 -38.688 -26.438 1 97.75 57 GLU B N 1
ATOM 2943 C CA . GLU B 1 57 ? 7.32 -39.906 -25.766 1 97.75 57 GLU B CA 1
ATOM 2944 C C . GLU B 1 57 ? 6.539 -39.625 -24.484 1 97.75 57 GLU B C 1
ATOM 2946 O O . GLU B 1 57 ? 5.562 -40.312 -24.172 1 97.75 57 GLU B O 1
ATOM 2951 N N . ALA B 1 58 ? 6.988 -38.688 -23.734 1 97.88 58 ALA B N 1
ATOM 2952 C CA . ALA B 1 58 ? 6.332 -38.344 -22.484 1 97.88 58 ALA B CA 1
ATOM 2953 C C . ALA B 1 58 ? 4.871 -37.938 -22.719 1 97.88 58 ALA B C 1
ATOM 2955 O O . ALA B 1 58 ? 3.998 -38.281 -21.922 1 97.88 58 ALA B O 1
ATOM 2956 N N . ILE B 1 59 ? 4.582 -37.312 -23.828 1 98.06 59 ILE B N 1
ATOM 2957 C CA . ILE B 1 59 ? 3.26 -36.75 -24.109 1 98.06 59 ILE B CA 1
ATOM 2958 C C . ILE B 1 59 ? 2.357 -37.844 -24.672 1 98.06 59 ILE B C 1
ATOM 2960 O O . ILE B 1 59 ? 1.175 -37.938 -24.328 1 98.06 59 ILE B O 1
ATOM 2964 N N . HIS B 1 60 ? 2.936 -38.781 -25.438 1 97.44 60 HIS B N 1
ATOM 2965 C CA . HIS B 1 60 ? 2.096 -39.688 -26.203 1 97.44 60 HIS B CA 1
ATOM 2966 C C . HIS B 1 60 ? 2.039 -41.094 -25.578 1 97.44 60 HIS B C 1
ATOM 2968 O O . HIS B 1 60 ? 1.33 -41.969 -26.062 1 97.44 60 HIS B O 1
ATOM 2974 N N . SER B 1 61 ? 2.764 -41.219 -24.531 1 97.81 61 SER B N 1
ATOM 2975 C CA . SER B 1 61 ? 2.834 -42.531 -23.906 1 97.81 61 SER B CA 1
ATOM 2976 C C . SER B 1 61 ? 1.486 -42.938 -23.312 1 97.81 61 SER B C 1
ATOM 2978 O O . SER B 1 61 ? 0.835 -42.156 -22.641 1 97.81 61 SER B O 1
ATOM 2980 N N . ASP B 1 62 ? 1.119 -44.219 -23.484 1 96.94 62 ASP B N 1
ATOM 2981 C CA . ASP B 1 62 ? -0.086 -44.781 -22.875 1 96.94 62 ASP B CA 1
ATOM 2982 C C . ASP B 1 62 ? 0.128 -45.062 -21.391 1 96.94 62 ASP B C 1
ATOM 2984 O O . ASP B 1 62 ? -0.829 -45.344 -20.656 1 96.94 62 ASP B O 1
ATOM 2988 N N . ALA B 1 63 ? 1.323 -44.875 -20.953 1 97.06 63 ALA B N 1
ATOM 2989 C CA . ALA B 1 63 ? 1.663 -45.188 -19.562 1 97.06 63 ALA B CA 1
ATOM 2990 C C . ALA B 1 63 ? 1.455 -43.969 -18.656 1 97.06 63 ALA B C 1
ATOM 2992 O O . ALA B 1 63 ? 1.717 -44.031 -17.453 1 97.06 63 ALA B O 1
ATOM 2993 N N . ILE B 1 64 ? 0.964 -42.906 -19.203 1 97.62 64 ILE B N 1
ATOM 2994 C CA . ILE B 1 64 ? 0.776 -41.719 -18.375 1 97.62 64 ILE B CA 1
ATOM 2995 C C . ILE B 1 64 ? -0.674 -41.25 -18.484 1 97.62 64 ILE B C 1
ATOM 2997 O O . ILE B 1 64 ? -1.318 -41.406 -19.516 1 97.62 64 ILE B O 1
ATOM 3001 N N . ASP B 1 65 ? -1.13 -40.656 -17.453 1 98.19 65 ASP B N 1
ATOM 3002 C CA . ASP B 1 65 ? -2.475 -40.094 -17.359 1 98.19 65 ASP B CA 1
ATOM 3003 C C . ASP B 1 65 ? -2.447 -38.594 -17.5 1 98.19 65 ASP B C 1
ATOM 3005 O O . ASP B 1 65 ? -3.42 -37.969 -17.953 1 98.19 65 ASP B O 1
ATOM 3009 N N . ALA B 1 66 ? -1.333 -38 -17.109 1 98.69 66 ALA B N 1
ATOM 3010 C CA . ALA B 1 66 ? -1.229 -36.531 -17.047 1 98.69 66 ALA B CA 1
ATOM 3011 C C . ALA B 1 66 ? 0.195 -36.062 -17.328 1 98.69 66 ALA B C 1
ATOM 3013 O O . ALA B 1 66 ? 1.155 -36.812 -17.094 1 98.69 66 ALA B O 1
ATOM 3014 N N . VAL B 1 67 ? 0.277 -34.875 -17.844 1 98.88 67 VAL B N 1
ATOM 3015 C CA . VAL B 1 67 ? 1.562 -34.25 -18.125 1 98.88 67 VAL B CA 1
ATOM 3016 C C . VAL B 1 67 ? 1.698 -32.969 -17.281 1 98.88 67 VAL B C 1
ATOM 3018 O O . VAL B 1 67 ? 0.79 -32.156 -17.25 1 98.88 67 VAL B O 1
ATOM 3021 N N . LEU B 1 68 ? 2.779 -32.844 -16.547 1 98.88 68 LEU B N 1
ATOM 3022 C CA . LEU B 1 68 ? 3.135 -31.609 -15.828 1 98.88 68 LEU B CA 1
ATOM 3023 C C . LEU B 1 68 ? 4.238 -30.859 -16.562 1 98.88 68 LEU B C 1
ATOM 3025 O O . LEU B 1 68 ? 5.352 -31.359 -16.719 1 98.88 68 LEU B O 1
ATOM 3029 N N . ILE B 1 69 ? 3.9 -29.688 -16.984 1 98.81 69 ILE B N 1
ATOM 3030 C CA . ILE B 1 69 ? 4.805 -28.875 -17.797 1 98.81 69 ILE B CA 1
ATOM 3031 C C . ILE B 1 69 ? 5.453 -27.812 -16.922 1 98.81 69 ILE B C 1
ATOM 3033 O O . ILE B 1 69 ? 4.801 -26.844 -16.516 1 98.81 69 ILE B O 1
ATOM 3037 N N . ALA B 1 70 ? 6.715 -27.969 -16.641 1 98.06 70 ALA B N 1
ATOM 3038 C CA . ALA B 1 70 ? 7.516 -27.031 -15.859 1 98.06 70 ALA B CA 1
ATOM 3039 C C . ALA B 1 70 ? 8.781 -26.625 -16.609 1 98.06 70 ALA B C 1
ATOM 3041 O O . ALA B 1 70 ? 9.828 -26.406 -16 1 98.06 70 ALA B O 1
ATOM 3042 N N . SER B 1 71 ? 8.711 -26.656 -17.969 1 95.56 71 SER B N 1
ATOM 3043 C CA . SER B 1 71 ? 9.797 -26.234 -18.844 1 95.56 71 SER B CA 1
ATOM 3044 C C . SER B 1 71 ? 9.875 -24.703 -18.922 1 95.56 71 SER B C 1
ATOM 3046 O O . SER B 1 71 ? 9.227 -24 -18.141 1 95.56 71 SER B O 1
ATOM 3048 N N . SER B 1 72 ? 10.734 -24.219 -19.812 1 91.56 72 SER B N 1
ATOM 3049 C CA . SER B 1 72 ? 10.828 -22.781 -20.031 1 91.56 72 SER B CA 1
ATOM 3050 C C . SER B 1 72 ? 9.547 -22.234 -20.656 1 91.56 72 SER B C 1
ATOM 3052 O O . SER B 1 72 ? 8.891 -22.922 -21.438 1 91.56 72 SER B O 1
ATOM 3054 N N . THR B 1 73 ? 9.281 -20.984 -20.391 1 90.56 73 THR B N 1
ATOM 3055 C CA . THR B 1 73 ? 8.008 -20.359 -20.703 1 90.56 73 THR B CA 1
ATOM 3056 C C . THR B 1 73 ? 7.723 -20.422 -22.203 1 90.56 73 THR B C 1
ATOM 3058 O O . THR B 1 73 ? 6.605 -20.75 -22.609 1 90.56 73 THR B O 1
ATOM 3061 N N . PRO B 1 74 ? 8.672 -20.219 -23.078 1 91.31 74 PRO B N 1
ATOM 3062 C CA . PRO B 1 74 ? 8.367 -20.219 -24.5 1 91.31 74 PRO B CA 1
ATOM 3063 C C . PRO B 1 74 ? 7.848 -21.562 -25.016 1 91.31 74 PRO B C 1
ATOM 3065 O O . PRO B 1 74 ? 7.258 -21.625 -26.094 1 91.31 74 PRO B O 1
ATOM 3068 N N . SER B 1 75 ? 8.07 -22.609 -24.266 1 94.69 75 SER B N 1
ATOM 3069 C CA . SER B 1 75 ? 7.656 -23.938 -24.703 1 94.69 75 SER B CA 1
ATOM 3070 C C . SER B 1 75 ? 6.266 -24.297 -24.188 1 94.69 75 SER B C 1
ATOM 3072 O O . SER B 1 75 ? 5.664 -25.281 -24.625 1 94.69 75 SER B O 1
ATOM 3074 N N . HIS B 1 76 ? 5.719 -23.531 -23.297 1 97.38 76 HIS B N 1
ATOM 3075 C CA . HIS B 1 76 ? 4.512 -23.906 -22.562 1 97.38 76 HIS B CA 1
ATOM 3076 C C . HIS B 1 76 ? 3.338 -24.125 -23.516 1 97.38 76 HIS B C 1
ATOM 3078 O O . HIS B 1 76 ? 2.721 -25.188 -23.5 1 97.38 76 HIS B O 1
ATOM 3084 N N . ALA B 1 77 ? 3.121 -23.156 -24.359 1 97.69 77 ALA B N 1
ATOM 3085 C CA . ALA B 1 77 ? 1.937 -23.172 -25.219 1 97.69 77 ALA B CA 1
ATOM 3086 C C . ALA B 1 77 ? 1.943 -24.391 -26.125 1 97.69 77 ALA B C 1
ATOM 3088 O O . ALA B 1 77 ? 0.939 -25.109 -26.25 1 97.69 77 ALA B O 1
ATOM 3089 N N . GLU B 1 78 ? 3.045 -24.625 -26.734 1 97.62 78 GLU B N 1
ATOM 3090 C CA . GLU B 1 78 ? 3.174 -25.75 -27.656 1 97.62 78 GLU B CA 1
ATOM 3091 C C . GLU B 1 78 ? 2.996 -27.078 -26.922 1 97.62 78 GLU B C 1
ATOM 3093 O O . GLU B 1 78 ? 2.275 -27.969 -27.391 1 97.62 78 GLU B O 1
ATOM 3098 N N . LEU B 1 79 ? 3.633 -27.25 -25.828 1 98.44 79 LEU B N 1
ATOM 3099 C CA . LEU B 1 79 ? 3.559 -28.469 -25.047 1 98.44 79 LEU B CA 1
ATOM 3100 C C . LEU B 1 79 ? 2.15 -28.688 -24.5 1 98.44 79 LEU B C 1
ATOM 3102 O O . LEU B 1 79 ? 1.652 -29.812 -24.469 1 98.44 79 LEU B O 1
ATOM 3106 N N . LEU B 1 80 ? 1.559 -27.609 -24.047 1 98.69 80 LEU B N 1
ATOM 3107 C CA . LEU B 1 80 ? 0.185 -27.656 -23.562 1 98.69 80 LEU B CA 1
ATOM 3108 C C . LEU B 1 80 ? -0.76 -28.188 -24.625 1 98.69 80 LEU B C 1
ATOM 3110 O O . LEU B 1 80 ? -1.541 -29.109 -24.375 1 98.69 80 LEU B O 1
ATOM 3114 N N . GLU B 1 81 ? -0.67 -27.625 -25.781 1 98.5 81 GLU B N 1
ATOM 3115 C CA . GLU B 1 81 ? -1.536 -28.047 -26.875 1 98.5 81 GLU B CA 1
ATOM 3116 C C . GLU B 1 81 ? -1.271 -29.5 -27.266 1 98.5 81 GLU B C 1
ATOM 3118 O O . GLU B 1 81 ? -2.209 -30.281 -27.469 1 98.5 81 GLU B O 1
ATOM 3123 N N . ALA B 1 82 ? -0.033 -29.891 -27.375 1 98.56 82 ALA B N 1
ATOM 3124 C CA . ALA B 1 82 ? 0.334 -31.25 -27.734 1 98.56 82 ALA B CA 1
ATOM 3125 C C . ALA B 1 82 ? -0.211 -32.25 -26.734 1 98.56 82 ALA B C 1
ATOM 3127 O O . ALA B 1 82 ? -0.784 -33.281 -27.109 1 98.56 82 ALA B O 1
ATOM 3128 N N . ALA B 1 83 ? -0.034 -31.969 -25.453 1 98.75 83 ALA B N 1
ATOM 3129 C CA . ALA B 1 83 ? -0.494 -32.875 -24.406 1 98.75 83 ALA B CA 1
ATOM 3130 C C . ALA B 1 83 ? -2.016 -32.969 -24.406 1 98.75 83 ALA B C 1
ATOM 3132 O O . ALA B 1 83 ? -2.561 -34.094 -24.266 1 98.75 83 ALA B O 1
ATOM 3133 N N . ALA B 1 84 ? -2.67 -31.891 -24.594 1 98.62 84 ALA B N 1
ATOM 3134 C CA . ALA B 1 84 ? -4.133 -31.891 -24.625 1 98.62 84 ALA B CA 1
ATOM 3135 C C . ALA B 1 84 ? -4.656 -32.688 -25.812 1 98.62 84 ALA B C 1
ATOM 3137 O O . ALA B 1 84 ? -5.602 -33.469 -25.656 1 98.62 84 ALA B O 1
ATOM 3138 N N . ARG B 1 85 ? -4.055 -32.531 -26.938 1 98.25 85 ARG B N 1
ATOM 3139 C CA . ARG B 1 85 ? -4.465 -33.281 -28.141 1 98.25 85 ARG B CA 1
ATOM 3140 C C . ARG B 1 85 ? -4.254 -34.781 -27.969 1 98.25 85 ARG B C 1
ATOM 3142 O O . ARG B 1 85 ? -4.992 -35.594 -28.531 1 98.25 85 ARG B O 1
ATOM 3149 N N . ALA B 1 86 ? -3.293 -35.062 -27.172 1 98.44 86 ALA B N 1
ATOM 3150 C CA . ALA B 1 86 ? -3.014 -36.469 -26.891 1 98.44 86 ALA B CA 1
ATOM 3151 C C . ALA B 1 86 ? -3.986 -37.031 -25.844 1 98.44 86 ALA B C 1
ATOM 3153 O O . ALA B 1 86 ? -3.879 -38.188 -25.438 1 98.44 86 ALA B O 1
ATOM 3154 N N . GLY B 1 87 ? -4.863 -36.188 -25.359 1 98.25 87 GLY B N 1
ATOM 3155 C CA . GLY B 1 87 ? -5.902 -36.625 -24.438 1 98.25 87 GLY B CA 1
ATOM 3156 C C . GLY B 1 87 ? -5.438 -36.656 -23 1 98.25 87 GLY B C 1
ATOM 3157 O O . GLY B 1 87 ? -6.074 -37.312 -22.156 1 98.25 87 GLY B O 1
ATOM 3158 N N . LYS B 1 88 ? -4.332 -36.062 -22.688 1 98.69 88 LYS B N 1
ATOM 3159 C CA . LYS B 1 88 ? -3.773 -36.094 -21.328 1 98.69 88 LYS B CA 1
ATOM 3160 C C . LYS B 1 88 ? -4.32 -34.938 -20.484 1 98.69 88 LYS B C 1
ATOM 3162 O O . LYS B 1 88 ? -4.59 -33.844 -21 1 98.69 88 LYS B O 1
ATOM 3167 N N . ALA B 1 89 ? -4.512 -35.188 -19.188 1 98.69 89 ALA B N 1
ATOM 3168 C CA . ALA B 1 89 ? -4.645 -34.062 -18.266 1 98.69 89 ALA B CA 1
ATOM 3169 C C . ALA B 1 89 ? -3.352 -33.25 -18.203 1 98.69 89 ALA B C 1
ATOM 3171 O O . ALA B 1 89 ? -2.26 -33.812 -18.375 1 98.69 89 ALA B O 1
ATOM 3172 N N . VAL B 1 90 ? -3.49 -31.906 -17.922 1 98.88 90 VAL B N 1
ATOM 3173 C CA . VAL B 1 90 ? -2.279 -31.109 -18.016 1 98.88 90 VAL B CA 1
ATOM 3174 C C . VAL B 1 90 ? -2.191 -30.156 -16.812 1 98.88 90 VAL B C 1
ATOM 3176 O O . VAL B 1 90 ? -3.158 -29.469 -16.5 1 98.88 90 VAL B O 1
ATOM 3179 N N . TYR B 1 91 ? -1.1 -30.141 -16.062 1 98.81 91 TYR B N 1
ATOM 3180 C CA . TYR B 1 91 ? -0.625 -29.062 -15.195 1 98.81 91 TYR B CA 1
ATOM 3181 C C . TYR B 1 91 ? 0.429 -28.219 -15.898 1 98.81 91 TYR B C 1
ATOM 3183 O O . TYR B 1 91 ? 1.554 -28.672 -16.125 1 98.81 91 TYR B O 1
ATOM 3191 N N . CYS B 1 92 ? 0.098 -27.094 -16.266 1 98.75 92 CYS B N 1
ATOM 3192 C CA . CYS B 1 92 ? 1.021 -26.203 -16.969 1 98.75 92 CYS B CA 1
ATOM 3193 C C . CYS B 1 92 ? 1.443 -25.047 -16.078 1 98.75 92 CYS B C 1
ATOM 3195 O O . CYS B 1 92 ? 0.6 -24.266 -15.617 1 98.75 92 CYS B O 1
ATOM 3197 N N . GLU B 1 93 ? 2.684 -24.891 -15.875 1 98.06 93 GLU B N 1
ATOM 3198 C CA . GLU B 1 93 ? 3.184 -23.75 -15.117 1 98.06 93 GLU B CA 1
ATOM 3199 C C . GLU B 1 93 ? 2.84 -22.422 -15.805 1 98.06 93 GLU B C 1
ATOM 3201 O O . GLU B 1 93 ? 2.645 -22.391 -17.016 1 98.06 93 GLU B O 1
ATOM 3206 N N . LYS B 1 94 ? 2.715 -21.422 -15.039 1 97.06 94 LYS B N 1
ATOM 3207 C CA . LYS B 1 94 ? 2.449 -20.078 -15.562 1 97.06 94 LYS B CA 1
ATOM 3208 C C . LYS B 1 94 ? 3.73 -19.422 -16.062 1 97.06 94 LYS B C 1
ATOM 3210 O O . LYS B 1 94 ? 4.824 -19.719 -15.578 1 97.06 94 LYS B O 1
ATOM 3215 N N . PRO B 1 95 ? 3.666 -18.484 -16.953 1 96.75 95 PRO B N 1
ATOM 3216 C CA . PRO B 1 95 ? 2.494 -18.172 -17.766 1 96.75 95 PRO B CA 1
ATOM 3217 C C . PRO B 1 95 ? 2.285 -19.156 -18.922 1 96.75 95 PRO B C 1
ATOM 3219 O O . PRO B 1 95 ? 3.158 -19.984 -19.188 1 96.75 95 PRO B O 1
ATOM 3222 N N . ILE B 1 96 ? 1.112 -19.047 -19.547 1 97.31 96 ILE B N 1
ATOM 3223 C CA . ILE B 1 96 ? 0.787 -19.969 -20.641 1 97.31 96 ILE B CA 1
ATOM 3224 C C . ILE B 1 96 ? 1.75 -19.734 -21.797 1 97.31 96 ILE B C 1
ATOM 3226 O O . ILE B 1 96 ? 2.141 -20.688 -22.484 1 97.31 96 ILE B O 1
ATOM 3230 N N . ASP B 1 97 ? 2.086 -18.5 -21.969 1 96.12 97 ASP B N 1
ATOM 3231 C CA . ASP B 1 97 ? 3.059 -18.094 -22.984 1 96.12 97 ASP B CA 1
ATOM 3232 C C . ASP B 1 97 ? 3.648 -16.719 -22.656 1 96.12 97 ASP B C 1
ATOM 3234 O O . ASP B 1 97 ? 3.199 -16.062 -21.719 1 96.12 97 ASP B O 1
ATOM 3238 N N . LEU B 1 98 ? 4.637 -16.359 -23.484 1 92.44 98 LEU B N 1
ATOM 3239 C CA . LEU B 1 98 ? 5.27 -15.062 -23.266 1 92.44 98 LEU B CA 1
ATOM 3240 C C . LEU B 1 98 ? 4.379 -13.93 -23.781 1 92.44 98 LEU B C 1
ATOM 3242 O O . LEU B 1 98 ? 4.453 -12.805 -23.281 1 92.44 98 LEU B O 1
ATOM 3246 N N . THR B 1 99 ? 3.537 -14.25 -24.719 1 94.25 99 THR B N 1
ATOM 3247 C CA . THR B 1 99 ? 2.664 -13.219 -25.266 1 94.25 99 THR B CA 1
ATOM 3248 C C . THR B 1 99 ? 1.198 -13.578 -25.047 1 94.25 99 THR B C 1
ATOM 3250 O O . THR B 1 99 ? 0.821 -14.75 -25.141 1 94.25 99 THR B O 1
ATOM 3253 N N . LEU B 1 100 ? 0.456 -12.57 -24.875 1 96.12 100 LEU B N 1
ATOM 3254 C CA . LEU B 1 100 ? -0.978 -12.766 -24.688 1 96.12 100 LEU B CA 1
ATOM 3255 C C . LEU B 1 100 ? -1.624 -13.305 -25.953 1 96.12 100 LEU B C 1
ATOM 3257 O O . LEU B 1 100 ? -2.525 -14.148 -25.891 1 96.12 100 LEU B O 1
ATOM 3261 N N . ALA B 1 101 ? -1.215 -12.828 -27.094 1 96.25 101 ALA B N 1
ATOM 3262 C CA . ALA B 1 101 ? -1.771 -13.266 -28.375 1 96.25 101 ALA B CA 1
ATOM 3263 C C . ALA B 1 101 ? -1.602 -14.766 -28.547 1 96.25 101 ALA B C 1
ATOM 3265 O O . ALA B 1 101 ? -2.561 -15.469 -28.891 1 96.25 101 ALA B O 1
ATOM 3266 N N . ARG B 1 102 ? -0.424 -15.266 -28.312 1 96.62 102 ARG B N 1
ATOM 3267 C CA . ARG B 1 102 ? -0.156 -16.688 -28.453 1 96.62 102 ARG B CA 1
ATOM 3268 C C . ARG B 1 102 ? -0.912 -17.5 -27.406 1 96.62 102 ARG B C 1
ATOM 3270 O O . ARG B 1 102 ? -1.42 -18.578 -27.688 1 96.62 102 ARG B O 1
ATOM 3277 N N . ALA B 1 103 ? -0.956 -16.984 -26.188 1 97.31 103 ALA B N 1
ATOM 3278 C CA . ALA B 1 103 ? -1.72 -17.656 -25.141 1 97.31 103 ALA B CA 1
ATOM 3279 C C . ALA B 1 103 ? -3.188 -17.797 -25.531 1 97.31 103 ALA B C 1
ATOM 3281 O O . ALA B 1 103 ? -3.779 -18.859 -25.359 1 97.31 103 ALA B O 1
ATOM 3282 N N . ARG B 1 104 ? -3.744 -16.75 -26.047 1 97.25 104 ARG B N 1
ATOM 3283 C CA . ARG B 1 104 ? -5.137 -16.766 -26.484 1 97.25 104 ARG B CA 1
ATOM 3284 C C . ARG B 1 104 ? -5.355 -17.812 -27.562 1 97.25 104 ARG B C 1
ATOM 3286 O O . ARG B 1 104 ? -6.332 -18.578 -27.516 1 97.25 104 ARG B O 1
ATOM 3293 N N . GLU B 1 105 ? -4.496 -17.844 -28.484 1 97.56 105 GLU B N 1
ATOM 3294 C CA . GLU B 1 105 ? -4.586 -18.781 -29.594 1 97.56 105 GLU B CA 1
ATOM 3295 C C . GLU B 1 105 ? -4.602 -20.219 -29.078 1 97.56 105 GLU B C 1
ATOM 3297 O O . GLU B 1 105 ? -5.445 -21.031 -29.484 1 97.56 105 GLU B O 1
ATOM 3302 N N . VAL B 1 106 ? -3.725 -20.5 -28.203 1 97.94 106 VAL B N 1
ATOM 3303 C CA . VAL B 1 106 ? -3.598 -21.875 -27.734 1 97.94 106 VAL B CA 1
ATOM 3304 C C . VAL B 1 106 ? -4.797 -22.234 -26.859 1 97.94 106 VAL B C 1
ATOM 3306 O O . VAL B 1 106 ? -5.309 -23.359 -26.922 1 97.94 106 VAL B O 1
ATOM 3309 N N . VAL B 1 107 ? -5.215 -21.328 -26.016 1 97.88 107 VAL B N 1
ATOM 3310 C CA . VAL B 1 107 ? -6.371 -21.578 -25.172 1 97.88 107 VAL B CA 1
ATOM 3311 C C . VAL B 1 107 ? -7.598 -21.859 -26.031 1 97.88 107 VAL B C 1
ATOM 3313 O O . VAL B 1 107 ? -8.367 -22.781 -25.734 1 97.88 107 VAL B O 1
ATOM 3316 N N . GLU B 1 108 ? -7.781 -21.141 -27.078 1 97.31 108 GLU B N 1
ATOM 3317 C CA . GLU B 1 108 ? -8.906 -21.344 -28 1 97.31 108 GLU B CA 1
ATOM 3318 C C . GLU B 1 108 ? -8.875 -22.734 -28.609 1 97.31 108 GLU B C 1
ATOM 3320 O O . GLU B 1 108 ? -9.922 -23.328 -28.859 1 97.31 108 GLU B O 1
ATOM 3325 N N . ARG B 1 109 ? -7.727 -23.25 -28.828 1 97.94 109 ARG B N 1
ATOM 3326 C CA . ARG B 1 109 ? -7.566 -24.562 -29.453 1 97.94 109 ARG B CA 1
ATOM 3327 C C . ARG B 1 109 ? -7.707 -25.688 -28.438 1 97.94 109 ARG B C 1
ATOM 3329 O O . ARG B 1 109 ? -8.133 -26.797 -28.766 1 97.94 109 ARG B O 1
ATOM 3336 N N . VAL B 1 110 ? -7.398 -25.406 -27.234 1 98.31 110 VAL B N 1
ATOM 3337 C CA . VAL B 1 110 ? -7.301 -26.469 -26.234 1 98.31 110 VAL B CA 1
ATOM 3338 C C . VAL B 1 110 ? -8.648 -26.625 -25.531 1 98.31 110 VAL B C 1
ATOM 3340 O O . VAL B 1 110 ? -9.031 -27.75 -25.172 1 98.31 110 VAL B O 1
ATOM 3343 N N . LEU B 1 111 ? -9.375 -25.562 -25.344 1 97.19 111 LEU B N 1
ATOM 3344 C CA . LEU B 1 111 ? -10.609 -25.562 -24.562 1 97.19 111 LEU B CA 1
ATOM 3345 C C . LEU B 1 111 ? -11.594 -26.594 -25.125 1 97.19 111 LEU B C 1
ATOM 3347 O O . LEU B 1 111 ? -12.164 -27.375 -24.375 1 97.19 111 LEU B O 1
ATOM 3351 N N . PRO B 1 112 ? -11.773 -26.703 -26.469 1 97.31 112 PRO B N 1
ATOM 3352 C CA . PRO B 1 112 ? -12.766 -27.641 -27.031 1 97.31 112 PRO B CA 1
ATOM 3353 C C . PRO B 1 112 ? -12.375 -29.094 -26.828 1 97.31 112 PRO B C 1
ATOM 3355 O O . PRO B 1 112 ? -13.211 -29.984 -27 1 97.31 112 PRO B O 1
ATOM 3358 N N . LEU B 1 113 ? -11.125 -29.391 -26.469 1 97.75 113 LEU B N 1
ATOM 3359 C CA . LEU B 1 113 ? -10.672 -30.766 -26.281 1 97.75 113 LEU B CA 1
ATOM 3360 C C . LEU B 1 113 ? -11.18 -31.344 -24.969 1 97.75 113 LEU B C 1
ATOM 3362 O O . LEU B 1 113 ? -11.133 -32.562 -24.766 1 97.75 113 LEU B O 1
ATOM 3366 N N . ASN B 1 114 ? -11.609 -30.469 -24.062 1 97 114 ASN B N 1
ATOM 3367 C CA . ASN B 1 114 ? -12.297 -30.812 -22.812 1 97 114 ASN B CA 1
ATOM 3368 C C . ASN B 1 114 ? -11.453 -31.75 -21.953 1 97 114 ASN B C 1
ATOM 3370 O O . ASN B 1 114 ? -11.969 -32.688 -21.359 1 97 114 ASN B O 1
ATOM 3374 N N . VAL B 1 115 ? -10.164 -31.656 -21.938 1 97.81 115 VAL B N 1
ATOM 3375 C CA . VAL B 1 115 ? -9.289 -32.344 -21 1 97.81 115 VAL B CA 1
ATOM 3376 C C . VAL B 1 115 ? -9.062 -31.484 -19.766 1 97.81 115 VAL B C 1
ATOM 3378 O O . VAL B 1 115 ? -9.133 -30.25 -19.844 1 97.81 115 VAL B O 1
ATOM 3381 N N . PRO B 1 116 ? -8.82 -32.094 -18.547 1 97.94 116 PRO B N 1
ATOM 3382 C CA . PRO B 1 116 ? -8.523 -31.281 -17.359 1 97.94 116 PRO B CA 1
ATOM 3383 C C . PRO B 1 116 ? -7.203 -30.531 -17.469 1 97.94 116 PRO B C 1
ATOM 3385 O O . PRO B 1 116 ? -6.172 -31.125 -17.812 1 97.94 116 PRO B O 1
ATOM 3388 N N . VAL B 1 117 ? -7.254 -29.219 -17.281 1 98.44 117 VAL B N 1
ATOM 3389 C CA . VAL B 1 117 ? -6.047 -28.391 -17.312 1 98.44 117 VAL B CA 1
ATOM 3390 C C . VAL B 1 117 ? -6.027 -27.453 -16.109 1 98.44 117 VAL B C 1
ATOM 3392 O O . VAL B 1 117 ? -7.043 -26.828 -15.789 1 98.44 117 VAL B O 1
ATOM 3395 N N . THR B 1 118 ? -4.883 -27.375 -15.43 1 98.62 118 THR B N 1
ATOM 3396 C CA . THR B 1 118 ? -4.656 -26.344 -14.422 1 98.62 118 THR B CA 1
ATOM 3397 C C . THR B 1 118 ? -3.398 -25.547 -14.742 1 98.62 118 THR B C 1
ATOM 3399 O O . THR B 1 118 ? -2.492 -26.047 -15.414 1 98.62 118 THR B O 1
ATOM 3402 N N . VAL B 1 119 ? -3.43 -24.297 -14.344 1 98.62 119 VAL B N 1
ATOM 3403 C CA . VAL B 1 119 ? -2.291 -23.406 -14.531 1 98.62 119 VAL B CA 1
ATOM 3404 C C . VAL B 1 119 ? -1.588 -23.172 -13.195 1 98.62 119 VAL B C 1
ATOM 3406 O O . VAL B 1 119 ? -2.24 -23.078 -12.148 1 98.62 119 VAL B O 1
ATOM 3409 N N . GLY B 1 120 ? -0.321 -23.031 -13.234 1 98.19 120 GLY B N 1
ATOM 3410 C CA . GLY B 1 120 ? 0.547 -23.047 -12.07 1 98.19 120 GLY B CA 1
ATOM 3411 C C . GLY B 1 120 ? 0.409 -21.797 -11.203 1 98.19 120 GLY B C 1
ATOM 3412 O O . GLY B 1 120 ? 1.396 -21.109 -10.938 1 98.19 120 GLY B O 1
ATOM 3413 N N . PHE B 1 121 ? -0.741 -21.531 -10.656 1 98.25 121 PHE B N 1
ATOM 3414 C CA . PHE B 1 121 ? -0.979 -20.5 -9.656 1 98.25 121 PHE B CA 1
ATOM 3415 C C . PHE B 1 121 ? -1.1 -21.125 -8.266 1 98.25 121 PHE B C 1
ATOM 3417 O O . PHE B 1 121 ? -2.154 -21.031 -7.629 1 98.25 121 PHE B O 1
ATOM 3424 N N . ASN B 1 122 ? 0.026 -21.609 -7.781 1 97.44 122 ASN B N 1
ATOM 3425 C CA . ASN B 1 122 ? 0.096 -22.359 -6.535 1 97.44 122 ASN B CA 1
ATOM 3426 C C . ASN B 1 122 ? -0.228 -21.484 -5.328 1 97.44 122 ASN B C 1
ATOM 3428 O O . ASN B 1 122 ? -0.642 -22 -4.285 1 97.44 122 ASN B O 1
ATOM 3432 N N . ARG B 1 123 ? -0.157 -20.172 -5.492 1 96.88 123 ARG B N 1
ATOM 3433 C CA . ARG B 1 123 ? -0.362 -19.281 -4.359 1 96.88 123 ARG B CA 1
ATOM 3434 C C . ARG B 1 123 ? -1.809 -19.328 -3.881 1 96.88 123 ARG B C 1
ATOM 3436 O O . ARG B 1 123 ? -2.102 -18.953 -2.742 1 96.88 123 ARG B O 1
ATOM 3443 N N . ARG B 1 124 ? -2.729 -19.719 -4.73 1 97.56 124 ARG B N 1
ATOM 3444 C CA . ARG B 1 124 ? -4.113 -19.906 -4.305 1 97.56 124 ARG B CA 1
ATOM 3445 C C . ARG B 1 124 ? -4.199 -20.891 -3.139 1 97.56 124 ARG B C 1
ATOM 3447 O O . ARG B 1 124 ? -5.129 -20.812 -2.332 1 97.56 124 ARG B O 1
ATOM 3454 N N . PHE B 1 125 ? -3.221 -21.703 -3.047 1 96.56 125 PHE B N 1
ATOM 3455 C CA . PHE B 1 125 ? -3.322 -22.828 -2.109 1 96.56 125 PHE B CA 1
ATOM 3456 C C . PHE B 1 125 ? -2.441 -22.578 -0.889 1 96.56 125 PHE B C 1
ATOM 3458 O O . PHE B 1 125 ? -2.201 -23.5 -0.101 1 96.56 125 PHE B O 1
ATOM 3465 N N . ASP B 1 126 ? -1.899 -21.391 -0.789 1 95.31 126 ASP B N 1
ATOM 3466 C CA . ASP B 1 126 ? -1.31 -20.953 0.475 1 95.31 126 ASP B CA 1
ATOM 3467 C C . ASP B 1 126 ? -2.34 -20.984 1.602 1 95.31 126 ASP B C 1
ATOM 3469 O O . ASP B 1 126 ? -3.48 -20.562 1.42 1 95.31 126 ASP B O 1
ATOM 3473 N N . SER B 1 127 ? -1.913 -21.484 2.76 1 93.75 127 SER B N 1
ATOM 3474 C CA . SER B 1 127 ? -2.854 -21.688 3.857 1 93.75 127 SER B CA 1
ATOM 3475 C C . SER B 1 127 ? -3.506 -20.375 4.27 1 93.75 127 SER B C 1
ATOM 3477 O O . SER B 1 127 ? -4.711 -20.328 4.531 1 93.75 127 SER B O 1
ATOM 3479 N N . SER B 1 128 ? -2.773 -19.344 4.367 1 95 128 SER B N 1
ATOM 3480 C CA . SER B 1 128 ? -3.307 -18.047 4.762 1 95 128 SER B CA 1
ATOM 3481 C C . SER B 1 128 ? -4.266 -17.5 3.707 1 95 128 SER B C 1
ATOM 3483 O O . SER B 1 128 ? -5.301 -16.922 4.043 1 95 128 SER B O 1
ATOM 3485 N N . HIS B 1 129 ? -3.939 -17.672 2.412 1 96.38 129 HIS B N 1
ATOM 3486 C CA . HIS B 1 129 ? -4.805 -17.188 1.341 1 96.38 129 HIS B CA 1
ATOM 3487 C C . HIS B 1 129 ? -6.102 -18 1.284 1 96.38 129 HIS B C 1
ATOM 3489 O O . HIS B 1 129 ? -7.172 -17.438 1.023 1 96.38 129 HIS B O 1
ATOM 3495 N N . GLN B 1 130 ? -5.992 -19.297 1.575 1 94.94 130 GLN B N 1
ATOM 3496 C CA . GLN B 1 130 ? -7.191 -20.109 1.663 1 94.94 130 GLN B CA 1
ATOM 3497 C C . GLN B 1 130 ? -8.086 -19.656 2.811 1 94.94 130 GLN B C 1
ATOM 3499 O O . GLN B 1 130 ? -9.312 -19.641 2.674 1 94.94 130 GLN B O 1
ATOM 3504 N N . GLN B 1 131 ? -7.512 -19.312 3.92 1 94.81 131 GLN B N 1
ATOM 3505 C CA . GLN B 1 131 ? -8.289 -18.797 5.043 1 94.81 131 GLN B CA 1
ATOM 3506 C C . GLN B 1 131 ? -8.984 -17.484 4.68 1 94.81 131 GLN B C 1
ATOM 3508 O O . GLN B 1 131 ? -10.156 -17.281 4.996 1 94.81 131 GLN B O 1
ATOM 3513 N N . LEU B 1 132 ? -8.242 -16.578 4.012 1 96.62 132 LEU B N 1
ATOM 3514 C CA . LEU B 1 132 ? -8.852 -15.344 3.539 1 96.62 132 LEU B CA 1
ATOM 3515 C C . LEU B 1 132 ? -10.078 -15.633 2.676 1 96.62 132 LEU B C 1
ATOM 3517 O O . LEU B 1 132 ? -11.133 -15.039 2.881 1 96.62 132 LEU B O 1
ATOM 3521 N N . ARG B 1 133 ? -9.906 -16.516 1.722 1 95.88 133 ARG B N 1
ATOM 3522 C CA . ARG B 1 133 ? -10.984 -16.859 0.8 1 95.88 133 ARG B CA 1
ATOM 3523 C C . ARG B 1 133 ? -12.211 -17.359 1.555 1 95.88 133 ARG B C 1
ATOM 3525 O O . ARG B 1 133 ? -13.328 -16.922 1.288 1 95.88 133 ARG B O 1
ATOM 3532 N N . ARG B 1 134 ? -12.023 -18.25 2.502 1 94.94 134 ARG B N 1
ATOM 3533 C CA . ARG B 1 134 ? -13.125 -18.797 3.287 1 94.94 134 ARG B CA 1
ATOM 3534 C C . ARG B 1 134 ? -13.812 -17.719 4.102 1 94.94 134 ARG B C 1
ATOM 3536 O O . ARG B 1 134 ? -15.047 -17.672 4.172 1 94.94 134 ARG B O 1
ATOM 3543 N N . GLN B 1 135 ? -13.07 -16.891 4.703 1 96 135 GLN B N 1
ATOM 3544 C CA . GLN B 1 135 ? -13.617 -15.828 5.539 1 96 135 GLN B CA 1
ATOM 3545 C C . GLN B 1 135 ? -14.375 -14.797 4.699 1 96 135 GLN B C 1
ATOM 3547 O O . GLN B 1 135 ? -15.391 -14.266 5.133 1 96 135 GLN B O 1
ATOM 3552 N N . LEU B 1 136 ? -13.891 -14.508 3.506 1 96.19 136 LEU B N 1
ATOM 3553 C CA . LEU B 1 136 ? -14.594 -13.617 2.584 1 96.19 136 LEU B CA 1
ATOM 3554 C C . LEU B 1 136 ? -15.922 -14.227 2.154 1 96.19 136 LEU B C 1
ATOM 3556 O O . LEU B 1 136 ? -16.938 -13.523 2.086 1 96.19 136 LEU B O 1
ATOM 3560 N N . GLU B 1 137 ? -15.914 -15.477 1.906 1 94.62 137 GLU B N 1
ATOM 3561 C CA . GLU B 1 137 ? -17.141 -16.172 1.512 1 94.62 137 GLU B CA 1
ATOM 3562 C C . GLU B 1 137 ? -18.172 -16.156 2.631 1 94.62 137 GLU B C 1
ATOM 3564 O O . GLU B 1 137 ? -19.375 -16.141 2.369 1 94.62 137 GLU B O 1
ATOM 3569 N N . GLN B 1 138 ? -17.672 -16.094 3.857 1 96.12 138 GLN B N 1
ATOM 3570 C CA . GLN B 1 138 ? -18.562 -16.031 5.016 1 96.12 138 GLN B CA 1
ATOM 3571 C C . GLN B 1 138 ? -19.109 -14.625 5.207 1 96.12 138 GLN B C 1
ATOM 3573 O O . GLN B 1 138 ? -20 -14.414 6.035 1 96.12 138 GLN B O 1
ATOM 3578 N N . GLY B 1 139 ? -18.578 -13.688 4.492 1 95.81 139 GLY B N 1
ATOM 3579 C CA . GLY B 1 139 ? -19.078 -12.328 4.535 1 95.81 139 GLY B CA 1
ATOM 3580 C C . GLY B 1 139 ? -18.609 -11.555 5.754 1 95.81 139 GLY B C 1
ATOM 3581 O O . GLY B 1 139 ? -19.281 -10.617 6.199 1 95.81 139 GLY B O 1
ATOM 3582 N N . LEU B 1 140 ? -17.516 -11.883 6.301 1 94.62 140 LEU B N 1
ATOM 3583 C CA . LEU B 1 140 ? -17.094 -11.359 7.59 1 94.62 140 LEU B CA 1
ATOM 3584 C C . LEU B 1 140 ? -16.781 -9.867 7.496 1 94.62 140 LEU B C 1
ATOM 3586 O O . LEU B 1 140 ? -16.859 -9.148 8.5 1 94.62 140 LEU B O 1
ATOM 3590 N N . ILE B 1 141 ? -16.469 -9.367 6.277 1 96.31 141 ILE B N 1
ATOM 3591 C CA . ILE B 1 141 ? -16.078 -7.965 6.195 1 96.31 141 ILE B CA 1
ATOM 3592 C C . ILE B 1 141 ? -17 -7.234 5.219 1 96.31 141 ILE B C 1
ATOM 3594 O O . ILE B 1 141 ? -16.703 -6.117 4.793 1 96.31 141 ILE B O 1
ATOM 3598 N N . GLY B 1 142 ? -18.047 -7.855 4.777 1 95.5 142 GLY B N 1
ATOM 3599 C CA . GLY B 1 142 ? -18.906 -7.281 3.748 1 95.5 142 GLY B CA 1
ATOM 3600 C C . GLY B 1 142 ? -18.266 -7.301 2.371 1 95.5 142 GLY B C 1
ATOM 3601 O O . GLY B 1 142 ? -17.391 -8.125 2.098 1 95.5 142 GLY B O 1
ATOM 3602 N N . ARG B 1 143 ? -18.75 -6.418 1.547 1 95.12 143 ARG B N 1
ATOM 3603 C CA . ARG B 1 143 ? -18.188 -6.324 0.201 1 95.12 143 ARG B CA 1
ATOM 3604 C C . ARG B 1 143 ? -16.781 -5.742 0.233 1 95.12 143 ARG B C 1
ATOM 3606 O O . ARG B 1 143 ? -16.516 -4.801 0.98 1 95.12 143 ARG B O 1
ATOM 3613 N N . VAL B 1 144 ? -15.922 -6.32 -0.587 1 97.31 144 VAL B N 1
ATOM 3614 C CA . VAL B 1 144 ? -14.555 -5.82 -0.653 1 97.31 144 VAL B CA 1
ATOM 3615 C C . VAL B 1 144 ? -14.539 -4.461 -1.352 1 97.31 144 VAL B C 1
ATOM 3617 O O . VAL B 1 144 ? -15.094 -4.309 -2.441 1 97.31 144 VAL B O 1
ATOM 3620 N N . GLU B 1 145 ? -13.875 -3.473 -0.705 1 97.62 145 GLU B N 1
ATOM 3621 C CA . GLU B 1 145 ? -13.797 -2.119 -1.247 1 97.62 145 GLU B CA 1
ATOM 3622 C C . GLU B 1 145 ? -12.375 -1.779 -1.681 1 97.62 145 GLU B C 1
ATOM 3624 O O . GLU B 1 145 ? -12.172 -1.04 -2.646 1 97.62 145 GLU B O 1
ATOM 3629 N N . LEU B 1 146 ? -11.445 -2.27 -0.971 1 98.5 146 LEU B N 1
ATOM 3630 C CA . LEU B 1 146 ? -10.047 -1.94 -1.19 1 98.5 146 LEU B CA 1
ATOM 3631 C C . LEU B 1 146 ? -9.156 -3.146 -0.915 1 98.5 146 LEU B C 1
ATOM 3633 O O . LEU B 1 146 ? -9.359 -3.861 0.069 1 98.5 146 LEU B O 1
ATOM 3637 N N . VAL B 1 147 ? -8.219 -3.414 -1.806 1 98.69 147 VAL B N 1
ATOM 3638 C CA . VAL B 1 147 ? -7.246 -4.488 -1.634 1 98.69 147 VAL B CA 1
ATOM 3639 C C . VAL B 1 147 ? -5.832 -3.914 -1.685 1 98.69 147 VAL B C 1
ATOM 3641 O O . VAL B 1 147 ? -5.48 -3.189 -2.619 1 98.69 147 VAL B O 1
ATOM 3644 N N . GLN B 1 148 ? -5.043 -4.152 -0.7 1 98.38 148 GLN B N 1
ATOM 3645 C CA . GLN B 1 148 ? -3.623 -3.811 -0.678 1 98.38 148 GLN B CA 1
ATOM 3646 C C . GLN B 1 148 ? -2.754 -5.062 -0.756 1 98.38 148 GLN B C 1
ATOM 3648 O O . GLN B 1 148 ? -2.879 -5.965 0.074 1 98.38 148 GLN B O 1
ATOM 3653 N N . MET B 1 149 ? -1.885 -5.066 -1.738 1 98.56 149 MET B N 1
ATOM 3654 C CA . MET B 1 149 ? -1.023 -6.23 -1.917 1 98.56 149 MET B CA 1
ATOM 3655 C C . MET B 1 149 ? 0.445 -5.82 -1.965 1 98.56 149 MET B C 1
ATOM 3657 O O . MET B 1 149 ? 0.777 -4.75 -2.471 1 98.56 149 MET B O 1
ATOM 3661 N N . VAL B 1 150 ? 1.287 -6.652 -1.421 1 97.94 150 VAL B N 1
ATOM 3662 C CA . VAL B 1 150 ? 2.736 -6.488 -1.383 1 97.94 150 VAL B CA 1
ATOM 3663 C C . VAL B 1 150 ? 3.412 -7.766 -1.879 1 97.94 150 VAL B C 1
ATOM 3665 O O . VAL B 1 150 ? 3.115 -8.859 -1.397 1 97.94 150 VAL B O 1
ATOM 3668 N N . CYS B 1 151 ? 4.234 -7.637 -2.832 1 97.25 151 CYS B N 1
ATOM 3669 C CA . CYS B 1 151 ? 5.078 -8.719 -3.324 1 97.25 151 CYS B CA 1
ATOM 3670 C C . CYS B 1 151 ? 6.535 -8.281 -3.422 1 97.25 151 CYS B C 1
ATOM 3672 O O . CYS B 1 151 ? 6.988 -7.855 -4.484 1 97.25 151 CYS B O 1
ATOM 3674 N N . ARG B 1 152 ? 7.309 -8.5 -2.377 1 96.75 152 ARG B N 1
ATOM 3675 C CA . ARG B 1 152 ? 8.695 -8.047 -2.312 1 96.75 152 ARG B CA 1
ATOM 3676 C C . ARG B 1 152 ? 9.648 -9.227 -2.127 1 96.75 152 ARG B C 1
ATOM 3678 O O . ARG B 1 152 ? 9.695 -9.828 -1.053 1 96.75 152 ARG B O 1
ATOM 3685 N N . ALA B 1 153 ? 10.406 -9.461 -3.178 1 93.19 153 ALA B N 1
ATOM 3686 C CA . ALA B 1 153 ? 11.367 -10.555 -3.131 1 93.19 153 ALA B CA 1
ATOM 3687 C C . ALA B 1 153 ? 12.695 -10.086 -2.535 1 93.19 153 ALA B C 1
ATOM 3689 O O . ALA B 1 153 ? 13.031 -8.906 -2.609 1 93.19 153 ALA B O 1
ATOM 3690 N N . SER B 1 154 ? 13.453 -11.047 -2.098 1 87.31 154 SER B N 1
ATOM 3691 C CA . SER B 1 154 ? 14.648 -10.711 -1.325 1 87.31 154 SER B CA 1
ATOM 3692 C C . SER B 1 154 ? 15.883 -10.656 -2.215 1 87.31 154 SER B C 1
ATOM 3694 O O . SER B 1 154 ? 16.812 -9.891 -1.945 1 87.31 154 SER B O 1
ATOM 3696 N N . SER B 1 155 ? 15.867 -11.492 -3.227 1 88.94 155 SER B N 1
ATOM 3697 C CA . SER B 1 155 ? 17.094 -11.594 -4.008 1 88.94 155 SER B CA 1
ATOM 3698 C C . SER B 1 155 ? 16.812 -11.469 -5.5 1 88.94 155 SER B C 1
ATOM 3700 O O . SER B 1 155 ? 15.875 -12.078 -6.012 1 88.94 155 SER B O 1
ATOM 3702 N N . MET B 1 156 ? 17.719 -10.742 -6.055 1 88.62 156 MET B N 1
ATOM 3703 C CA . MET B 1 156 ? 17.641 -10.539 -7.496 1 88.62 156 MET B CA 1
ATOM 3704 C C . MET B 1 156 ? 17.938 -11.828 -8.25 1 88.62 156 MET B C 1
ATOM 3706 O O . MET B 1 156 ? 18.969 -12.461 -8.016 1 88.62 156 MET B O 1
ATOM 3710 N N . PRO B 1 157 ? 17.062 -12.195 -9.125 1 86.69 157 PRO B N 1
ATOM 3711 C CA . PRO B 1 157 ? 17.406 -13.328 -9.984 1 86.69 157 PRO B CA 1
ATOM 3712 C C . PRO B 1 157 ? 18.578 -13.023 -10.906 1 86.69 157 PRO B C 1
ATOM 3714 O O . PRO B 1 157 ? 18.938 -11.859 -11.102 1 86.69 157 PRO B O 1
ATOM 3717 N N . PRO B 1 158 ? 19.172 -14.102 -11.461 1 87 158 PRO B N 1
ATOM 3718 C CA . PRO B 1 158 ? 20.266 -13.867 -12.422 1 87 158 PRO B CA 1
ATOM 3719 C C . PRO B 1 158 ? 19.797 -13.086 -13.648 1 87 158 PRO B C 1
ATOM 3721 O O . PRO B 1 158 ? 18.672 -13.266 -14.109 1 87 158 PRO B O 1
ATOM 3724 N N . LEU B 1 159 ? 20.688 -12.281 -14.203 1 88.25 159 LEU B N 1
ATOM 3725 C CA . LEU B 1 159 ? 20.375 -11.391 -15.328 1 88.25 159 LEU B CA 1
ATOM 3726 C C . LEU B 1 159 ? 19.891 -12.188 -16.531 1 88.25 159 LEU B C 1
ATOM 3728 O O . LEU B 1 159 ? 18.984 -11.758 -17.25 1 88.25 159 LEU B O 1
ATOM 3732 N N . ASP B 1 160 ? 20.516 -13.336 -16.766 1 84.69 160 ASP B N 1
ATOM 3733 C CA . ASP B 1 160 ? 20.141 -14.156 -17.922 1 84.69 160 ASP B CA 1
ATOM 3734 C C . ASP B 1 160 ? 18.688 -14.625 -17.797 1 84.69 160 ASP B C 1
ATOM 3736 O O . ASP B 1 160 ? 17.969 -14.664 -18.797 1 84.69 160 ASP B O 1
ATOM 3740 N N . TYR B 1 161 ? 18.312 -14.914 -16.672 1 84.06 161 TYR B N 1
ATOM 3741 C CA . TYR B 1 161 ? 16.922 -15.289 -16.422 1 84.06 161 TYR B CA 1
ATOM 3742 C C . TYR B 1 161 ? 16 -14.102 -16.656 1 84.06 161 TYR B C 1
ATOM 3744 O O . TYR B 1 161 ? 14.953 -14.242 -17.297 1 84.06 161 TYR B O 1
ATOM 3752 N N . LEU B 1 162 ? 16.359 -12.977 -16.172 1 87.38 162 LEU B N 1
ATOM 3753 C CA . LEU B 1 162 ? 15.531 -11.773 -16.297 1 87.38 162 LEU B CA 1
ATOM 3754 C C . LEU B 1 162 ? 15.312 -11.414 -17.75 1 87.38 162 LEU B C 1
ATOM 3756 O O . LEU B 1 162 ? 14.211 -11 -18.141 1 87.38 162 LEU B O 1
ATOM 3760 N N . ARG B 1 163 ? 16.297 -11.656 -18.547 1 85.5 163 ARG B N 1
ATOM 3761 C CA . ARG B 1 163 ? 16.219 -11.336 -19.969 1 85.5 163 ARG B CA 1
ATOM 3762 C C . ARG B 1 163 ? 15.148 -12.18 -20.656 1 85.5 163 ARG B C 1
ATOM 3764 O O . ARG B 1 163 ? 14.5 -11.719 -21.609 1 85.5 163 ARG B O 1
ATOM 3771 N N . SER B 1 164 ? 14.938 -13.336 -20.109 1 82.25 164 SER B N 1
ATOM 3772 C CA . SER B 1 164 ? 14.039 -14.258 -20.781 1 82.25 164 SER B CA 1
ATOM 3773 C C . SER B 1 164 ? 12.727 -14.422 -20.016 1 82.25 164 SER B C 1
ATOM 3775 O O . SER B 1 164 ? 11.844 -15.172 -20.438 1 82.25 164 SER B O 1
ATOM 3777 N N . SER B 1 165 ? 12.539 -13.75 -18.953 1 83.56 165 SER B N 1
ATOM 3778 C CA . SER B 1 165 ? 11.414 -13.977 -18.047 1 83.56 165 SER B CA 1
ATOM 3779 C C . SER B 1 165 ? 10.148 -13.289 -18.547 1 83.56 165 SER B C 1
ATOM 3781 O O . SER B 1 165 ? 9.047 -13.578 -18.094 1 83.56 165 SER B O 1
ATOM 3783 N N . GLY B 1 166 ? 10.305 -12.359 -19.484 1 87.94 166 GLY B N 1
ATOM 3784 C CA . GLY B 1 166 ? 9.18 -11.578 -19.984 1 87.94 166 GLY B CA 1
ATOM 3785 C C . GLY B 1 166 ? 8.906 -10.336 -19.156 1 87.94 166 GLY B C 1
ATOM 3786 O O . GLY B 1 166 ? 7.996 -9.57 -19.469 1 87.94 166 GLY B O 1
ATOM 3787 N N . GLY B 1 167 ? 9.734 -10.125 -18.047 1 92.75 167 GLY B N 1
ATOM 3788 C CA . GLY B 1 167 ? 9.602 -8.914 -17.25 1 92.75 167 GLY B CA 1
ATOM 3789 C C . GLY B 1 167 ? 8.859 -9.133 -15.953 1 92.75 167 GLY B C 1
ATOM 3790 O O . GLY B 1 167 ? 8.18 -10.148 -15.773 1 92.75 167 GLY B O 1
ATOM 3791 N N . GLN B 1 168 ? 8.898 -8.188 -15.07 1 95.69 168 GLN B N 1
ATOM 3792 C CA . GLN B 1 168 ? 8.414 -8.305 -13.703 1 95.69 168 GLN B CA 1
ATOM 3793 C C . GLN B 1 168 ? 6.906 -8.57 -13.68 1 95.69 168 GLN B C 1
ATOM 3795 O O . GLN B 1 168 ? 6.418 -9.328 -12.836 1 95.69 168 GLN B O 1
ATOM 3800 N N . MET B 1 169 ? 6.148 -7.988 -14.609 1 97 169 MET B N 1
ATOM 3801 C CA . MET B 1 169 ? 4.691 -8.117 -14.609 1 97 169 MET B CA 1
ATOM 3802 C C . MET B 1 169 ? 4.273 -9.539 -14.961 1 97 169 MET B C 1
ATOM 3804 O O . MET B 1 169 ? 3.367 -10.094 -14.328 1 97 169 MET B O 1
ATOM 3808 N N . ARG B 1 170 ? 4.938 -10.164 -15.875 1 94.38 170 ARG B N 1
ATOM 3809 C CA . ARG B 1 170 ? 4.57 -11.492 -16.375 1 94.38 170 ARG B CA 1
ATOM 3810 C C . ARG B 1 170 ? 5.172 -12.586 -15.5 1 94.38 170 ARG B C 1
ATOM 3812 O O . ARG B 1 170 ? 4.637 -13.695 -15.43 1 94.38 170 ARG B O 1
ATOM 3819 N N . ASP B 1 171 ? 6.18 -12.258 -14.867 1 92.62 171 ASP B N 1
ATOM 3820 C CA . ASP B 1 171 ? 6.949 -13.25 -14.125 1 92.62 171 ASP B CA 1
ATOM 3821 C C . ASP B 1 171 ? 6.574 -13.234 -12.641 1 92.62 171 ASP B C 1
ATOM 3823 O O . ASP B 1 171 ? 6.27 -14.281 -12.07 1 92.62 171 ASP B O 1
ATOM 3827 N N . GLN B 1 172 ? 6.566 -12.109 -12.031 1 94.38 172 GLN B N 1
ATOM 3828 C CA . GLN B 1 172 ? 6.414 -11.977 -10.586 1 94.38 172 GLN B CA 1
ATOM 3829 C C . GLN B 1 172 ? 5.012 -11.5 -10.227 1 94.38 172 GLN B C 1
ATOM 3831 O O . GLN B 1 172 ? 4.281 -12.188 -9.516 1 94.38 172 GLN B O 1
ATOM 3836 N N . ALA B 1 173 ? 4.566 -10.453 -10.812 1 97.75 173 ALA B N 1
ATOM 3837 C CA . ALA B 1 173 ? 3.316 -9.812 -10.43 1 97.75 173 ALA B CA 1
ATOM 3838 C C . ALA B 1 173 ? 2.113 -10.656 -10.828 1 97.75 173 ALA B C 1
ATOM 3840 O O . ALA B 1 173 ? 1.05 -10.57 -10.211 1 97.75 173 ALA B O 1
ATOM 3841 N N . ILE B 1 174 ? 2.248 -11.492 -11.773 1 98 174 ILE B N 1
ATOM 3842 C CA . ILE B 1 174 ? 1.146 -12.258 -12.352 1 98 174 ILE B CA 1
ATOM 3843 C C . ILE B 1 174 ? 0.496 -13.117 -11.273 1 98 174 ILE B C 1
ATOM 3845 O O . ILE B 1 174 ? -0.713 -13.359 -11.305 1 98 174 ILE B O 1
ATOM 3849 N N . HIS B 1 175 ? 1.271 -13.625 -10.289 1 98 175 HIS B N 1
ATOM 3850 C CA . HIS B 1 175 ? 0.703 -14.367 -9.172 1 98 175 HIS B CA 1
ATOM 3851 C C . HIS B 1 175 ? -0.334 -13.531 -8.422 1 98 175 HIS B C 1
ATOM 3853 O O . HIS B 1 175 ? -1.368 -14.055 -8 1 98 175 HIS B O 1
ATOM 3859 N N . PHE B 1 176 ? -0.102 -12.281 -8.336 1 98.56 176 PHE B N 1
ATOM 3860 C CA . PHE B 1 176 ? -0.966 -11.414 -7.547 1 98.56 176 PHE B CA 1
ATOM 3861 C C . PHE B 1 176 ? -2.146 -10.922 -8.375 1 98.56 176 PHE B C 1
ATOM 3863 O O . PHE B 1 176 ? -3.225 -10.656 -7.84 1 98.56 176 PHE B O 1
ATOM 3870 N N . PHE B 1 177 ? -1.925 -10.867 -9.68 1 98.75 177 PHE B N 1
ATOM 3871 C CA . PHE B 1 177 ? -3.076 -10.633 -10.547 1 98.75 177 PHE B CA 1
ATOM 3872 C C . PHE B 1 177 ? -4.09 -11.766 -10.422 1 98.75 177 PHE B C 1
ATOM 3874 O O . PHE B 1 177 ? -5.293 -11.516 -10.32 1 98.75 177 PHE B O 1
ATOM 3881 N N . ASP B 1 178 ? -3.607 -12.938 -10.375 1 98.62 178 ASP B N 1
ATOM 3882 C CA . ASP B 1 178 ? -4.484 -14.094 -10.195 1 98.62 178 ASP B CA 1
ATOM 3883 C C . ASP B 1 178 ? -5.125 -14.086 -8.812 1 98.62 178 ASP B C 1
ATOM 3885 O O . ASP B 1 178 ? -6.328 -14.32 -8.68 1 98.62 178 ASP B O 1
ATOM 3889 N N . LEU B 1 179 ? -4.332 -13.867 -7.77 1 98.56 179 LEU B N 1
ATOM 3890 C CA . LEU B 1 179 ? -4.836 -13.867 -6.402 1 98.56 179 LEU B CA 1
ATOM 3891 C C . LEU B 1 179 ? -5.918 -12.805 -6.223 1 98.56 179 LEU B C 1
ATOM 3893 O O . LEU B 1 179 ? -6.902 -13.031 -5.52 1 98.56 179 LEU B O 1
ATOM 3897 N N . LEU B 1 180 ? -5.68 -11.648 -6.84 1 98.75 180 LEU B N 1
ATOM 3898 C CA . LEU B 1 180 ? -6.672 -10.578 -6.77 1 98.75 180 LEU B CA 1
ATOM 3899 C C . LEU B 1 180 ? -8.016 -11.047 -7.312 1 98.75 180 LEU B C 1
ATOM 3901 O O . LEU B 1 180 ? -9.047 -10.867 -6.664 1 98.75 180 LEU B O 1
ATOM 3905 N N . ARG B 1 181 ? -8.016 -11.672 -8.438 1 98.06 181 ARG B N 1
ATOM 3906 C CA . ARG B 1 181 ? -9.227 -12.219 -9.047 1 98.06 181 ARG B CA 1
ATOM 3907 C C . ARG B 1 181 ? -9.82 -13.328 -8.188 1 98.06 181 ARG B C 1
ATOM 3909 O O . ARG B 1 181 ? -11.023 -13.352 -7.949 1 98.06 181 ARG B O 1
ATOM 3916 N N . PHE B 1 182 ? -8.992 -14.211 -7.719 1 98.19 182 PHE B N 1
ATOM 3917 C CA . PHE B 1 182 ? -9.383 -15.375 -6.926 1 98.19 182 PHE B CA 1
ATOM 3918 C C . PHE B 1 182 ? -10.078 -14.945 -5.641 1 98.19 182 PHE B C 1
ATOM 3920 O O . PHE B 1 182 ? -11.156 -15.445 -5.32 1 98.19 182 PHE B O 1
ATOM 3927 N N . LEU B 1 183 ? -9.492 -14 -4.93 1 98.12 183 LEU B N 1
ATOM 3928 C CA . LEU B 1 183 ? -10 -13.602 -3.619 1 98.12 183 LEU B CA 1
ATOM 3929 C C . LEU B 1 183 ? -11.258 -12.75 -3.758 1 98.12 183 LEU B C 1
ATOM 3931 O O . LEU B 1 183 ? -12.203 -12.906 -2.984 1 98.12 183 LEU B O 1
ATOM 3935 N N . THR B 1 184 ? -11.344 -11.914 -4.75 1 97.12 184 THR B N 1
ATOM 3936 C CA . THR B 1 184 ? -12.453 -10.984 -4.855 1 97.12 184 THR B CA 1
ATOM 3937 C C . THR B 1 184 ? -13.602 -11.594 -5.656 1 97.12 184 THR B C 1
ATOM 3939 O O . THR B 1 184 ? -14.734 -11.117 -5.586 1 97.12 184 THR B O 1
ATOM 3942 N N . GLY B 1 185 ? -13.289 -12.617 -6.477 1 95.94 185 GLY B N 1
ATOM 3943 C CA . GLY B 1 185 ? -14.289 -13.133 -7.406 1 95.94 185 GLY B CA 1
ATOM 3944 C C . GLY B 1 185 ? -14.695 -12.117 -8.453 1 95.94 185 GLY B C 1
ATOM 3945 O O . GLY B 1 185 ? -15.836 -12.125 -8.922 1 95.94 185 GLY B O 1
ATOM 3946 N N . ASP B 1 186 ? -13.859 -11.164 -8.711 1 96.69 186 ASP B N 1
ATOM 3947 C CA . ASP B 1 186 ? -14.102 -10.047 -9.625 1 96.69 186 ASP B CA 1
ATOM 3948 C C . ASP B 1 186 ? -12.969 -9.93 -10.641 1 96.69 186 ASP B C 1
ATOM 3950 O O . ASP B 1 186 ? -12.008 -10.695 -10.609 1 96.69 186 ASP B O 1
ATOM 3954 N N . GLU B 1 187 ? -13.148 -9.039 -11.641 1 98.19 187 GLU B N 1
ATOM 3955 C CA . GLU B 1 187 ? -12.148 -8.852 -12.695 1 98.19 187 GLU B CA 1
ATOM 3956 C C . GLU B 1 187 ? -11.594 -7.43 -12.688 1 98.19 187 GLU B C 1
ATOM 3958 O O . GLU B 1 187 ? -12.289 -6.492 -12.281 1 98.19 187 GLU B O 1
ATOM 3963 N N . VAL B 1 188 ? -10.383 -7.297 -13.164 1 98.56 188 VAL B N 1
ATOM 3964 C CA . VAL B 1 188 ? -9.75 -5.988 -13.258 1 98.56 188 VAL B CA 1
ATOM 3965 C C . VAL B 1 188 ? -10.203 -5.281 -14.531 1 98.56 188 VAL B C 1
ATOM 3967 O O . VAL B 1 188 ? -10.156 -5.859 -15.617 1 98.56 188 VAL B O 1
ATOM 3970 N N . ARG B 1 189 ? -10.594 -4.051 -14.414 1 98.19 189 ARG B N 1
ATOM 3971 C CA . ARG B 1 189 ? -11.055 -3.258 -15.547 1 98.19 189 ARG B CA 1
ATOM 3972 C C . ARG B 1 189 ? -9.93 -2.381 -16.094 1 98.19 189 ARG B C 1
ATOM 3974 O O . ARG B 1 189 ? -9.75 -2.279 -17.297 1 98.19 189 ARG B O 1
ATOM 3981 N N . THR B 1 190 ? -9.227 -1.713 -15.219 1 98.44 190 THR B N 1
ATOM 3982 C CA . THR B 1 190 ? -8.203 -0.738 -15.578 1 98.44 190 THR B CA 1
ATOM 3983 C C . THR B 1 190 ? -6.969 -0.897 -14.695 1 98.44 190 THR B C 1
ATOM 3985 O O . THR B 1 190 ? -7.086 -1.187 -13.508 1 98.44 190 THR B O 1
ATOM 3988 N N . VAL B 1 191 ? -5.793 -0.677 -15.359 1 98.44 191 VAL B N 1
ATOM 3989 C CA . VAL B 1 191 ? -4.531 -0.744 -14.633 1 98.44 191 VAL B CA 1
ATOM 3990 C C . VAL B 1 191 ? -3.693 0.499 -14.93 1 98.44 191 VAL B C 1
ATOM 3992 O O . VAL B 1 191 ? -3.717 1.018 -16.047 1 98.44 191 VAL B O 1
ATOM 3995 N N . ALA B 1 192 ? -3.016 1.016 -13.914 1 98.69 192 ALA B N 1
ATOM 3996 C CA . ALA B 1 192 ? -1.917 1.968 -14.055 1 98.69 192 ALA B CA 1
ATOM 3997 C C . ALA B 1 192 ? -0.678 1.484 -13.305 1 98.69 192 ALA B C 1
ATOM 3999 O O . ALA B 1 192 ? -0.787 0.872 -12.242 1 98.69 192 ALA B O 1
ATOM 4000 N N . ALA B 1 193 ? 0.465 1.775 -13.891 1 98.62 193 ALA B N 1
ATOM 4001 C CA . ALA B 1 193 ? 1.694 1.288 -13.273 1 98.62 193 ALA B CA 1
ATOM 4002 C C . ALA B 1 193 ? 2.83 2.293 -13.445 1 98.62 193 ALA B C 1
ATOM 4004 O O . ALA B 1 193 ? 2.898 2.996 -14.453 1 98.62 193 ALA B O 1
ATOM 4005 N N . MET B 1 194 ? 3.682 2.396 -12.406 1 98.25 194 MET B N 1
ATOM 4006 C CA . MET B 1 194 ? 4.992 3.045 -12.43 1 98.25 194 MET B CA 1
ATOM 4007 C C . MET B 1 194 ? 6.09 2.066 -12.023 1 98.25 194 MET B C 1
ATOM 4009 O O . MET B 1 194 ? 5.859 1.175 -11.203 1 98.25 194 MET B O 1
ATOM 4013 N N . GLY B 1 195 ? 7.23 2.209 -12.641 1 97.62 195 GLY B N 1
ATOM 4014 C CA . GLY B 1 195 ? 8.336 1.338 -12.281 1 97.62 195 GLY B CA 1
ATOM 4015 C C . GLY B 1 195 ? 9.688 1.886 -12.703 1 97.62 195 GLY B C 1
ATOM 4016 O O . GLY B 1 195 ? 9.758 2.838 -13.484 1 97.62 195 GLY B O 1
ATOM 4017 N N . ALA B 1 196 ? 10.742 1.314 -12.078 1 95.81 196 ALA B N 1
ATOM 4018 C CA . ALA B 1 196 ? 12.117 1.679 -12.398 1 95.81 196 ALA B CA 1
ATOM 4019 C C . ALA B 1 196 ? 13.078 0.555 -12.031 1 95.81 196 ALA B C 1
ATOM 4021 O O . ALA B 1 196 ? 12.727 -0.357 -11.281 1 95.81 196 ALA B O 1
ATOM 4022 N N . ALA B 1 197 ? 14.227 0.62 -12.68 1 95.38 197 ALA B N 1
ATOM 4023 C CA . ALA B 1 197 ? 15.344 -0.233 -12.273 1 95.38 197 ALA B CA 1
ATOM 4024 C C . ALA B 1 197 ? 16.172 0.432 -11.188 1 95.38 197 ALA B C 1
ATOM 4026 O O . ALA B 1 197 ? 17.219 1.031 -11.469 1 95.38 197 ALA B O 1
ATOM 4027 N N . LEU B 1 198 ? 15.805 0.219 -9.953 1 92.62 198 LEU B N 1
ATOM 4028 C CA . LEU B 1 198 ? 16.406 0.954 -8.852 1 92.62 198 LEU B CA 1
ATOM 4029 C C . LEU B 1 198 ? 17.5 0.131 -8.188 1 92.62 198 LEU B C 1
ATOM 4031 O O . LEU B 1 198 ? 18.453 0.689 -7.617 1 92.62 198 LEU B O 1
ATOM 4035 N N . ALA B 1 199 ? 17.375 -1.168 -8.25 1 90.81 199 ALA B N 1
ATOM 4036 C CA . ALA B 1 199 ? 18.344 -2.055 -7.605 1 90.81 199 ALA B CA 1
ATOM 4037 C C . ALA B 1 199 ? 19.438 -2.479 -8.586 1 90.81 199 ALA B C 1
ATOM 4039 O O . ALA B 1 199 ? 20.609 -2.527 -8.227 1 90.81 199 ALA B O 1
ATOM 4040 N N . LEU B 1 200 ? 19 -2.826 -9.766 1 91 200 LEU B N 1
ATOM 4041 C CA . LEU B 1 200 ? 19.906 -3.254 -10.828 1 91 200 LEU B CA 1
ATOM 4042 C C . LEU B 1 200 ? 19.656 -2.469 -12.109 1 91 200 LEU B C 1
ATOM 4044 O O . LEU B 1 200 ? 18.891 -2.912 -12.969 1 91 200 LEU B O 1
ATOM 4048 N N . PRO B 1 201 ? 20.359 -1.459 -12.297 1 90.31 201 PRO B N 1
ATOM 4049 C CA . PRO B 1 201 ? 20.109 -0.561 -13.43 1 90.31 201 PRO B CA 1
ATOM 4050 C C . PRO B 1 201 ? 20.219 -1.263 -14.781 1 90.31 201 PRO B C 1
ATOM 4052 O O . PRO B 1 201 ? 19.562 -0.867 -15.742 1 90.31 201 PRO B O 1
ATOM 4055 N N . ASP B 1 202 ? 20.891 -2.338 -14.867 1 89.81 202 ASP B N 1
ATOM 4056 C CA . ASP B 1 202 ? 21.172 -3.037 -16.109 1 89.81 202 ASP B CA 1
ATOM 4057 C C . ASP B 1 202 ? 19.891 -3.584 -16.734 1 89.81 202 ASP B C 1
ATOM 4059 O O . ASP B 1 202 ? 19.812 -3.754 -17.953 1 89.81 202 ASP B O 1
ATOM 4063 N N . ILE B 1 203 ? 18.922 -3.771 -15.969 1 90.31 203 ILE B N 1
ATOM 4064 C CA . ILE B 1 203 ? 17.734 -4.43 -16.516 1 90.31 203 ILE B CA 1
ATOM 4065 C C . ILE B 1 203 ? 16.922 -3.438 -17.344 1 90.31 203 ILE B C 1
ATOM 4067 O O . ILE B 1 203 ? 16.047 -3.832 -18.109 1 90.31 203 ILE B O 1
ATOM 4071 N N . ALA B 1 204 ? 17.25 -2.186 -17.156 1 88.88 204 ALA B N 1
ATOM 4072 C CA . ALA B 1 204 ? 16.594 -1.167 -17.969 1 88.88 204 ALA B CA 1
ATOM 4073 C C . ALA B 1 204 ? 16.969 -1.323 -19.438 1 88.88 204 ALA B C 1
ATOM 4075 O O . ALA B 1 204 ? 16.219 -0.892 -20.328 1 88.88 204 ALA B O 1
ATOM 4076 N N . GLU B 1 205 ? 18.031 -1.93 -19.656 1 89.31 205 GLU B N 1
ATOM 4077 C CA . GLU B 1 205 ? 18.547 -2.096 -21.016 1 89.31 205 GLU B CA 1
ATOM 4078 C C . GLU B 1 205 ? 17.594 -2.938 -21.859 1 89.31 205 GLU B C 1
ATOM 4080 O O . GLU B 1 205 ? 17.562 -2.801 -23.094 1 89.31 205 GLU B O 1
ATOM 4085 N N . PHE B 1 206 ? 16.844 -3.764 -21.172 1 87.75 206 PHE B N 1
ATOM 4086 C CA . PHE B 1 206 ? 15.906 -4.551 -21.953 1 87.75 206 PHE B CA 1
ATOM 4087 C C . PHE B 1 206 ? 14.469 -4.254 -21.531 1 87.75 206 PHE B C 1
ATOM 4089 O O . PHE B 1 206 ? 13.609 -5.137 -21.578 1 87.75 206 PHE B O 1
ATOM 4096 N N . GLY B 1 207 ? 14.273 -3.064 -21.016 1 89.5 207 GLY B N 1
ATOM 4097 C CA . GLY B 1 207 ? 12.945 -2.523 -20.797 1 89.5 207 GLY B CA 1
ATOM 4098 C C . GLY B 1 207 ? 12.234 -3.121 -19.594 1 89.5 207 GLY B C 1
ATOM 4099 O O . GLY B 1 207 ? 11.008 -3.135 -19.547 1 89.5 207 GLY B O 1
ATOM 4100 N N . ASP B 1 208 ? 12.961 -3.65 -18.656 1 92.25 208 ASP B N 1
ATOM 4101 C CA . ASP B 1 208 ? 12.367 -4.246 -17.453 1 92.25 208 ASP B CA 1
ATOM 4102 C C . ASP B 1 208 ? 12.555 -3.338 -16.234 1 92.25 208 ASP B C 1
ATOM 4104 O O . ASP B 1 208 ? 13.227 -2.309 -16.328 1 92.25 208 ASP B O 1
ATOM 4108 N N . VAL B 1 209 ? 11.82 -3.617 -15.203 1 95.69 209 VAL B N 1
ATOM 4109 C CA . VAL B 1 209 ? 11.93 -2.904 -13.93 1 95.69 209 VAL B CA 1
ATOM 4110 C C . VAL B 1 209 ? 12.133 -3.902 -12.797 1 95.69 209 VAL B C 1
ATOM 4112 O O . VAL B 1 209 ? 11.812 -5.086 -12.938 1 95.69 209 VAL B O 1
ATOM 4115 N N . ASP B 1 210 ? 12.75 -3.426 -11.68 1 96.69 210 ASP B N 1
ATOM 4116 C CA . ASP B 1 210 ? 12.906 -4.289 -10.516 1 96.69 210 ASP B CA 1
ATOM 4117 C C . ASP B 1 210 ? 12.07 -3.781 -9.344 1 96.69 210 ASP B C 1
ATOM 4119 O O . ASP B 1 210 ? 11.945 -4.461 -8.32 1 96.69 210 ASP B O 1
ATOM 4123 N N . THR B 1 211 ? 11.586 -2.592 -9.469 1 97.5 211 THR B N 1
ATOM 4124 C CA . THR B 1 211 ? 10.68 -1.963 -8.516 1 97.5 211 THR B CA 1
ATOM 4125 C C . THR B 1 211 ? 9.484 -1.333 -9.234 1 97.5 211 THR B C 1
ATOM 4127 O O . THR B 1 211 ? 9.664 -0.556 -10.18 1 97.5 211 THR B O 1
ATOM 4130 N N . SER B 1 212 ? 8.289 -1.733 -8.836 1 98.38 212 SER B N 1
ATOM 4131 C CA . SER B 1 212 ? 7.102 -1.186 -9.484 1 98.38 212 SER B CA 1
ATOM 4132 C C . SER B 1 212 ? 5.953 -1.022 -8.5 1 98.38 212 SER B C 1
ATOM 4134 O O . SER B 1 212 ? 5.938 -1.661 -7.441 1 98.38 212 SER B O 1
ATOM 4136 N N . ILE B 1 213 ? 5.051 -0.102 -8.789 1 98.75 213 ILE B N 1
ATOM 4137 C CA . ILE B 1 213 ? 3.807 0.12 -8.062 1 98.75 213 ILE B CA 1
ATOM 4138 C C . ILE B 1 213 ? 2.641 0.195 -9.047 1 98.75 213 ILE B C 1
ATOM 4140 O O . ILE B 1 213 ? 2.779 0.748 -10.141 1 98.75 213 ILE B O 1
ATOM 4144 N N . LEU B 1 214 ? 1.534 -0.466 -8.648 1 98.81 214 LEU B N 1
ATOM 4145 C CA . LEU B 1 214 ? 0.374 -0.54 -9.531 1 98.81 214 LEU B CA 1
ATOM 4146 C C . LEU B 1 214 ? -0.891 -0.097 -8.805 1 98.81 214 LEU B C 1
ATOM 4148 O O . LEU B 1 214 ? -1.021 -0.302 -7.594 1 98.81 214 LEU B O 1
ATOM 4152 N N . MET B 1 215 ? -1.796 0.469 -9.578 1 98.75 215 MET B N 1
ATOM 4153 C CA . MET B 1 215 ? -3.195 0.668 -9.211 1 98.75 215 MET B CA 1
ATOM 4154 C C . MET B 1 215 ? -4.117 -0.085 -10.164 1 98.75 215 MET B C 1
ATOM 4156 O O . MET B 1 215 ? -3.879 -0.119 -11.375 1 98.75 215 MET B O 1
ATOM 4160 N N . MET B 1 216 ? -5.137 -0.636 -9.594 1 98.81 216 MET B N 1
ATOM 4161 C CA . MET B 1 216 ? -6.125 -1.349 -10.398 1 98.81 216 MET B CA 1
ATOM 4162 C C . MET B 1 216 ? -7.543 -1.002 -9.953 1 98.81 216 MET B C 1
ATOM 4164 O O . MET B 1 216 ? -7.805 -0.865 -8.758 1 98.81 216 MET B O 1
ATOM 4168 N N . GLN B 1 217 ? -8.398 -0.848 -10.898 1 98.62 217 GLN B N 1
ATOM 4169 C CA . GLN B 1 217 ? -9.828 -0.728 -10.672 1 98.62 217 GLN B CA 1
ATOM 4170 C C . GLN B 1 217 ? -10.562 -2.002 -11.086 1 98.62 217 GLN B C 1
ATOM 4172 O O . GLN B 1 217 ? -10.438 -2.449 -12.234 1 98.62 217 GLN B O 1
ATOM 4177 N N . MET B 1 218 ? -11.289 -2.529 -10.148 1 98.31 218 MET B N 1
ATOM 4178 C CA . MET B 1 218 ? -12.07 -3.73 -10.422 1 98.31 218 MET B CA 1
ATOM 4179 C C . MET B 1 218 ? -13.375 -3.377 -11.125 1 98.31 218 MET B C 1
ATOM 4181 O O . MET B 1 218 ? -13.883 -2.262 -10.984 1 98.31 218 MET B O 1
ATOM 4185 N N . ARG B 1 219 ? -13.984 -4.297 -11.836 1 97.44 219 ARG B N 1
ATOM 4186 C CA . ARG B 1 219 ? -15.258 -4.09 -12.516 1 97.44 219 ARG B CA 1
ATOM 4187 C C . ARG B 1 219 ? -16.359 -3.779 -11.516 1 97.44 219 ARG B C 1
ATOM 4189 O O . ARG B 1 219 ? -17.234 -2.943 -11.781 1 97.44 219 ARG B O 1
ATOM 4196 N N . GLY B 1 220 ? -16.281 -4.426 -10.406 1 96.06 220 GLY B N 1
ATOM 4197 C CA . GLY B 1 220 ? -17.297 -4.23 -9.375 1 96.06 220 GLY B CA 1
ATOM 4198 C C . GLY B 1 220 ? -17.094 -2.951 -8.586 1 96.06 220 GLY B C 1
ATOM 4199 O O . GLY B 1 220 ? -17.891 -2.637 -7.699 1 96.06 220 GLY B O 1
ATOM 4200 N N . GLY B 1 221 ? -16.062 -2.24 -8.812 1 95.69 221 GLY B N 1
ATOM 4201 C CA . GLY B 1 221 ? -15.898 -0.931 -8.203 1 95.69 221 GLY B CA 1
ATOM 4202 C C . GLY B 1 221 ? -14.758 -0.877 -7.207 1 95.69 221 GLY B C 1
ATOM 4203 O O .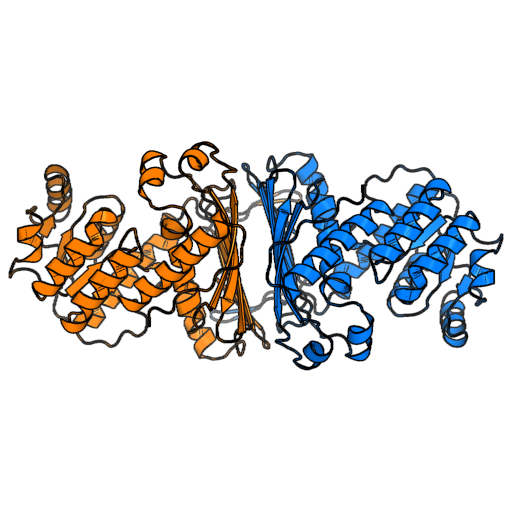 GLY B 1 221 ? -14.219 0.197 -6.922 1 95.69 221 GLY B O 1
ATOM 4204 N N . ALA B 1 222 ? -14.32 -1.961 -6.656 1 97.56 222 ALA B N 1
ATOM 4205 C CA . ALA B 1 222 ? -13.227 -1.988 -5.684 1 97.56 222 ALA B CA 1
ATOM 4206 C C . ALA B 1 222 ? -11.93 -1.486 -6.301 1 97.56 222 ALA B C 1
ATOM 4208 O O . ALA B 1 222 ? -11.766 -1.5 -7.523 1 97.56 222 ALA B O 1
ATOM 4209 N N . LEU B 1 223 ? -11.078 -0.996 -5.445 1 98.62 223 LEU B N 1
ATOM 4210 C CA . LEU B 1 223 ? -9.742 -0.562 -5.855 1 98.62 223 LEU B CA 1
ATOM 4211 C C . LEU B 1 223 ? -8.672 -1.491 -5.297 1 98.62 223 LEU B C 1
ATOM 4213 O O . LEU B 1 223 ? -8.859 -2.09 -4.234 1 98.62 223 LEU B O 1
ATOM 4217 N N . ALA B 1 224 ? -7.582 -1.608 -6.039 1 98.81 224 ALA B N 1
ATOM 4218 C CA . ALA B 1 224 ? -6.492 -2.467 -5.578 1 98.81 224 ALA B CA 1
ATOM 4219 C C . ALA B 1 224 ? -5.133 -1.826 -5.859 1 98.81 224 ALA B C 1
ATOM 4221 O O . ALA B 1 224 ? -4.961 -1.137 -6.867 1 98.81 224 ALA B O 1
ATOM 4222 N N . GLN B 1 225 ? -4.176 -2.09 -4.945 1 98.75 225 GLN B N 1
ATOM 4223 C CA . GLN B 1 225 ? -2.787 -1.672 -5.098 1 98.75 225 GLN B CA 1
ATOM 4224 C C . GLN B 1 225 ? -1.838 -2.859 -4.969 1 98.75 225 GLN B C 1
ATOM 4226 O O . GLN B 1 225 ? -2.133 -3.824 -4.262 1 98.75 225 GLN B O 1
ATOM 4231 N N . LEU B 1 226 ? -0.736 -2.701 -5.645 1 98.75 226 LEU B N 1
ATOM 4232 C CA . LEU B 1 226 ? 0.332 -3.691 -5.562 1 98.75 226 LEU B CA 1
ATOM 4233 C C . LEU B 1 226 ? 1.7 -3.023 -5.652 1 98.75 226 LEU B C 1
ATOM 4235 O O . LEU B 1 226 ? 1.918 -2.16 -6.508 1 98.75 226 LEU B O 1
ATOM 4239 N N . ASP B 1 227 ? 2.576 -3.275 -4.758 1 98 227 ASP B N 1
ATOM 4240 C CA . ASP B 1 227 ? 3.971 -2.914 -4.992 1 98 227 ASP B CA 1
ATOM 4241 C C . ASP B 1 227 ? 4.852 -4.156 -5.098 1 98 227 ASP B C 1
ATOM 4243 O O . ASP B 1 227 ? 4.613 -5.148 -4.406 1 98 227 ASP B O 1
ATOM 4247 N N . ASN B 1 228 ? 5.781 -4.129 -5.992 1 97.12 228 ASN B N 1
ATOM 4248 C CA . ASN B 1 228 ? 6.676 -5.23 -6.332 1 97.12 228 ASN B CA 1
ATOM 4249 C C . ASN B 1 228 ? 8.141 -4.809 -6.262 1 97.12 228 ASN B C 1
ATOM 4251 O O . ASN B 1 228 ? 8.508 -3.756 -6.785 1 97.12 228 ASN B O 1
ATOM 4255 N N . THR B 1 229 ? 8.938 -5.656 -5.609 1 96.88 229 THR B N 1
ATOM 4256 C CA . THR B 1 229 ? 10.383 -5.488 -5.699 1 96.88 229 THR B CA 1
ATOM 4257 C C . THR B 1 229 ? 11.062 -6.824 -5.992 1 96.88 229 THR B C 1
ATOM 4259 O O . THR B 1 229 ? 10.609 -7.871 -5.527 1 96.88 229 THR B O 1
ATOM 4262 N N . ARG B 1 230 ? 12.117 -6.809 -6.75 1 95.69 230 ARG B N 1
ATOM 4263 C CA . ARG B 1 230 ? 12.922 -8 -7.008 1 95.69 230 ARG B CA 1
ATOM 4264 C C . ARG B 1 230 ? 13.977 -8.195 -5.922 1 95.69 230 ARG B C 1
ATOM 4266 O O . ARG B 1 230 ? 14.562 -9.273 -5.805 1 95.69 230 ARG B O 1
ATOM 4273 N N . ARG B 1 231 ? 14.188 -7.16 -5.156 1 92.75 231 ARG B N 1
ATOM 4274 C CA . ARG B 1 231 ? 15.203 -7.207 -4.105 1 92.75 231 ARG B CA 1
ATOM 4275 C C . ARG B 1 231 ? 14.805 -6.328 -2.924 1 92.75 231 ARG B C 1
ATOM 4277 O O . ARG B 1 231 ? 14.312 -5.215 -3.111 1 92.75 231 ARG B O 1
ATOM 4284 N N . THR B 1 232 ? 14.984 -6.926 -1.758 1 91.81 232 THR B N 1
ATOM 4285 C CA . THR B 1 232 ? 14.852 -6.137 -0.539 1 91.81 232 THR B CA 1
ATOM 4286 C C . THR B 1 232 ? 16.078 -6.305 0.354 1 91.81 232 THR B C 1
ATOM 4288 O O . THR B 1 232 ? 16.906 -7.176 0.111 1 91.81 232 THR B O 1
ATOM 4291 N N . GLY B 1 233 ? 16.203 -5.438 1.364 1 91.62 233 GLY B N 1
ATOM 4292 C CA . GLY B 1 233 ? 17.188 -5.613 2.412 1 91.62 233 GLY B CA 1
ATOM 4293 C C . GLY B 1 233 ? 16.625 -6.242 3.672 1 91.62 233 GLY B C 1
ATOM 4294 O O . GLY B 1 233 ? 17.281 -6.238 4.719 1 91.62 233 GLY B O 1
ATOM 4295 N N . HIS B 1 234 ? 15.375 -6.805 3.59 1 92.62 234 HIS B N 1
ATOM 4296 C CA . HIS B 1 234 ? 14.742 -7.211 4.84 1 92.62 234 HIS B CA 1
ATOM 4297 C C . HIS B 1 234 ? 14.062 -8.57 4.699 1 92.62 234 HIS B C 1
ATOM 4299 O O . HIS B 1 234 ? 13.195 -8.922 5.504 1 92.62 234 HIS B O 1
ATOM 4305 N N . GLY B 1 235 ? 14.312 -9.336 3.68 1 93.25 235 GLY B N 1
ATOM 4306 C CA . GLY B 1 235 ? 13.711 -10.648 3.508 1 93.25 235 GLY B CA 1
ATOM 4307 C C . GLY B 1 235 ? 12.547 -10.648 2.535 1 93.25 235 GLY B C 1
ATOM 4308 O O . GLY B 1 235 ? 12.328 -9.672 1.82 1 93.25 235 GLY B O 1
ATOM 4309 N N . TYR B 1 236 ? 11.859 -11.773 2.457 1 94.69 236 TYR B N 1
ATOM 4310 C CA . TYR B 1 236 ? 10.719 -11.914 1.554 1 94.69 236 TYR B CA 1
ATOM 4311 C C . TYR B 1 236 ? 9.438 -11.414 2.207 1 94.69 236 TYR B C 1
ATOM 4313 O O . TYR B 1 236 ? 9.031 -11.922 3.252 1 94.69 236 TYR B O 1
ATOM 4321 N N . ASP B 1 237 ? 8.82 -10.438 1.581 1 95.69 237 ASP B N 1
ATOM 4322 C CA . ASP B 1 237 ? 7.625 -9.812 2.135 1 95.69 237 ASP B CA 1
ATOM 4323 C C . ASP B 1 237 ? 6.438 -9.961 1.188 1 95.69 237 ASP B C 1
ATOM 4325 O O . ASP B 1 237 ? 6.422 -9.367 0.108 1 95.69 237 ASP B O 1
ATOM 4329 N N . GLU B 1 238 ? 5.5 -10.758 1.555 1 95.94 238 GLU B N 1
ATOM 4330 C CA . GLU B 1 238 ? 4.254 -10.992 0.83 1 95.94 238 GLU B CA 1
ATOM 4331 C C . GLU B 1 238 ? 3.041 -10.766 1.729 1 95.94 238 GLU B C 1
ATOM 4333 O O . GLU B 1 238 ? 2.902 -11.422 2.768 1 95.94 238 GLU B O 1
ATOM 4338 N N . ARG B 1 239 ? 2.172 -9.828 1.377 1 96.75 239 ARG B N 1
ATOM 4339 C CA . ARG B 1 239 ? 0.995 -9.484 2.17 1 96.75 239 ARG B CA 1
ATOM 4340 C C . ARG B 1 239 ? -0.206 -9.203 1.272 1 96.75 239 ARG B C 1
ATOM 4342 O O . ARG B 1 239 ? -0.053 -8.695 0.162 1 96.75 239 ARG B O 1
ATOM 4349 N N . ILE B 1 240 ? -1.33 -9.547 1.745 1 98.38 240 ILE B N 1
ATOM 4350 C CA . ILE B 1 240 ? -2.596 -9.164 1.126 1 98.38 240 ILE B CA 1
ATOM 4351 C C . ILE B 1 240 ? -3.58 -8.711 2.199 1 98.38 240 ILE B C 1
ATOM 4353 O O . ILE B 1 240 ? -3.838 -9.438 3.162 1 98.38 240 ILE B O 1
ATOM 4357 N N . THR B 1 241 ? -4.09 -7.523 2.076 1 98.06 241 THR B N 1
ATOM 4358 C CA . THR B 1 241 ? -5.117 -6.992 2.965 1 98.06 241 THR B CA 1
ATOM 4359 C C . THR B 1 241 ? -6.383 -6.648 2.184 1 98.06 241 THR B C 1
ATOM 4361 O O . THR B 1 241 ? -6.324 -5.961 1.164 1 98.06 241 THR B O 1
ATOM 4364 N N . LEU B 1 242 ? -7.477 -7.148 2.594 1 98.12 242 LEU B N 1
ATOM 4365 C CA . LEU B 1 242 ? -8.781 -6.828 2.021 1 98.12 242 LEU B CA 1
ATOM 4366 C C . LEU B 1 242 ? -9.633 -6.047 3.016 1 98.12 242 LEU B C 1
ATOM 4368 O O . LEU B 1 242 ? -9.766 -6.445 4.176 1 98.12 242 LEU B O 1
ATOM 4372 N N . LEU B 1 243 ? -10.172 -4.953 2.527 1 97.56 243 LEU B N 1
ATOM 4373 C CA . LEU B 1 243 ? -10.992 -4.094 3.375 1 97.56 243 LEU B CA 1
ATOM 4374 C C . LEU B 1 243 ? -12.43 -4.027 2.863 1 97.56 243 LEU B C 1
ATOM 4376 O O . LEU B 1 243 ? -12.656 -3.908 1.657 1 97.56 243 LEU B O 1
ATOM 4380 N N . GLY B 1 244 ? -13.328 -4.074 3.816 1 96.12 244 GLY B N 1
ATOM 4381 C CA . GLY B 1 244 ? -14.742 -3.816 3.59 1 96.12 244 GLY B CA 1
ATOM 4382 C C . GLY B 1 244 ? -15.383 -2.988 4.688 1 96.12 244 GLY B C 1
ATOM 4383 O O . GLY B 1 244 ? -14.695 -2.541 5.613 1 96.12 244 GLY B O 1
ATOM 4384 N N . ALA B 1 245 ? -16.625 -2.766 4.555 1 93.31 245 ALA B N 1
ATOM 4385 C CA . ALA B 1 245 ? -17.359 -1.873 5.449 1 93.31 245 ALA B CA 1
ATOM 4386 C C . ALA B 1 245 ? -17.328 -2.395 6.883 1 93.31 245 ALA B C 1
ATOM 4388 O O . ALA B 1 245 ? -17.406 -1.616 7.836 1 93.31 245 ALA B O 1
ATOM 4389 N N . GLU B 1 246 ? -17.172 -3.701 7.062 1 95.06 246 GLU B N 1
ATOM 4390 C CA . GLU B 1 246 ? -17.344 -4.285 8.391 1 95.06 246 GLU B CA 1
ATOM 4391 C C . GLU B 1 246 ? -16 -4.68 8.992 1 95.06 246 GLU B C 1
ATOM 4393 O O . GLU B 1 246 ? -15.953 -5.262 10.078 1 95.06 246 GLU B O 1
ATOM 4398 N N . GLY B 1 247 ? -14.984 -4.426 8.281 1 95.69 247 GLY B N 1
ATOM 4399 C CA . GLY B 1 247 ? -13.68 -4.77 8.82 1 95.69 247 GLY B CA 1
ATOM 4400 C C . GLY B 1 247 ? -12.641 -5.035 7.742 1 95.69 247 GLY B C 1
ATOM 4401 O O . GLY B 1 247 ? -12.797 -4.598 6.602 1 95.69 247 GLY B O 1
ATOM 4402 N N . ALA B 1 248 ? -11.539 -5.66 8.242 1 96.75 248 ALA B N 1
ATOM 4403 C CA . ALA B 1 248 ? -10.445 -6.012 7.34 1 96.75 248 ALA B CA 1
ATOM 4404 C C . ALA B 1 248 ? -9.914 -7.414 7.637 1 96.75 248 ALA B C 1
ATOM 4406 O O . ALA B 1 248 ? -9.961 -7.871 8.781 1 96.75 248 ALA B O 1
ATOM 4407 N N . LEU B 1 249 ? -9.484 -8.117 6.582 1 97.19 249 LEU B N 1
ATOM 4408 C CA . LEU B 1 249 ? -8.781 -9.398 6.652 1 97.19 249 LEU B CA 1
ATOM 4409 C C . LEU B 1 249 ? -7.371 -9.273 6.082 1 97.19 249 LEU B C 1
ATOM 4411 O O . LEU B 1 249 ? -7.164 -8.609 5.066 1 97.19 249 LEU B O 1
ATOM 4415 N N . GLU B 1 250 ? -6.414 -9.945 6.809 1 96.94 250 GLU B N 1
ATOM 4416 C CA . GLU B 1 250 ? -5.043 -9.789 6.332 1 96.94 250 GLU B CA 1
ATOM 4417 C C . GLU B 1 250 ? -4.281 -11.109 6.402 1 96.94 250 GLU B C 1
ATOM 4419 O O . GLU B 1 250 ? -4.324 -11.805 7.418 1 96.94 250 GLU B O 1
ATOM 4424 N N . SER B 1 251 ? -3.689 -11.547 5.223 1 97.19 251 SER B N 1
ATOM 4425 C CA . SER B 1 251 ? -2.504 -12.398 5.215 1 97.19 251 SER B CA 1
ATOM 4426 C C . SER B 1 251 ? -1.227 -11.57 5.301 1 97.19 251 SER B C 1
ATOM 4428 O O . SER B 1 251 ? -0.788 -10.992 4.309 1 97.19 251 SER B O 1
ATOM 4430 N N . GLY B 1 252 ? -0.64 -11.508 6.504 1 95.19 252 GLY B N 1
ATOM 4431 C CA . GLY B 1 252 ? 0.439 -10.57 6.77 1 95.19 252 GLY B CA 1
ATOM 4432 C C . GLY B 1 252 ? 1.816 -11.164 6.535 1 95.19 252 GLY B C 1
ATOM 4433 O O . GLY B 1 252 ? 1.939 -12.297 6.074 1 95.19 252 GLY B O 1
ATOM 4434 N N . SER B 1 253 ? 2.828 -10.297 6.816 1 94 253 SER B N 1
ATOM 4435 C CA . SER B 1 253 ? 4.215 -10.75 6.738 1 94 253 SER B CA 1
ATOM 4436 C C . SER B 1 253 ? 4.461 -11.945 7.648 1 94 253 SER B C 1
ATOM 4438 O O . SER B 1 253 ? 3.926 -12.008 8.758 1 94 253 SER B O 1
ATOM 4440 N N . GLN B 1 254 ? 5.281 -12.859 7.148 1 92.56 254 GLN B N 1
ATOM 4441 C CA . GLN B 1 254 ? 5.484 -14.086 7.91 1 92.56 254 GLN B CA 1
ATOM 4442 C C . GLN B 1 254 ? 6.961 -14.281 8.25 1 92.56 254 GLN B C 1
ATOM 4444 O O . GLN B 1 254 ? 7.832 -14.008 7.426 1 92.56 254 GLN B O 1
ATOM 4449 N N . SER B 1 255 ? 7.16 -14.695 9.453 1 91.19 255 SER B N 1
ATOM 4450 C CA . SER B 1 255 ? 8.477 -15 10.016 1 91.19 255 SER B CA 1
ATOM 4451 C C . SER B 1 255 ? 8.555 -16.453 10.477 1 91.19 255 SER B C 1
ATOM 4453 O O . SER B 1 255 ? 7.559 -17.031 10.891 1 91.19 255 SER B O 1
ATOM 4455 N N . PRO B 1 256 ? 9.828 -17 10.305 1 88.19 256 PRO B N 1
ATOM 4456 C CA . PRO B 1 256 ? 9.984 -18.266 11.016 1 88.19 256 PRO B CA 1
ATOM 4457 C C . PRO B 1 256 ? 9.797 -18.141 12.523 1 88.19 256 PRO B C 1
ATOM 4459 O O . PRO B 1 256 ? 9.977 -17.047 13.078 1 88.19 256 PRO B O 1
ATOM 4462 N N . ALA B 1 257 ? 9.383 -19.203 13.086 1 84.62 257 ALA B N 1
ATOM 4463 C CA . ALA B 1 257 ? 9.289 -19.188 14.547 1 84.62 257 ALA B CA 1
ATOM 4464 C C . ALA B 1 257 ? 10.672 -19.031 15.18 1 84.62 257 ALA B C 1
ATOM 4466 O O . ALA B 1 257 ? 11.664 -19.531 14.648 1 84.62 257 ALA B O 1
ATOM 4467 N N . GLY B 1 258 ? 10.75 -18.219 16.234 1 88.06 258 GLY B N 1
ATOM 4468 C CA . GLY B 1 258 ? 12.008 -18.047 16.938 1 88.06 258 GLY B CA 1
ATOM 4469 C C . GLY B 1 258 ? 11.867 -17.25 18.219 1 88.06 258 GLY B C 1
ATOM 4470 O O . GLY B 1 258 ? 10.781 -16.766 18.547 1 88.06 258 GLY B O 1
ATOM 4471 N N . PRO B 1 259 ? 12.984 -17.109 18.938 1 88.75 259 PRO B N 1
ATOM 4472 C CA . PRO B 1 259 ? 12.938 -16.453 20.234 1 88.75 259 PRO B CA 1
ATOM 4473 C C . PRO B 1 259 ? 12.883 -14.922 20.141 1 88.75 259 PRO B C 1
ATOM 4475 O O . PRO B 1 259 ? 13.32 -14.352 19.141 1 88.75 259 PRO B O 1
ATOM 4478 N N . THR B 1 260 ? 12.266 -14.328 21.125 1 89.94 260 THR B N 1
ATOM 4479 C CA . THR B 1 260 ? 12.336 -12.883 21.328 1 89.94 260 THR B CA 1
ATOM 4480 C C . THR B 1 260 ? 13.414 -12.531 22.344 1 89.94 260 THR B C 1
ATOM 4482 O O . THR B 1 260 ? 13.453 -13.102 23.438 1 89.94 260 THR B O 1
ATOM 4485 N N . LEU B 1 261 ? 14.352 -11.727 21.922 1 90.19 261 LEU B N 1
ATOM 4486 C CA . LEU B 1 261 ? 15.383 -11.211 22.828 1 90.19 261 LEU B CA 1
ATOM 4487 C C . LEU B 1 261 ? 15.031 -9.797 23.281 1 90.19 261 LEU B C 1
ATOM 4489 O O . LEU B 1 261 ? 14.797 -8.906 22.469 1 90.19 261 LEU B O 1
ATOM 4493 N N . TRP B 1 262 ? 14.836 -9.586 24.516 1 91.44 262 TRP B N 1
ATOM 4494 C CA . TRP B 1 262 ? 14.688 -8.266 25.125 1 91.44 262 TRP B CA 1
ATOM 4495 C C . TRP B 1 262 ? 16 -7.773 25.703 1 91.44 262 TRP B C 1
ATOM 4497 O O . TRP B 1 262 ? 16.578 -8.422 26.578 1 91.44 262 TRP B O 1
ATOM 4507 N N . ARG B 1 263 ? 16.484 -6.598 25.219 1 89.69 263 ARG B N 1
ATOM 4508 C CA . ARG B 1 263 ? 17.75 -6.02 25.688 1 89.69 263 ARG B CA 1
ATOM 4509 C C . ARG B 1 263 ? 17.672 -4.5 25.734 1 89.69 263 ARG B C 1
ATOM 4511 O O . ARG B 1 263 ? 17.547 -3.842 24.703 1 89.69 263 ARG B O 1
ATOM 4518 N N . GLY B 1 264 ? 17.766 -3.871 26.953 1 91.81 264 GLY B N 1
ATOM 4519 C CA . GLY B 1 264 ? 17.609 -2.432 27.062 1 91.81 264 GLY B CA 1
ATOM 4520 C C . GLY B 1 264 ? 16.281 -1.935 26.547 1 91.81 264 GLY B C 1
ATOM 4521 O O . GLY B 1 264 ? 15.219 -2.389 26.984 1 91.81 264 GLY B O 1
ATOM 4522 N N . ASN B 1 265 ? 16.422 -1.127 25.547 1 89.75 265 ASN B N 1
ATOM 4523 C CA . ASN B 1 265 ? 15.219 -0.565 24.953 1 89.75 265 ASN B CA 1
ATOM 4524 C C . ASN B 1 265 ? 14.898 -1.205 23.609 1 89.75 265 ASN B C 1
ATOM 4526 O O . ASN B 1 265 ? 14.203 -0.61 22.781 1 89.75 265 ASN B O 1
ATOM 4530 N N . GLN B 1 266 ? 15.438 -2.488 23.562 1 90.19 266 GLN B N 1
ATOM 4531 C CA . GLN B 1 266 ? 15.258 -3.119 22.266 1 90.19 266 GLN B CA 1
ATOM 4532 C C . GLN B 1 266 ? 14.539 -4.461 22.406 1 90.19 266 GLN B C 1
ATOM 4534 O O . GLN B 1 266 ? 14.766 -5.199 23.359 1 90.19 266 GLN B O 1
ATOM 4539 N N . ARG B 1 267 ? 13.648 -4.648 21.578 1 90.56 267 ARG B N 1
ATOM 4540 C CA . ARG B 1 267 ? 13.062 -5.961 21.344 1 90.56 267 ARG B CA 1
ATOM 4541 C C . ARG B 1 267 ? 13.477 -6.5 19.969 1 90.56 267 ARG B C 1
ATOM 4543 O O . ARG B 1 267 ? 13.219 -5.867 18.938 1 90.56 267 ARG B O 1
ATOM 4550 N N . ILE B 1 268 ? 14.148 -7.578 19.969 1 90.62 268 ILE B N 1
ATOM 4551 C CA . ILE B 1 268 ? 14.672 -8.164 18.734 1 90.62 268 ILE B CA 1
ATOM 4552 C C . ILE B 1 268 ? 14.008 -9.516 18.484 1 90.62 268 ILE B C 1
ATOM 4554 O O . ILE B 1 268 ? 13.977 -10.375 19.359 1 90.62 268 ILE B O 1
ATOM 4558 N N . GLU B 1 269 ? 13.391 -9.664 17.344 1 92.06 269 GLU B N 1
ATOM 4559 C CA . GLU B 1 269 ? 12.734 -10.891 16.906 1 92.06 269 GLU B CA 1
ATOM 4560 C C . GLU B 1 269 ? 13.25 -11.344 15.547 1 92.06 269 GLU B C 1
ATOM 4562 O O . GLU B 1 269 ? 13.875 -10.562 14.82 1 92.06 269 GLU B O 1
ATOM 4567 N N . PRO B 1 270 ? 13.008 -12.656 15.211 1 90.31 270 PRO B N 1
ATOM 4568 C CA . PRO B 1 270 ? 13.406 -13.086 13.867 1 90.31 270 PRO B CA 1
ATOM 4569 C C . PRO B 1 270 ? 12.789 -12.227 12.766 1 90.31 270 PRO B C 1
ATOM 4571 O O . PRO B 1 270 ? 11.633 -11.805 12.883 1 90.31 270 PRO B O 1
ATOM 4574 N N . GLY B 1 271 ? 13.539 -12 11.773 1 91.5 271 GLY B N 1
ATOM 4575 C CA . GLY B 1 271 ? 13.039 -11.297 10.609 1 91.5 271 GLY B CA 1
ATOM 4576 C C . GLY B 1 271 ? 12.125 -12.141 9.742 1 91.5 271 GLY B C 1
ATOM 4577 O O . GLY B 1 271 ? 11.617 -13.172 10.188 1 91.5 271 GLY B O 1
ATOM 4578 N N . LEU B 1 272 ? 11.891 -11.695 8.578 1 93.44 272 LEU B N 1
ATOM 4579 C CA . LEU B 1 272 ? 11.062 -12.414 7.617 1 93.44 272 LEU B CA 1
ATOM 4580 C C . LEU B 1 272 ? 11.797 -13.633 7.062 1 93.44 272 LEU B C 1
ATOM 4582 O O . LEU B 1 272 ? 12.992 -13.797 7.297 1 93.44 272 LEU B O 1
ATOM 4586 N N . TRP B 1 273 ? 11 -14.547 6.367 1 90.44 273 TRP B N 1
ATOM 4587 C CA . TRP B 1 273 ? 11.648 -15.617 5.625 1 90.44 273 TRP B CA 1
ATOM 4588 C C . TRP B 1 273 ? 12.711 -15.055 4.684 1 90.44 273 TRP B C 1
ATOM 4590 O O . TRP B 1 273 ? 12.508 -14.008 4.062 1 90.44 273 TRP B O 1
ATOM 4600 N N . PRO B 1 274 ? 13.789 -15.828 4.484 1 87.69 274 PRO B N 1
ATOM 4601 C CA . PRO B 1 274 ? 14.898 -15.281 3.705 1 87.69 274 PRO B CA 1
ATOM 4602 C C . PRO B 1 274 ? 14.602 -15.219 2.211 1 87.69 274 PRO B C 1
ATOM 4604 O O . PRO B 1 274 ? 15.219 -14.43 1.485 1 87.69 274 PRO B O 1
ATOM 4607 N N . ASP B 1 275 ? 13.68 -16.094 1.793 1 89.88 275 ASP B N 1
ATOM 4608 C CA . ASP B 1 275 ? 13.375 -16.156 0.367 1 89.88 275 ASP B CA 1
ATOM 4609 C C . ASP B 1 275 ? 11.945 -16.625 0.133 1 89.88 275 ASP B C 1
ATOM 4611 O O . ASP B 1 275 ? 11.312 -17.188 1.038 1 89.88 275 ASP B O 1
ATOM 4615 N N . TRP B 1 276 ? 11.492 -16.391 -1.094 1 86.31 276 TRP B N 1
ATOM 4616 C CA . TRP B 1 276 ? 10.102 -16.672 -1.442 1 86.31 276 TRP B CA 1
ATOM 4617 C C . TRP B 1 276 ? 9.812 -18.172 -1.297 1 86.31 276 TRP B C 1
ATOM 4619 O O . TRP B 1 276 ? 8.727 -18.547 -0.861 1 86.31 276 TRP B O 1
ATOM 4629 N N . PHE B 1 277 ? 10.727 -19 -1.654 1 85.81 277 PHE B N 1
ATOM 4630 C CA . PHE B 1 277 ? 10.492 -20.453 -1.679 1 85.81 277 PHE B CA 1
ATOM 4631 C C . PHE B 1 277 ? 10.266 -20.984 -0.27 1 85.81 277 PHE B C 1
ATOM 4633 O O . PHE B 1 277 ? 9.375 -21.812 -0.052 1 85.81 277 PHE B O 1
ATOM 4640 N N . SER B 1 278 ? 10.969 -20.516 0.697 1 87.44 278 SER B N 1
ATOM 4641 C CA . SER B 1 278 ? 10.766 -20.906 2.09 1 87.44 278 SER B CA 1
ATOM 4642 C C . SER B 1 278 ? 9.344 -20.609 2.545 1 87.44 278 SER B C 1
ATOM 4644 O O . SER B 1 278 ? 8.766 -21.359 3.334 1 87.44 278 SER B O 1
ATOM 4646 N N . ARG B 1 279 ? 8.812 -19.594 1.936 1 87.31 279 ARG B N 1
ATOM 4647 C CA . ARG B 1 279 ? 7.484 -19.141 2.336 1 87.31 279 ARG B CA 1
ATOM 4648 C C . ARG B 1 279 ? 6.398 -19.938 1.63 1 87.31 279 ARG B C 1
ATOM 4650 O O . ARG B 1 279 ? 5.355 -20.25 2.221 1 87.31 279 ARG B O 1
ATOM 4657 N N . VAL B 1 280 ? 6.652 -20.359 0.356 1 89.06 280 VAL B N 1
ATOM 4658 C CA . VAL B 1 280 ? 5.512 -20.812 -0.434 1 89.06 280 VAL B CA 1
ATOM 4659 C C . VAL B 1 280 ? 5.688 -22.281 -0.793 1 89.06 280 VAL B C 1
ATOM 4661 O O . VAL B 1 280 ? 4.863 -22.859 -1.51 1 89.06 280 VAL B O 1
ATOM 4664 N N . GLN B 1 281 ? 6.699 -22.938 -0.381 1 88.19 281 GLN B N 1
ATOM 4665 C CA . GLN B 1 281 ? 7.051 -24.281 -0.793 1 88.19 281 GLN B CA 1
ATOM 4666 C C . GLN B 1 281 ? 5.871 -25.234 -0.629 1 88.19 281 GLN B C 1
ATOM 4668 O O . GLN B 1 281 ? 5.59 -26.047 -1.518 1 88.19 281 GLN B O 1
ATOM 4673 N N . GLY B 1 282 ? 5.164 -25.141 0.391 1 91.94 282 GLY B N 1
ATOM 4674 C CA . GLY B 1 282 ? 4.051 -26.031 0.668 1 91.94 282 GLY B CA 1
ATOM 4675 C C . GLY B 1 282 ? 2.904 -25.875 -0.313 1 91.94 282 GLY B C 1
ATOM 4676 O O . GLY B 1 282 ? 2.146 -26.812 -0.545 1 91.94 282 GLY B O 1
ATOM 4677 N N . SER B 1 283 ? 2.838 -24.734 -0.931 1 95.5 283 SER B N 1
ATOM 4678 C CA . SER B 1 283 ? 1.711 -24.453 -1.816 1 95.5 283 SER B CA 1
ATOM 4679 C C . SER B 1 283 ? 1.816 -25.266 -3.109 1 95.5 283 SER B C 1
ATOM 4681 O O . SER B 1 283 ? 0.806 -25.531 -3.76 1 95.5 283 SER B O 1
ATOM 4683 N N . TYR B 1 284 ? 2.982 -25.672 -3.543 1 96.75 284 TYR B N 1
ATOM 4684 C CA . TYR B 1 284 ? 3.152 -26.5 -4.73 1 96.75 284 TYR B CA 1
ATOM 4685 C C . TYR B 1 284 ? 2.525 -27.875 -4.523 1 96.75 284 TYR B C 1
ATOM 4687 O O . TYR B 1 284 ? 1.796 -28.359 -5.391 1 96.75 284 TYR B O 1
ATOM 4695 N N . TYR B 1 285 ? 2.785 -28.422 -3.377 1 96.38 285 TYR B N 1
ATOM 4696 C CA . TYR B 1 285 ? 2.197 -29.719 -3.045 1 96.38 285 TYR B CA 1
ATOM 4697 C C . TYR B 1 285 ? 0.679 -29.609 -2.959 1 96.38 285 TYR B C 1
ATOM 4699 O O . TYR B 1 285 ? -0.034 -30.469 -3.482 1 96.38 285 TYR B O 1
ATOM 4707 N N . GLN B 1 286 ? 0.237 -28.578 -2.324 1 96.81 286 GLN B N 1
ATOM 4708 C CA . GLN B 1 286 ? -1.199 -28.422 -2.117 1 96.81 286 GLN B CA 1
ATOM 4709 C C . GLN B 1 286 ? -1.928 -28.234 -3.445 1 96.81 286 GLN B C 1
ATOM 4711 O O . GLN B 1 286 ? -3.045 -28.719 -3.623 1 96.81 286 GLN B O 1
ATOM 4716 N N . HIS B 1 287 ? -1.321 -27.5 -4.344 1 98.12 287 HIS B N 1
ATOM 4717 C CA . HIS B 1 287 ? -1.902 -27.328 -5.668 1 98.12 287 HIS B CA 1
ATOM 4718 C C . HIS B 1 287 ? -1.948 -28.656 -6.422 1 98.12 287 HIS B C 1
ATOM 4720 O O . HIS B 1 287 ? -2.967 -29 -7.027 1 98.12 287 HIS B O 1
ATOM 4726 N N . LEU B 1 288 ? -0.873 -29.391 -6.363 1 97.88 288 LEU B N 1
ATOM 4727 C CA . LEU B 1 288 ? -0.822 -30.703 -6.996 1 97.88 288 LEU B CA 1
ATOM 4728 C C . LEU B 1 288 ? -1.884 -31.641 -6.414 1 97.88 288 LEU B C 1
ATOM 4730 O O . LEU B 1 288 ? -2.588 -32.312 -7.156 1 97.88 288 LEU B O 1
ATOM 4734 N N . ASP B 1 289 ? -1.997 -31.609 -5.113 1 97.5 289 ASP B N 1
ATOM 4735 C CA . ASP B 1 289 ? -3.006 -32.406 -4.434 1 97.5 289 ASP B CA 1
ATOM 4736 C C . ASP B 1 289 ? -4.41 -32.062 -4.93 1 97.5 289 ASP B C 1
ATOM 4738 O O . ASP B 1 289 ? -5.203 -32.969 -5.23 1 97.5 289 ASP B O 1
ATOM 4742 N N . ALA B 1 290 ? -4.672 -30.812 -5.008 1 97.69 290 ALA B N 1
ATOM 4743 C CA . ALA B 1 290 ? -5.977 -30.359 -5.484 1 97.69 290 ALA B CA 1
ATOM 4744 C C . ALA B 1 290 ? -6.242 -30.859 -6.906 1 97.69 290 ALA B C 1
ATOM 4746 O O . ALA B 1 290 ? -7.359 -31.281 -7.223 1 97.69 290 ALA B O 1
ATOM 4747 N N . PHE B 1 291 ? -5.246 -30.75 -7.734 1 98.38 291 PHE B N 1
ATOM 4748 C CA . PHE B 1 291 ? -5.387 -31.188 -9.117 1 98.38 291 PHE B CA 1
ATOM 4749 C C . PHE B 1 291 ? -5.664 -32.688 -9.188 1 98.38 291 PHE B C 1
ATOM 4751 O O . PHE B 1 291 ? -6.578 -33.125 -9.891 1 98.38 291 PHE B O 1
ATOM 4758 N N . ILE B 1 292 ? -4.934 -33.469 -8.438 1 98 292 ILE B N 1
ATOM 4759 C CA . ILE B 1 292 ? -5.074 -34.938 -8.43 1 98 292 ILE B CA 1
ATOM 4760 C C . ILE B 1 292 ? -6.457 -35.312 -7.91 1 98 292 ILE B C 1
ATOM 4762 O O . ILE B 1 292 ? -7.113 -36.188 -8.461 1 98 292 ILE B O 1
ATOM 4766 N N . ARG B 1 293 ? -6.852 -34.656 -6.895 1 97.12 293 ARG B N 1
ATOM 4767 C CA . ARG B 1 293 ? -8.195 -34.875 -6.387 1 97.12 293 ARG B CA 1
ATOM 4768 C C . ARG B 1 293 ? -9.25 -34.625 -7.457 1 97.12 293 ARG B C 1
ATOM 4770 O O . ARG B 1 293 ? -10.203 -35.375 -7.609 1 97.12 293 ARG B O 1
ATOM 4777 N N . SER B 1 294 ? -9.062 -33.562 -8.156 1 97.44 294 SER B N 1
ATOM 4778 C CA . SER B 1 294 ? -9.992 -33.219 -9.227 1 97.44 294 SER B CA 1
ATOM 4779 C C . SER B 1 294 ? -9.992 -34.312 -10.312 1 97.44 294 SER B C 1
ATOM 4781 O O . SER B 1 294 ? -11.039 -34.656 -10.867 1 97.44 294 SER B O 1
ATOM 4783 N N . LEU B 1 295 ? -8.852 -34.844 -10.688 1 97.31 295 LEU B N 1
ATOM 4784 C CA . LEU B 1 295 ? -8.734 -35.906 -11.688 1 97.31 295 LEU B CA 1
ATOM 4785 C C . LEU B 1 295 ? -9.453 -37.188 -11.227 1 97.31 295 LEU B C 1
ATOM 4787 O O . LEU B 1 295 ? -9.852 -38 -12.055 1 97.31 295 LEU B O 1
ATOM 4791 N N . ASN B 1 296 ? -9.586 -37.281 -9.93 1 96.75 296 ASN B N 1
ATOM 4792 C CA . ASN B 1 296 ? -10.258 -38.438 -9.367 1 96.75 296 ASN B CA 1
ATOM 4793 C C . ASN B 1 296 ? -11.742 -38.188 -9.133 1 96.75 296 ASN B C 1
ATOM 4795 O O . ASN B 1 296 ? -12.414 -38.938 -8.438 1 96.75 296 ASN B O 1
ATOM 4799 N N . GLY B 1 297 ? -12.242 -37.031 -9.57 1 95.38 297 GLY B N 1
ATOM 4800 C CA . GLY B 1 297 ? -13.68 -36.812 -9.625 1 95.38 297 GLY B CA 1
ATOM 4801 C C . GLY B 1 297 ? -14.172 -35.812 -8.578 1 95.38 297 GLY B C 1
ATOM 4802 O O . GLY B 1 297 ? -15.359 -35.469 -8.547 1 95.38 297 GLY B O 1
ATOM 4803 N N . GLU B 1 298 ? -13.281 -35.344 -7.77 1 95.56 298 GLU B N 1
ATOM 4804 C CA . GLU B 1 298 ? -13.68 -34.344 -6.777 1 95.56 298 GLU B CA 1
ATOM 4805 C C . GLU B 1 298 ? -13.852 -32.969 -7.414 1 95.56 298 GLU B C 1
ATOM 4807 O O . GLU B 1 298 ? -13.055 -32.562 -8.266 1 95.56 298 GLU B O 1
ATOM 4812 N N . THR B 1 299 ? -14.875 -32.281 -6.988 1 93.19 299 THR B N 1
ATOM 4813 C CA . THR B 1 299 ? -15.016 -30.891 -7.398 1 93.19 299 THR B CA 1
ATOM 4814 C C . THR B 1 299 ? -14.125 -29.984 -6.555 1 93.19 299 THR B C 1
ATOM 4816 O O . THR B 1 299 ? -14.289 -29.906 -5.336 1 93.19 299 THR B O 1
ATOM 4819 N N . VAL B 1 300 ? -13.203 -29.391 -7.211 1 92.56 300 VAL B N 1
ATOM 4820 C CA . VAL B 1 300 ? -12.297 -28.469 -6.539 1 92.56 300 VAL B CA 1
ATOM 4821 C C . VAL B 1 300 ? -12.484 -27.062 -7.102 1 92.56 300 VAL B C 1
ATOM 4823 O O . VAL B 1 300 ? -11.945 -26.734 -8.156 1 92.56 300 VAL B O 1
ATOM 4826 N N . ALA B 1 301 ? -13.125 -26.156 -6.441 1 87.06 301 ALA B N 1
ATOM 4827 C CA . ALA B 1 301 ? -13.555 -24.844 -6.938 1 87.06 301 ALA B CA 1
ATOM 4828 C C . ALA B 1 301 ? -12.367 -23.906 -7.109 1 87.06 301 ALA B C 1
ATOM 4830 O O . ALA B 1 301 ? -12.383 -23.031 -7.977 1 87.06 301 ALA B O 1
ATOM 4831 N N . ASP B 1 302 ? -11.297 -24.125 -6.465 1 90.81 302 ASP B N 1
ATOM 4832 C CA . ASP B 1 302 ? -10.219 -23.141 -6.41 1 90.81 302 ASP B CA 1
ATOM 4833 C C . ASP B 1 302 ? -9.125 -23.453 -7.426 1 90.81 302 ASP B C 1
ATOM 4835 O O . ASP B 1 302 ? -8.125 -22.75 -7.512 1 90.81 302 ASP B O 1
ATOM 4839 N N . LEU B 1 303 ? -9.297 -24.438 -8.266 1 97 303 LEU B N 1
ATOM 4840 C CA . LEU B 1 303 ? -8.281 -24.828 -9.227 1 97 303 LEU B CA 1
ATOM 4841 C C . LEU B 1 303 ? -8.219 -23.828 -10.383 1 97 303 LEU B C 1
ATOM 4843 O O . LEU B 1 303 ? -9.219 -23.625 -11.078 1 97 303 LEU B O 1
ATOM 4847 N N . PRO B 1 304 ? -7.074 -23.219 -10.594 1 98.19 304 PRO B N 1
ATOM 4848 C CA . PRO B 1 304 ? -6.969 -22.281 -11.711 1 98.19 304 PRO B CA 1
ATOM 4849 C C . PRO B 1 304 ? -6.949 -22.984 -13.07 1 98.19 304 PRO B C 1
ATOM 4851 O O . PRO B 1 304 ? -6.176 -23.922 -13.273 1 98.19 304 PRO B O 1
ATOM 4854 N N . GLY B 1 305 ? -7.746 -22.547 -13.977 1 97.62 305 GLY B N 1
ATOM 4855 C CA . GLY B 1 305 ? -7.797 -23.094 -15.32 1 97.62 305 GLY B CA 1
ATOM 4856 C C . GLY B 1 305 ? -7.164 -22.188 -16.359 1 97.62 305 GLY B C 1
ATOM 4857 O O . GLY B 1 305 ? -6.48 -21.219 -16 1 97.62 305 GLY B O 1
ATOM 4858 N N . LEU B 1 306 ? -7.41 -22.547 -17.625 1 97.88 306 LEU B N 1
ATOM 4859 C CA . LEU B 1 306 ? -6.801 -21.828 -18.734 1 97.88 306 LEU B CA 1
ATOM 4860 C C . LEU B 1 306 ? -7.309 -20.391 -18.797 1 97.88 306 LEU B C 1
ATOM 4862 O O . LEU B 1 306 ? -6.539 -19.469 -19.062 1 97.88 306 LEU B O 1
ATOM 4866 N N . LEU B 1 307 ? -8.555 -20.172 -18.484 1 97.06 307 LEU B N 1
ATOM 4867 C CA . LEU B 1 307 ? -9.117 -18.828 -18.547 1 97.06 307 LEU B CA 1
ATOM 4868 C C . LEU B 1 307 ? -8.562 -17.953 -17.438 1 97.06 307 LEU B C 1
ATOM 4870 O O . LEU B 1 307 ? -8.383 -16.75 -17.609 1 97.06 307 LEU B O 1
ATOM 4874 N N . ASP B 1 308 ? -8.297 -18.578 -16.297 1 97.62 308 ASP B N 1
ATOM 4875 C CA . ASP B 1 308 ? -7.633 -17.844 -15.219 1 97.62 308 ASP B CA 1
ATOM 4876 C C . ASP B 1 308 ? -6.238 -17.391 -15.648 1 97.62 308 ASP B C 1
ATOM 4878 O O . ASP B 1 308 ? -5.844 -16.25 -15.391 1 97.62 308 ASP B O 1
ATOM 4882 N N . GLY B 1 309 ? -5.52 -18.359 -16.266 1 97.94 309 GLY B N 1
ATOM 4883 C CA . GLY B 1 309 ? -4.199 -18.016 -16.766 1 97.94 309 GLY B CA 1
ATOM 4884 C C . GLY B 1 309 ? -4.223 -16.875 -17.781 1 97.94 309 GLY B C 1
ATOM 4885 O O . GLY B 1 309 ? -3.4 -15.961 -17.719 1 97.94 309 GLY B O 1
ATOM 4886 N N . LEU B 1 310 ? -5.164 -16.922 -18.672 1 97.56 310 LEU B N 1
ATOM 4887 C CA . LEU B 1 310 ? -5.285 -15.906 -19.703 1 97.56 310 LEU B CA 1
ATOM 4888 C C . LEU B 1 310 ? -5.605 -14.539 -19.109 1 97.56 310 LEU B C 1
ATOM 4890 O O . LEU B 1 310 ? -4.996 -13.539 -19.484 1 97.56 310 LEU B O 1
ATOM 4894 N N . GLN B 1 311 ? -6.516 -14.492 -18.219 1 97.94 311 GLN B N 1
ATOM 4895 C CA . GLN B 1 311 ? -6.938 -13.219 -17.641 1 97.94 311 GLN B CA 1
ATOM 4896 C C . GLN B 1 311 ? -5.82 -12.594 -16.812 1 97.94 311 GLN B C 1
ATOM 4898 O O . GLN B 1 311 ? -5.637 -11.375 -16.828 1 97.94 311 GLN B O 1
ATOM 4903 N N . ALA B 1 312 ? -5.137 -13.406 -16.016 1 98.19 312 ALA B N 1
ATOM 4904 C CA . ALA B 1 312 ? -3.988 -12.891 -15.281 1 98.19 312 ALA B CA 1
ATOM 4905 C C . ALA B 1 312 ? -2.943 -12.305 -16.234 1 98.19 312 ALA B C 1
ATOM 4907 O O . ALA B 1 312 ? -2.375 -11.242 -15.969 1 98.19 312 ALA B O 1
ATOM 4908 N N . GLN B 1 313 ? -2.734 -12.984 -17.328 1 97.75 313 GLN B N 1
ATOM 4909 C CA . GLN B 1 313 ? -1.771 -12.508 -18.312 1 97.75 313 GLN B CA 1
ATOM 4910 C C . GLN B 1 313 ? -2.26 -11.227 -18.984 1 97.75 313 GLN B C 1
ATOM 4912 O O . GLN B 1 313 ? -1.459 -10.359 -19.328 1 97.75 313 GLN B O 1
ATOM 4917 N N . ALA B 1 314 ? -3.562 -11.102 -19.219 1 98.44 314 ALA B N 1
ATOM 4918 C CA . ALA B 1 314 ? -4.121 -9.875 -19.781 1 98.44 314 ALA B CA 1
ATOM 4919 C C . ALA B 1 314 ? -3.846 -8.68 -18.875 1 98.44 314 ALA B C 1
ATOM 4921 O O . ALA B 1 314 ? -3.537 -7.582 -19.359 1 98.44 314 ALA B O 1
ATOM 4922 N N . ILE B 1 315 ? -3.961 -8.852 -17.609 1 98.62 315 ILE B N 1
ATOM 4923 C CA . ILE B 1 315 ? -3.65 -7.789 -16.656 1 98.62 315 ILE B CA 1
ATOM 4924 C C . ILE B 1 315 ? -2.17 -7.43 -16.766 1 98.62 315 ILE B C 1
ATOM 4926 O O . ILE B 1 315 ? -1.814 -6.246 -16.781 1 98.62 315 ILE B O 1
ATOM 4930 N N . ALA B 1 316 ? -1.322 -8.469 -16.844 1 98.25 316 ALA B N 1
ATOM 4931 C CA . ALA B 1 316 ? 0.114 -8.234 -16.969 1 98.25 316 ALA B CA 1
ATOM 4932 C C . ALA B 1 316 ? 0.427 -7.406 -18.203 1 98.25 316 ALA B C 1
ATOM 4934 O O . ALA B 1 316 ? 1.237 -6.48 -18.156 1 98.25 316 ALA B O 1
ATOM 4935 N N . GLU B 1 317 ? -0.218 -7.734 -19.281 1 97.56 317 GLU B N 1
ATOM 4936 C CA . GLU B 1 317 ? 0.007 -7.008 -20.531 1 97.56 317 GLU B CA 1
ATOM 4937 C C . GLU B 1 317 ? -0.415 -5.547 -20.406 1 97.56 317 GLU B C 1
ATOM 4939 O O . GLU B 1 317 ? 0.298 -4.648 -20.844 1 97.56 317 GLU B O 1
ATOM 4944 N N . ALA B 1 318 ? -1.53 -5.352 -19.828 1 98.25 318 ALA B N 1
ATOM 4945 C CA . ALA B 1 318 ? -1.993 -3.984 -19.594 1 98.25 318 ALA B CA 1
ATOM 4946 C C . ALA B 1 318 ? -1.018 -3.213 -18.703 1 98.25 318 ALA B C 1
ATOM 4948 O O . ALA B 1 318 ? -0.738 -2.039 -18.953 1 98.25 318 ALA B O 1
ATOM 4949 N N . ALA B 1 319 ? -0.515 -3.828 -17.719 1 98.38 319 ALA B N 1
ATOM 4950 C CA . ALA B 1 319 ? 0.447 -3.201 -16.812 1 98.38 319 ALA B CA 1
ATOM 4951 C C . ALA B 1 319 ? 1.727 -2.822 -17.547 1 98.38 319 ALA B C 1
ATOM 4953 O O . ALA B 1 319 ? 2.283 -1.744 -17.328 1 98.38 319 ALA B O 1
ATOM 4954 N N . VAL B 1 320 ? 2.197 -3.729 -18.422 1 97.06 320 VAL B N 1
ATOM 4955 C CA . VAL B 1 320 ? 3.396 -3.457 -19.203 1 97.06 320 VAL B CA 1
ATOM 4956 C C . VAL B 1 320 ? 3.166 -2.236 -20.094 1 97.06 320 VAL B C 1
ATOM 4958 O O . VAL B 1 320 ? 4.031 -1.364 -20.203 1 97.06 320 VAL B O 1
ATOM 4961 N N . GLN B 1 321 ? 2.016 -2.184 -20.703 1 97.19 321 GLN B N 1
ATOM 4962 C CA . GLN B 1 321 ? 1.684 -1.032 -21.531 1 97.19 321 GLN B CA 1
ATOM 4963 C C . GLN B 1 321 ? 1.656 0.252 -20.703 1 97.19 321 GLN B C 1
ATOM 4965 O O . GLN B 1 321 ? 2.139 1.294 -21.156 1 97.19 321 GLN B O 1
ATOM 4970 N N . SER B 1 322 ? 1.08 0.169 -19.547 1 98.19 322 SER B N 1
ATOM 4971 C CA . SER B 1 322 ? 1.026 1.333 -18.672 1 98.19 322 SER B CA 1
ATOM 4972 C C . SER B 1 322 ? 2.426 1.792 -18.281 1 98.19 322 SER B C 1
ATOM 4974 O O . SER B 1 322 ? 2.715 2.99 -18.281 1 98.19 322 SER B O 1
ATOM 4976 N N . LEU B 1 323 ? 3.312 0.884 -17.953 1 96.69 323 LEU B N 1
ATOM 4977 C CA . LEU B 1 323 ? 4.695 1.188 -17.609 1 96.69 323 LEU B CA 1
ATOM 4978 C C . LEU B 1 323 ? 5.398 1.909 -18.75 1 96.69 323 LEU B C 1
ATOM 4980 O O . LEU B 1 323 ? 6.152 2.857 -18.516 1 96.69 323 LEU B O 1
ATOM 4984 N N . GLN B 1 324 ? 5.133 1.477 -19.875 1 95.12 324 GLN B N 1
ATOM 4985 C CA . GLN B 1 324 ? 5.836 1.974 -21.047 1 95.12 324 GLN B CA 1
ATOM 4986 C C . GLN B 1 324 ? 5.324 3.354 -21.453 1 95.12 324 GLN B C 1
ATOM 4988 O O . GLN B 1 324 ? 6.105 4.219 -21.859 1 95.12 324 GLN B O 1
ATOM 4993 N N . HIS B 1 325 ? 4.008 3.549 -21.281 1 95.5 325 HIS B N 1
ATOM 4994 C CA . HIS B 1 325 ? 3.438 4.742 -21.906 1 95.5 325 HIS B CA 1
ATOM 4995 C C . HIS B 1 325 ? 3.01 5.758 -20.844 1 95.5 325 HIS B C 1
ATOM 4997 O O . HIS B 1 325 ? 2.662 6.891 -21.172 1 95.5 325 HIS B O 1
ATOM 5003 N N . GLY B 1 326 ? 3.006 5.398 -19.641 1 95.5 326 GLY B N 1
ATOM 5004 C CA . GLY B 1 326 ? 2.584 6.312 -18.594 1 95.5 326 GLY B CA 1
ATOM 5005 C C . GLY B 1 326 ? 1.12 6.699 -18.688 1 95.5 326 GLY B C 1
ATOM 5006 O O . GLY B 1 326 ? 0.781 7.883 -18.641 1 95.5 326 GLY B O 1
ATOM 5007 N N . GLN B 1 327 ? 0.298 5.664 -18.875 1 96.88 327 GLN B N 1
ATOM 5008 C CA . GLN B 1 327 ? -1.134 5.898 -19.031 1 96.88 327 GLN B CA 1
ATOM 5009 C C . GLN B 1 327 ? -1.948 4.816 -18.328 1 96.88 327 GLN B C 1
ATOM 5011 O O . GLN B 1 327 ? -1.444 3.723 -18.078 1 96.88 327 GLN B O 1
ATOM 5016 N N . PHE B 1 328 ? -3.16 5.223 -18.031 1 98.06 328 PHE B N 1
ATOM 5017 C CA . PHE B 1 328 ? -4.125 4.211 -17.609 1 98.06 328 PHE B CA 1
ATOM 5018 C C . PHE B 1 328 ? -4.508 3.312 -18.781 1 98.06 328 PHE B C 1
ATOM 5020 O O . PHE B 1 328 ? -4.762 3.797 -19.891 1 98.06 328 PHE B O 1
ATOM 5027 N N . VAL B 1 329 ? -4.551 1.976 -18.531 1 98.38 329 VAL B N 1
ATOM 5028 C CA . VAL B 1 329 ? -4.789 1.045 -19.625 1 98.38 329 VAL B CA 1
ATOM 5029 C C . VAL B 1 329 ? -5.949 0.12 -19.281 1 98.38 329 VAL B C 1
ATOM 5031 O O . VAL B 1 329 ? -5.988 -0.456 -18.188 1 98.38 329 VAL B O 1
ATOM 5034 N N . ALA B 1 330 ? -6.895 -0.02 -20.172 1 98.12 330 ALA B N 1
ATOM 5035 C CA . ALA B 1 330 ? -7.984 -0.979 -20 1 98.12 330 ALA B CA 1
ATOM 5036 C C . ALA B 1 330 ? -7.484 -2.41 -20.172 1 98.12 330 ALA B C 1
ATOM 5038 O O . ALA B 1 330 ? -6.656 -2.684 -21.047 1 98.12 330 ALA B O 1
ATOM 5039 N N . VAL B 1 331 ? -8.031 -3.275 -19.359 1 97.56 331 VAL B N 1
ATOM 5040 C CA . VAL B 1 331 ? -7.645 -4.68 -19.453 1 97.56 331 VAL B CA 1
ATOM 5041 C C . VAL B 1 331 ? -8.57 -5.406 -20.422 1 97.56 331 VAL B C 1
ATOM 5043 O O . VAL B 1 331 ? -9.789 -5.258 -20.359 1 97.56 331 VAL B O 1
ATOM 5046 N N . ASP B 1 332 ? -8.016 -6.195 -21.266 1 89.88 332 ASP B N 1
ATOM 5047 C CA . ASP B 1 332 ? -8.797 -7.004 -22.188 1 89.88 332 ASP B CA 1
ATOM 5048 C C . ASP B 1 332 ? -9.641 -8.031 -21.438 1 89.88 332 ASP B C 1
ATOM 5050 O O . ASP B 1 332 ? -9.18 -8.641 -20.469 1 89.88 332 ASP B O 1
ATOM 5054 N N . ASP B 1 333 ? -10.82 -8.148 -21.875 1 84.56 333 ASP B N 1
ATOM 5055 C CA . ASP B 1 333 ? -11.664 -9.203 -21.328 1 84.56 333 ASP B CA 1
ATOM 5056 C C . ASP B 1 333 ? -11.484 -10.508 -22.094 1 84.56 333 ASP B C 1
ATOM 5058 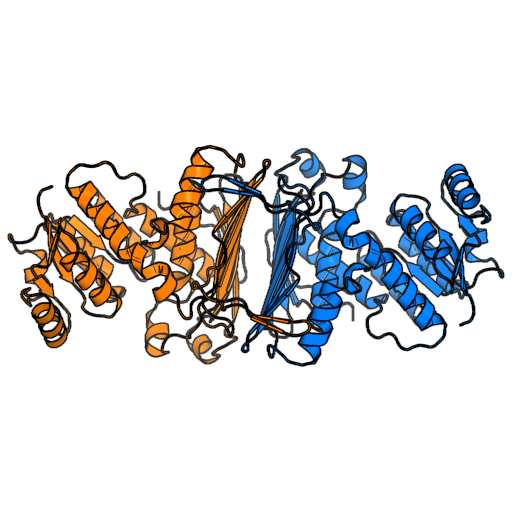O O . ASP B 1 333 ? -11.906 -10.617 -23.25 1 84.56 333 ASP B O 1
ATOM 5062 N N . CYS B 1 334 ? -10.812 -11.461 -21.484 1 78.19 334 CYS B N 1
ATOM 5063 C CA . CYS B 1 334 ? -10.492 -12.719 -22.156 1 78.19 334 CYS B CA 1
ATOM 5064 C C . CYS B 1 334 ? -11.562 -13.773 -21.891 1 78.19 334 CYS B C 1
ATOM 5066 O O . CYS B 1 334 ? -11.43 -14.922 -22.312 1 78.19 334 CYS B O 1
ATOM 5068 N N . ARG B 1 335 ? -12.609 -13.383 -21.156 1 69 335 ARG B N 1
ATOM 5069 C CA . ARG B 1 335 ? -13.68 -14.344 -20.906 1 69 335 ARG B CA 1
ATOM 5070 C C . ARG B 1 335 ? -14.664 -14.391 -22.078 1 69 335 ARG B C 1
ATOM 5072 O O . ARG B 1 335 ? -14.852 -13.391 -22.781 1 69 335 ARG B O 1
#

Radius of gyration: 28.97 Å; Cα contacts (8 Å, |Δi|>4): 1520; chains: 2; bounding box: 45×90×60 Å

pLDDT: mean 95.38, std 4.28, range [68.56, 98.88]

Foldseek 3Di:
DAAFEEEEEAQPPVSLLLLVLQLPDPRYDDAEYEYPDQVSRVVSCVVRVHYYDYLLCRQQPPRGQAYEYPHAQQCQLVSLLSNLVSVHAYETEPQSHLDLVSLLVSCVNRVVSVHHYFYRLLVCQQPQLVVLQVCVVVCQFPAWAEKEKEWEWADADDPVCCLRQSACLRRPVLSVQLSVCLRNVWAWFKKAKAFAAPPHNVSVVNPYGQWMKMWTATPVGHIYIYIGGNHDPFATFTKMKTHHPNGIGIPGFDFDDDDWDDDDVDIDDGTGHRGDCVRRSVSSSSLVVLSSVVVVPDDDPSGHGSQSSSRSVQVSVQHSVNHVPVDMGTGDDSD/DAAFEEEEEAQPPVSLLLLVLQLPDPRYDDAEYEYPDQVSRVVSCVVRVHYYDYLLCRLQPPRGQAYEYPHAQQCQLVSLLSNLVSVHAYETEPQSHLDLVSLLVSCVNRVVSVHHYFYRLLVCQQPQLVVLQVCVVVCQFPAWAEKEKEWEWADADDPVCCLRQSACLRRPVLSVQLSVCLRNVWAWFKKAKAFAAPPHNVSVVNPYGQWMKMWTATPVGHIYIYIGGNHDPFATFIKMKTHHPRGIGIPGFDFDDDDWDDDDVDIDDGTGHRGDCVRRSVSSSSLVVLSSVVVVPDDDPSGHGSQSSSRSVQVSVQHSVNHVPVDMGTGDDSD

Secondary structure (DSSP, 8-state):
-PPEEEEEE--SHHHHHHHHHHHH-TTEEEEEEE-SSHHHHHHHHHHHT-EEE-HHHHHH-TT-SEEEE-S-HHHHHHHHHHHHHTT-EEEEPSPS-SSHHHHHHHHHHHGGG---EEE--GGGG-HHHHHHHHHHHTTTT-SEEEEEEEEE-SSPPPHHHHHHS--HIIIIIHHHHHHHHHHHT--EEEEEEEEE-SS-GGGGGGT--SEEEEEEEETTS-EEEEEEES--SS--EEEEEEEETTEEEEE-------PPEEETTEEE---S-SSHHHHHHHHHHHHHHHHHHHHTT---TT---HHHHHHHHHHHHHHHHHHHHTB-EEPP---/-PPEEEEEE--SHHHHHHHHHHHH-TTEEEEEEE-SSHHHHHHHHHHHT-EEE-HHHHHH-TT-SEEEE-S-HHHHHHHHHHHHHTT-EEEEPSPS-SSHHHHHHHHHHHGGG---EEE--GGGG-HHHHHHHHHHHTTTT-SEEEEEEEEE-SSPPPHHHHHHS--HIIIIIHHHHHHHHHHHT--EEEEEEEEE-SS-GGGGGGT--SEEEEEEEETTS-EEEEEEES--SS--EEEEEEEETTEEEEE-------PPEEETTEEE---S-SSHHHHHHHHHHHHHHHHHHHHTT---TT---HHHHHHHHHHHHHHHHHHHHTB-EEPP---

Organism: Klebsiella pneumoniae subsp. pneumoniae (strain HS11286) (NCBI:txid1125630)

Sequence (670 aa):
MICKRFALVGSGFIGQVHAASLARHEGSALTMVADAAPERAQALAARYGARAVTVSEAIHSDAIDAVLIASSTPSHAELLEAAARAGKAVYCEKPIDLTLARAREVVERVLPLNVPVTVGFNRRFDSSHQQLRRQLEQGLIGRVELVQMVCRASSMPPLDYLRSSGGQMRDQAIHFFDLLRFLTGDEVRTVAAMGAALALPDIAEFGDVDTSILMMQMRGGALAQLDNTRRTGHGYDERITLLGAEGALESGSQSPAGPTLWRGNQRIEPGLWPDWFSRVQGSYYQHLDAFIRSLNGETVADLPGLLDGLQAQAIAEAAVQSLQHGQFVAVDDCRMICKRFALVGSGFIGQVHAASLARHEGSALTMVADAAPERAQALAARYGARAVTVSEAIHSDAIDAVLIASSTPSHAELLEAAARAGKAVYCEKPIDLTLARAREVVERVLPLNVPVTVGFNRRFDSSHQQLRRQLEQGLIGRVELVQMVCRASSMPPLDYLRSSGGQMRDQAIHFFDLLRFLTGDEVRTVAAMGAALALPDIAEFGDVDTSILMMQMRGGALAQLDNTRRTGHGYDERITLLGAEGALESGSQSPAGPTLWRGNQRIEPGLWPDWFSRVQGSYYQHLDAFIRSLNGETVADLPGLLDGLQAQAIAEAAVQSLQHGQFVAVDDCR